Protein AF-A0A5K3EY19-F1 (afdb_monomer_lite)

Foldseek 3Di:
DDDDDDDDDDDDDDDDDDDDDDDDDDDDDDDDDDDDDDDDDDDDDDDDDDDDDDDDDDDDDDDDDDPPPPPLAAFEKAKEKEKEKAWEAEAAFDDDPPPPDAIDIWIKIWMKMKGFPVSLVVLVVQQVVVVVVCVVDVPDPPHSFAAKWKKKKKQQQFWAPKDFPDPPKDKDWDFDQDPVGTIIMIIIIHGRVNVSVQQVVQCVVCVVPVPDRIRMDTTIMTTGHCVVPGPQKDKHKDWDFDQFKIKIKIKIKGWDDDQPPPDDPPPCWQKDKFWKKKKDAKDQAFPDKDKPPDWDADNVRSMIIDTHHPVPQPDPPDPDDPDRGDMGIDMMIMMTGHPGDRIAFFKMDIKMKMKDDADPSNIDMDTDFDPVPPTHSHDHPYYIYMYIHDNHIYGYHPPRPDPPDDPPDPPDDDDPDDDDDDDDD

pLDDT: mean 73.08, std 24.58, range [21.41, 98.0]

Sequence (425 aa):
MFIVLVCQAPIAVLDDDDDAPSEVSPAPISPSMASTTSPVAQDTPRTLPQPPHHFLPPPPPPPPPPPSQPITWSLPIAIALTETWRAQFPNGGGSSFSTMERPEQSLFGQVTLAVAREDLRQLTEFRLAVANAAATSATTTTTAALNPLILVFSRASRMKNMQATFAGVTVKCEKVEGETAAEDEYRVTIPGDLLYHYLVATHSAVAQTDTEAYTRLSLLDYTVELAGLRPPVTMCTYWRCEKATTDFRLDYFIQWPKLSSVNGDAVATETSCQDLRVNLMVDGGVVRMQSHPLGTWNADLARASWSIPIASMSTPGHQRLHQPGVDLSGNIRAKFFLAEGPGTPQPVALQFCRDGGPLPSGATFALGVDSDAGGGGYRLTMCKYRLLGDRYFCDPPVGCSAVALGQAETLSPLRPKALPPSPSN

Organism: Mesocestoides corti (NCBI:txid53468)

Radius of gyration: 36.01 Å; chains: 1; bounding box: 70×147×105 Å

InterPro domains:
  IPR018808 Muniscin, C-terminal [PF10291] (184-394)

Structure (mmCIF, N/CA/C/O backbone):
data_AF-A0A5K3EY19-F1
#
_entry.id   AF-A0A5K3EY19-F1
#
loop_
_atom_site.group_PDB
_atom_site.id
_atom_site.type_symbol
_atom_site.label_atom_id
_atom_site.label_alt_id
_atom_site.label_comp_id
_atom_site.label_asym_id
_atom_site.label_entity_id
_atom_site.label_seq_id
_atom_site.pdbx_PDB_ins_code
_atom_site.Cartn_x
_atom_site.Cartn_y
_atom_site.Cartn_z
_atom_site.occupancy
_atom_site.B_iso_or_equiv
_atom_site.auth_seq_id
_atom_site.auth_comp_id
_atom_site.auth_asym_id
_atom_site.auth_atom_id
_atom_site.pdbx_PDB_model_num
ATOM 1 N N . MET A 1 1 ? -9.715 3.070 -14.039 1.00 30.92 1 MET A N 1
ATOM 2 C CA . MET A 1 1 ? -10.582 1.900 -13.766 1.00 30.92 1 MET A CA 1
ATOM 3 C C . MET A 1 1 ? -9.824 0.659 -14.227 1.00 30.92 1 MET A C 1
ATOM 5 O O . MET A 1 1 ? -9.062 0.812 -15.168 1.00 30.92 1 MET A O 1
ATOM 9 N N . PHE A 1 2 ? -9.995 -0.487 -13.558 1.00 21.41 2 PHE A N 1
ATOM 10 C CA . PHE A 1 2 ? -9.171 -1.719 -13.577 1.00 21.41 2 PHE A CA 1
ATOM 11 C C . PHE A 1 2 ? -8.072 -1.779 -12.500 1.00 21.41 2 PHE A C 1
ATOM 13 O O . PHE A 1 2 ? -6.911 -1.451 -12.720 1.00 21.41 2 PHE A O 1
ATOM 20 N N . ILE A 1 3 ? -8.488 -2.224 -11.310 1.00 26.17 3 ILE A N 1
ATOM 21 C CA . ILE A 1 3 ? -7.636 -2.821 -10.276 1.00 26.17 3 ILE A CA 1
ATOM 22 C C . ILE A 1 3 ? -7.704 -4.330 -10.525 1.00 26.17 3 ILE A C 1
ATOM 24 O O . ILE A 1 3 ? -8.783 -4.913 -10.444 1.00 26.17 3 ILE A O 1
ATOM 28 N N . VAL A 1 4 ? -6.581 -4.954 -10.876 1.00 26.55 4 VAL A N 1
ATOM 29 C CA . VAL A 1 4 ? -6.493 -6.413 -11.011 1.00 26.55 4 VAL A CA 1
ATOM 30 C C . VAL A 1 4 ? -6.310 -7.001 -9.614 1.00 26.55 4 VAL A C 1
ATOM 32 O O . VAL A 1 4 ? -5.235 -6.904 -9.024 1.00 26.55 4 VAL A O 1
ATOM 35 N N . LEU A 1 5 ? -7.387 -7.582 -9.083 1.00 28.16 5 LEU A N 1
ATOM 36 C CA . LEU A 1 5 ? -7.356 -8.509 -7.956 1.00 28.16 5 LEU A CA 1
ATOM 37 C C . LEU A 1 5 ? -6.629 -9.781 -8.422 1.00 28.16 5 LEU A C 1
ATOM 39 O O . LEU A 1 5 ? -7.087 -10.439 -9.354 1.00 28.16 5 LEU A O 1
ATOM 43 N N . VAL A 1 6 ? -5.508 -10.136 -7.796 1.00 29.25 6 VAL A N 1
ATOM 44 C CA . VAL A 1 6 ? -4.902 -11.464 -7.969 1.00 29.25 6 VAL A CA 1
ATOM 45 C C . VAL A 1 6 ? -5.300 -12.307 -6.765 1.00 29.25 6 VAL A C 1
ATOM 4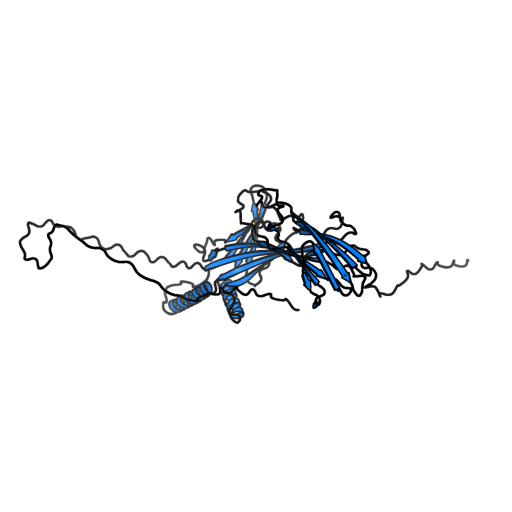7 O O . VAL A 1 6 ? -4.802 -12.101 -5.660 1.00 29.25 6 VAL A O 1
ATOM 50 N N . CYS A 1 7 ? -6.239 -13.222 -7.000 1.00 27.89 7 CYS A N 1
ATOM 51 C CA . CYS A 1 7 ? -6.679 -14.249 -6.064 1.00 27.89 7 CYS A CA 1
ATOM 52 C C . CYS A 1 7 ? -5.554 -15.261 -5.795 1.00 27.89 7 CYS A C 1
ATOM 54 O O . CYS A 1 7 ? -4.874 -15.704 -6.720 1.00 27.89 7 CYS A O 1
ATOM 56 N N . GLN A 1 8 ? -5.392 -15.660 -4.533 1.00 28.75 8 GLN A N 1
ATOM 57 C CA . GLN A 1 8 ? -4.628 -16.844 -4.142 1.00 28.75 8 GLN A CA 1
ATOM 58 C C . GLN A 1 8 ? -5.574 -18.051 -4.115 1.00 28.75 8 GLN A C 1
ATOM 60 O O . GLN A 1 8 ? -6.598 -18.009 -3.439 1.00 28.75 8 GLN A O 1
ATOM 65 N N . ALA A 1 9 ? -5.222 -19.114 -4.837 1.00 26.05 9 ALA A N 1
ATOM 66 C CA . ALA A 1 9 ? -5.811 -20.441 -4.679 1.00 26.05 9 ALA A CA 1
ATOM 67 C C . ALA A 1 9 ? -4.897 -21.298 -3.777 1.00 26.05 9 ALA A C 1
ATOM 69 O O . ALA A 1 9 ? -3.672 -21.170 -3.884 1.00 26.05 9 ALA A O 1
ATOM 70 N N . PRO A 1 10 ? -5.441 -22.159 -2.899 1.00 29.69 10 PRO A N 1
ATOM 71 C CA . PRO A 1 10 ? -4.647 -23.118 -2.142 1.00 29.69 10 PRO A CA 1
ATOM 72 C C . PRO A 1 10 ? -4.296 -24.344 -2.998 1.00 29.69 10 PRO A C 1
ATOM 74 O O . PRO A 1 10 ? -5.091 -24.808 -3.814 1.00 29.69 10 PRO A O 1
ATOM 77 N N . ILE A 1 11 ? -3.085 -24.863 -2.796 1.00 29.16 11 ILE A N 1
ATOM 78 C CA . ILE A 1 11 ? -2.590 -26.102 -3.401 1.00 29.16 11 ILE A CA 1
ATOM 79 C C . ILE A 1 11 ? -3.283 -27.286 -2.718 1.00 29.16 11 ILE A C 1
ATOM 81 O O . ILE A 1 11 ? -3.213 -27.427 -1.497 1.00 29.16 11 ILE A O 1
ATOM 85 N N . ALA A 1 12 ? -3.948 -28.117 -3.520 1.00 26.73 12 ALA A N 1
ATOM 86 C CA . ALA A 1 12 ? -4.466 -29.418 -3.125 1.00 26.73 12 ALA A CA 1
ATOM 87 C C . ALA A 1 12 ? -3.300 -30.386 -2.874 1.00 26.73 12 ALA A C 1
ATOM 89 O O . ALA A 1 12 ? -2.401 -30.510 -3.707 1.00 26.73 12 ALA A O 1
ATOM 90 N N . VAL A 1 13 ? -3.320 -31.058 -1.724 1.00 28.47 13 VAL A N 1
ATOM 91 C CA . VAL A 1 13 ? -2.498 -32.243 -1.469 1.00 28.47 13 VAL A CA 1
ATOM 92 C C . VAL A 1 13 ? -3.179 -33.395 -2.201 1.00 28.47 13 VAL A C 1
ATOM 94 O O . VAL A 1 13 ? -4.349 -33.671 -1.952 1.00 28.47 13 VAL A O 1
ATOM 97 N N . LEU A 1 14 ? -2.475 -33.984 -3.163 1.00 29.73 14 LEU A N 1
ATOM 98 C CA . LEU A 1 14 ? -2.881 -35.212 -3.835 1.00 29.73 14 LEU A CA 1
ATOM 99 C C . LEU A 1 14 ? -2.499 -36.384 -2.925 1.00 29.73 14 LEU A C 1
ATOM 101 O O . LEU A 1 14 ? -1.320 -36.555 -2.616 1.00 29.73 14 LEU A O 1
ATOM 105 N N . ASP A 1 15 ? -3.507 -37.131 -2.478 1.00 27.88 15 ASP A N 1
ATOM 106 C CA . ASP A 1 15 ? -3.365 -38.492 -1.965 1.00 27.88 15 ASP A CA 1
ATOM 107 C C . ASP A 1 15 ? -2.979 -39.415 -3.131 1.00 27.88 15 ASP A C 1
ATOM 109 O O . ASP A 1 15 ? -3.652 -39.427 -4.164 1.00 27.88 15 ASP A O 1
ATOM 113 N N . ASP A 1 16 ? -1.893 -40.166 -2.959 1.00 30.73 16 ASP A N 1
ATOM 114 C CA . ASP A 1 16 ? -1.488 -41.266 -3.836 1.00 30.73 16 ASP A CA 1
ATOM 115 C C . ASP A 1 16 ? -1.682 -42.566 -3.034 1.00 30.73 16 ASP A C 1
ATOM 117 O O . ASP A 1 16 ? -0.906 -42.886 -2.130 1.00 30.73 16 ASP A O 1
ATOM 121 N N . ASP A 1 17 ? -2.783 -43.255 -3.332 1.00 32.00 17 ASP A N 1
ATOM 122 C CA . ASP A 1 17 ? -3.073 -44.647 -2.988 1.00 32.00 17 ASP A CA 1
ATOM 123 C C . ASP A 1 17 ? -2.779 -45.476 -4.250 1.00 32.00 17 ASP A C 1
ATOM 125 O O . ASP A 1 17 ? -3.445 -45.255 -5.261 1.00 32.00 17 ASP A O 1
ATOM 129 N N . ASP A 1 18 ? -1.835 -46.426 -4.201 1.00 30.89 18 ASP A N 1
ATOM 130 C CA . ASP A 1 18 ? -1.883 -47.627 -5.053 1.00 30.89 18 ASP A CA 1
ATOM 131 C C . ASP A 1 18 ? -1.036 -48.795 -4.486 1.00 30.89 18 ASP A C 1
ATOM 133 O O . ASP A 1 18 ? 0.194 -48.774 -4.450 1.00 30.89 18 ASP A O 1
ATOM 137 N N . ASP A 1 19 ? -1.792 -49.792 -4.020 1.00 28.50 19 ASP A N 1
ATOM 138 C CA . ASP A 1 19 ? -1.710 -51.242 -4.263 1.00 28.50 19 ASP A CA 1
ATOM 139 C C . ASP A 1 19 ? -0.657 -52.179 -3.606 1.00 28.50 19 ASP A C 1
ATOM 141 O O . ASP A 1 19 ? 0.536 -51.919 -3.456 1.00 28.50 19 ASP A O 1
ATOM 145 N N . ALA A 1 20 ? -1.192 -53.337 -3.199 1.00 31.72 20 ALA A N 1
ATOM 146 C CA . ALA A 1 20 ? -0.625 -54.469 -2.449 1.00 31.72 20 ALA A CA 1
ATOM 147 C C . ALA A 1 20 ? -0.068 -55.563 -3.427 1.00 31.72 20 ALA A C 1
ATOM 149 O O . ALA A 1 20 ? 0.105 -55.233 -4.599 1.00 31.72 20 ALA A O 1
ATOM 150 N N . PRO A 1 21 ? 0.183 -56.869 -3.094 1.00 41.41 21 PRO A N 1
ATOM 151 C CA . PRO A 1 21 ? 0.093 -57.607 -1.817 1.00 41.41 21 PRO A CA 1
ATOM 152 C C . PRO A 1 21 ? 1.180 -58.707 -1.532 1.00 41.41 21 PRO A C 1
ATOM 154 O O . PRO A 1 21 ? 1.995 -59.060 -2.376 1.00 41.41 21 PRO A O 1
ATOM 157 N N . SER A 1 22 ? 1.057 -59.325 -0.338 1.00 27.45 22 SER A N 1
ATOM 158 C CA . SER A 1 22 ? 1.384 -60.729 0.051 1.00 27.45 22 SER A CA 1
ATOM 159 C C . SER A 1 22 ? 2.840 -61.208 0.257 1.00 27.45 22 SER A C 1
ATOM 161 O O . SER A 1 22 ? 3.575 -61.384 -0.702 1.00 27.45 22 SER A O 1
ATOM 163 N N . GLU A 1 23 ? 3.192 -61.620 1.493 1.00 27.33 23 GLU A N 1
ATOM 164 C CA . GLU A 1 23 ? 3.327 -63.051 1.887 1.00 27.33 23 GLU A CA 1
ATOM 165 C C . GLU A 1 23 ? 3.695 -63.279 3.389 1.00 27.33 23 GLU A C 1
ATOM 167 O O . GLU A 1 23 ? 4.689 -62.777 3.900 1.00 27.33 23 GLU A O 1
ATOM 172 N N . VAL A 1 24 ? 2.858 -64.102 4.049 1.00 29.55 24 VAL A N 1
ATOM 173 C CA . VAL A 1 24 ? 3.130 -65.233 4.983 1.00 29.55 24 VAL A CA 1
ATOM 174 C C . VAL A 1 24 ? 3.786 -65.031 6.381 1.00 29.55 24 VAL A C 1
ATOM 176 O O . VAL A 1 24 ? 4.997 -64.976 6.543 1.00 29.55 24 VAL A O 1
ATOM 179 N N . SER A 1 25 ? 2.901 -65.089 7.397 1.00 31.23 25 SER A N 1
ATOM 180 C CA . SER A 1 25 ? 2.894 -65.799 8.712 1.00 31.23 25 SER A CA 1
ATOM 181 C C . SER A 1 25 ? 4.127 -65.944 9.635 1.00 31.23 25 SER A C 1
ATOM 183 O O . SER A 1 25 ? 5.187 -66.400 9.220 1.00 31.23 25 SER A O 1
ATOM 185 N N . PRO A 1 26 ? 3.878 -65.869 10.968 1.00 33.25 26 PRO A N 1
ATOM 186 C CA . PRO A 1 26 ? 4.501 -66.788 11.933 1.00 33.25 26 PRO A CA 1
ATOM 187 C C . PRO A 1 26 ? 3.522 -67.409 12.962 1.00 33.25 26 PRO A C 1
ATOM 189 O O . PRO A 1 26 ? 2.535 -66.799 13.365 1.00 33.25 26 PRO A O 1
ATOM 192 N N . ALA A 1 27 ? 3.854 -68.617 13.431 1.00 32.06 27 ALA A N 1
ATOM 193 C CA . ALA A 1 27 ? 3.445 -69.268 14.693 1.00 32.06 27 ALA A CA 1
ATOM 194 C C . ALA A 1 27 ? 4.391 -70.485 14.922 1.00 32.06 27 ALA A C 1
ATOM 196 O O . ALA A 1 27 ? 5.021 -70.887 13.941 1.00 32.06 27 ALA A O 1
ATOM 197 N N . PRO A 1 28 ? 4.500 -71.138 16.108 1.00 39.19 28 PRO A N 1
ATOM 198 C CA . PRO A 1 28 ? 3.664 -71.022 17.310 1.00 39.19 28 PRO A CA 1
ATOM 199 C C . PRO A 1 28 ? 4.429 -70.979 18.664 1.00 39.19 28 PRO A C 1
ATOM 201 O O . PRO A 1 28 ? 5.641 -71.153 18.748 1.00 39.19 28 PRO A O 1
ATOM 204 N N . ILE A 1 29 ? 3.673 -70.792 19.751 1.00 34.62 29 ILE A N 1
ATOM 205 C CA . ILE A 1 29 ? 4.084 -70.889 21.165 1.00 34.62 29 ILE A CA 1
ATOM 206 C C . ILE A 1 29 ? 3.305 -72.039 21.822 1.00 34.62 29 ILE A C 1
ATOM 208 O O . ILE A 1 29 ? 2.113 -72.156 21.534 1.00 34.62 29 ILE A O 1
ATOM 212 N N . SER A 1 30 ? 3.943 -72.820 22.721 1.00 30.17 30 SER A N 1
ATOM 213 C CA . SER A 1 30 ? 3.390 -73.525 23.923 1.00 30.17 30 SER A CA 1
ATOM 214 C C . SER A 1 30 ? 4.384 -74.592 24.475 1.00 30.17 30 SER A C 1
ATOM 216 O O . SER A 1 30 ? 5.217 -75.035 23.686 1.00 30.17 30 SER A O 1
ATOM 218 N N . PRO A 1 31 ? 4.236 -75.191 25.695 1.00 45.56 31 PRO A N 1
ATOM 219 C CA . PRO A 1 31 ? 3.776 -74.673 27.013 1.00 45.56 31 PRO A CA 1
ATOM 220 C C . PRO A 1 31 ? 4.487 -75.274 28.292 1.00 45.56 31 PRO A C 1
ATOM 222 O O . PRO A 1 31 ? 5.267 -76.215 28.194 1.00 45.56 31 PRO A O 1
ATOM 225 N N . SER A 1 32 ? 4.044 -74.823 29.496 1.00 32.38 32 SER A N 1
ATOM 226 C CA . SER A 1 32 ? 3.985 -75.514 30.834 1.00 32.38 32 SER A CA 1
ATOM 227 C C . SER A 1 32 ? 5.220 -75.453 31.781 1.00 32.38 32 SER A C 1
ATOM 229 O O . SER A 1 32 ? 6.338 -75.602 31.312 1.00 32.38 32 SER A O 1
ATOM 231 N N . MET A 1 33 ? 5.149 -75.210 33.111 1.00 33.16 33 MET A N 1
ATOM 232 C CA . MET A 1 33 ? 4.299 -75.779 34.188 1.00 33.16 33 MET A CA 1
ATOM 233 C C . MET A 1 33 ? 4.165 -74.864 35.443 1.00 33.16 33 MET A C 1
ATOM 235 O O . MET A 1 33 ? 5.158 -74.295 35.886 1.00 33.16 33 MET A O 1
ATOM 239 N N . ALA A 1 34 ? 2.947 -74.893 36.025 1.00 31.92 34 ALA A N 1
ATOM 240 C CA . ALA A 1 34 ? 2.496 -74.908 37.445 1.00 31.92 34 ALA A CA 1
ATOM 241 C C . ALA A 1 34 ? 2.877 -73.768 38.433 1.00 31.92 34 ALA A C 1
ATOM 243 O O . ALA A 1 34 ? 4.007 -73.308 38.456 1.00 31.92 34 ALA A O 1
ATOM 244 N N . SER A 1 35 ? 2.009 -73.280 39.337 1.00 29.20 35 SER A N 1
ATOM 245 C CA . SER A 1 35 ? 0.766 -73.813 39.948 1.00 29.20 35 SER A CA 1
ATOM 246 C C . SER A 1 35 ? -0.165 -72.666 40.413 1.00 29.20 35 SER A C 1
ATOM 248 O O . SER A 1 35 ? 0.333 -71.700 40.985 1.00 29.20 35 SER A O 1
ATOM 250 N N . THR A 1 36 ? -1.459 -72.619 40.044 1.00 28.41 36 THR A N 1
ATOM 251 C CA . THR A 1 36 ? -2.664 -73.156 40.755 1.00 28.41 36 THR A CA 1
ATOM 252 C C . THR A 1 36 ? -2.806 -72.604 42.189 1.00 28.41 36 THR A C 1
ATOM 254 O O . THR A 1 36 ? -1.870 -72.713 42.963 1.00 28.41 36 THR A O 1
ATOM 257 N N . THR A 1 37 ? -3.900 -71.975 42.633 1.00 28.97 37 THR A N 1
ATOM 258 C CA . THR A 1 37 ? -5.331 -72.326 42.508 1.00 28.97 37 THR A CA 1
ATOM 259 C C . THR A 1 37 ? -6.248 -71.111 42.745 1.00 28.97 37 THR A C 1
ATOM 261 O O . THR A 1 37 ? -5.970 -70.261 43.584 1.00 28.97 37 THR A O 1
ATOM 264 N N . SER A 1 38 ? -7.356 -71.092 42.001 1.00 29.77 38 SER A N 1
ATOM 265 C CA . SER A 1 38 ? -8.502 -70.159 41.972 1.00 29.77 38 SER A CA 1
ATOM 266 C C . SER A 1 38 ? -9.548 -70.482 43.088 1.00 29.77 38 SER A C 1
ATOM 268 O O . SER A 1 38 ? -9.164 -71.184 44.022 1.00 29.77 38 SER A O 1
ATOM 270 N N . PRO A 1 39 ? -10.879 -70.197 42.992 1.00 47.16 39 PRO A N 1
ATOM 271 C CA . PRO A 1 39 ? -11.661 -69.170 42.258 1.00 47.16 39 PRO A CA 1
ATOM 272 C C . PRO A 1 39 ? -12.894 -68.556 43.021 1.00 47.16 39 PRO A C 1
ATOM 274 O O . PRO A 1 39 ? -13.400 -69.123 43.976 1.00 47.16 39 PRO A O 1
ATOM 277 N N . VAL A 1 40 ? -13.423 -67.451 42.458 1.00 31.30 40 VAL A N 1
ATOM 278 C CA . VAL A 1 40 ? -14.847 -67.094 42.153 1.00 31.30 40 VAL A CA 1
ATOM 279 C C . VAL A 1 40 ? -15.924 -66.889 43.255 1.00 31.30 40 VAL A C 1
ATOM 281 O O . VAL A 1 40 ? -15.990 -67.542 44.285 1.00 31.30 40 VAL A O 1
ATOM 284 N N . ALA A 1 41 ? -16.784 -65.911 42.936 1.00 34.25 41 ALA A N 1
ATOM 285 C CA . ALA A 1 41 ? -17.882 -65.256 43.647 1.00 34.25 41 ALA A CA 1
ATOM 286 C C . ALA A 1 41 ? -19.167 -66.076 43.892 1.00 34.25 41 ALA A C 1
ATOM 288 O O . ALA A 1 41 ? -19.519 -66.906 43.064 1.00 34.25 41 ALA A O 1
ATOM 289 N N . GLN A 1 42 ? -19.933 -65.722 44.938 1.00 30.09 42 GLN A N 1
ATOM 290 C CA . GLN A 1 42 ? -21.272 -65.085 44.885 1.00 30.09 42 GLN A CA 1
ATOM 291 C C . GLN A 1 42 ? -21.972 -65.104 46.265 1.00 30.09 42 GLN A C 1
ATOM 293 O O . GLN A 1 42 ? -21.703 -65.957 47.102 1.00 30.09 42 GLN A O 1
ATOM 298 N N . ASP A 1 43 ? -22.908 -64.162 46.418 1.00 27.34 43 ASP A N 1
ATOM 299 C CA . ASP A 1 43 ? -24.124 -64.193 47.248 1.00 27.34 43 ASP A CA 1
ATOM 300 C C . ASP A 1 43 ? -24.179 -63.660 48.701 1.00 27.34 43 ASP A C 1
ATOM 302 O O . ASP A 1 43 ? -23.692 -64.241 49.664 1.00 27.34 43 ASP A O 1
ATOM 306 N N . THR A 1 44 ? -24.957 -62.566 48.805 1.00 28.58 44 THR A N 1
ATOM 307 C CA . THR A 1 44 ? -25.892 -62.108 49.862 1.00 28.58 44 THR A CA 1
ATOM 308 C C . THR A 1 44 ? -25.467 -62.073 51.342 1.00 28.58 44 THR A C 1
ATOM 310 O O . THR A 1 44 ? -25.266 -63.118 51.957 1.00 28.58 44 THR A O 1
ATOM 313 N N . PRO A 1 45 ? -25.505 -60.894 52.006 1.00 34.59 45 PRO A N 1
ATOM 314 C CA . PRO A 1 45 ? -25.254 -60.800 53.440 1.00 34.59 45 PRO A CA 1
ATOM 315 C C . PRO A 1 45 ? -26.538 -60.972 54.270 1.00 34.59 45 PRO A C 1
ATOM 317 O O . PRO A 1 45 ? -27.518 -60.242 54.101 1.00 34.59 45 PRO A O 1
ATOM 320 N N . ARG A 1 46 ? -26.501 -61.909 55.227 1.00 34.09 46 ARG A N 1
ATOM 321 C CA . ARG A 1 46 ? -27.431 -61.994 56.364 1.00 34.09 46 ARG A CA 1
ATOM 322 C C . ARG A 1 46 ? -26.789 -61.383 57.616 1.00 34.09 46 ARG A C 1
ATOM 324 O O . ARG A 1 46 ? -25.622 -61.597 57.916 1.00 34.09 46 ARG A O 1
ATOM 331 N N . THR A 1 47 ? -27.627 -60.628 58.307 1.00 44.50 47 THR A N 1
ATOM 332 C CA . THR A 1 47 ? -27.491 -59.773 59.492 1.00 44.50 47 THR A CA 1
ATOM 333 C C . THR A 1 47 ? -26.866 -60.417 60.738 1.00 44.50 47 THR A C 1
ATOM 335 O O . THR A 1 47 ? -27.195 -61.559 61.044 1.00 44.50 47 THR A O 1
ATOM 338 N N . LEU A 1 48 ? -26.090 -59.639 61.516 1.00 34.03 48 LEU A N 1
ATOM 339 C CA . LEU A 1 48 ? -25.878 -59.732 62.984 1.00 34.03 48 LEU A CA 1
ATOM 340 C C . LEU A 1 48 ? -25.144 -58.445 63.486 1.00 34.03 48 LEU A C 1
ATOM 342 O O . LEU A 1 48 ? -24.667 -57.683 62.649 1.00 34.03 48 LEU A O 1
ATOM 346 N N . PRO A 1 49 ? -25.159 -58.091 64.790 1.00 42.97 49 PRO A N 1
ATOM 347 C CA . PRO A 1 49 ? -25.806 -56.879 65.302 1.00 42.97 49 PRO A CA 1
ATOM 348 C C . PRO A 1 49 ? -24.850 -55.770 65.798 1.00 42.97 49 PRO A C 1
ATOM 350 O O . PRO A 1 49 ? -23.677 -55.999 66.082 1.00 42.97 49 PRO A O 1
ATOM 353 N N . GLN A 1 50 ? -25.402 -54.557 65.925 1.00 44.09 50 GLN A N 1
ATOM 354 C CA . GLN A 1 50 ? -24.755 -53.317 66.388 1.00 44.09 50 GLN A CA 1
ATOM 355 C C . GLN A 1 50 ? -24.347 -53.309 67.878 1.00 44.09 50 GLN A C 1
ATOM 357 O O . GLN A 1 50 ? -25.075 -53.852 68.712 1.00 44.09 50 GLN A O 1
ATOM 362 N N . PRO A 1 51 ? -23.304 -52.530 68.234 1.00 39.50 51 PRO A N 1
ATOM 363 C CA . PRO A 1 51 ? -23.169 -51.831 69.513 1.00 39.50 51 PRO A CA 1
ATOM 364 C C . PRO A 1 51 ? -23.356 -50.292 69.343 1.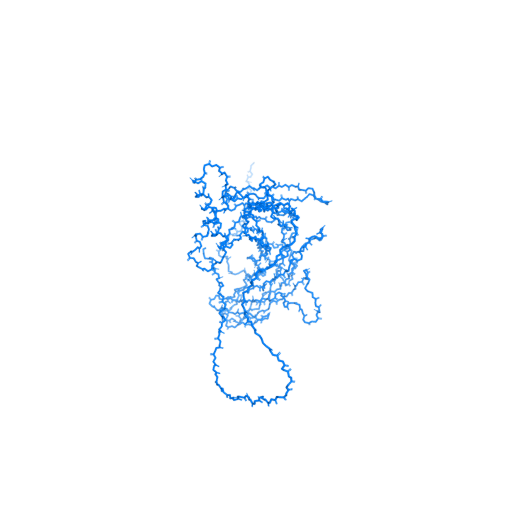00 39.50 51 PRO A C 1
ATOM 366 O O . PRO A 1 51 ? -23.521 -49.814 68.219 1.00 39.50 51 PRO A O 1
ATOM 369 N N . PRO A 1 52 ? -23.435 -49.502 70.435 1.00 48.56 52 PRO A N 1
ATOM 370 C CA . PRO A 1 52 ? -24.459 -48.469 70.591 1.00 48.56 52 PRO A CA 1
ATOM 371 C C . PRO A 1 52 ? -24.119 -47.079 70.033 1.00 48.56 52 PRO A C 1
ATOM 373 O O . PRO A 1 52 ? -22.971 -46.689 69.843 1.00 48.56 52 PRO A O 1
ATOM 376 N N . HIS A 1 53 ? -25.204 -46.333 69.825 1.00 52.34 53 HIS A N 1
ATOM 377 C CA . HIS A 1 53 ? -25.329 -44.983 69.288 1.00 52.34 53 HIS A CA 1
ATOM 378 C C . HIS A 1 53 ? -24.342 -43.948 69.858 1.00 52.34 53 HIS A C 1
ATOM 380 O O . HIS A 1 53 ? -24.497 -43.483 70.987 1.00 52.34 53 HIS A O 1
ATOM 386 N N . HIS A 1 54 ? -23.432 -43.467 69.009 1.00 52.75 54 HIS A N 1
ATOM 387 C CA . HIS A 1 54 ? -22.928 -42.099 69.102 1.00 52.75 54 HIS A CA 1
ATOM 388 C C . HIS A 1 54 ? -23.710 -41.226 68.117 1.00 52.75 54 HIS A C 1
ATOM 390 O O . HIS A 1 54 ? -23.691 -41.455 66.909 1.00 52.75 54 HIS A O 1
ATOM 396 N N . PHE A 1 55 ? -24.436 -40.246 68.657 1.00 56.12 55 PHE A N 1
ATOM 397 C CA . PHE A 1 55 ? -25.117 -39.204 67.895 1.00 56.12 55 PHE A CA 1
ATOM 398 C C . PHE A 1 55 ? -24.090 -38.412 67.071 1.00 56.12 55 PHE A C 1
ATOM 400 O O . PHE A 1 55 ? -23.358 -37.586 67.614 1.00 56.12 55 PHE A O 1
ATOM 407 N N . LEU A 1 56 ? -24.038 -38.668 65.764 1.00 55.91 56 LEU A N 1
ATOM 408 C CA . LEU A 1 56 ? -23.352 -37.807 64.803 1.00 55.91 56 LEU A CA 1
ATOM 409 C C . LEU A 1 56 ? -24.292 -36.648 64.420 1.00 55.91 56 LEU A C 1
ATOM 411 O O . LEU A 1 56 ? -25.461 -36.904 64.117 1.00 55.91 56 LEU A O 1
ATOM 415 N N . PRO A 1 57 ? -23.825 -35.386 64.441 1.00 68.12 57 PRO A N 1
ATOM 416 C CA . PRO A 1 57 ? -24.620 -34.251 63.986 1.00 68.12 57 PRO A CA 1
ATOM 417 C C . PRO A 1 57 ? -24.898 -34.354 62.474 1.00 68.12 57 PRO A C 1
ATOM 419 O O . PRO A 1 57 ? -24.112 -34.973 61.749 1.00 68.12 57 PRO A O 1
ATOM 422 N N . PRO A 1 58 ? -26.009 -33.772 61.984 1.00 71.00 58 PRO A N 1
ATOM 423 C CA . PRO A 1 58 ? -26.383 -33.862 60.578 1.00 71.00 58 PRO A CA 1
ATOM 424 C C . PRO A 1 58 ? -25.295 -33.261 59.674 1.00 71.00 58 PRO A C 1
ATOM 426 O O . PRO A 1 58 ? -24.658 -32.274 60.058 1.00 71.00 58 PRO A O 1
ATOM 429 N N . PRO A 1 59 ? -25.075 -33.837 58.477 1.00 71.50 59 PRO A N 1
ATOM 430 C CA . PRO A 1 59 ? -24.105 -33.310 57.531 1.00 71.50 59 PRO A CA 1
ATOM 431 C C . PRO A 1 59 ? -24.477 -31.872 57.136 1.00 71.50 59 PRO A C 1
ATOM 433 O O . PRO A 1 59 ? -25.667 -31.564 56.998 1.00 71.50 59 PRO A O 1
ATOM 436 N N . PRO A 1 60 ? -23.483 -30.984 56.956 1.00 73.88 60 PRO A N 1
ATOM 437 C CA . PRO A 1 60 ? -23.739 -29.622 56.517 1.00 73.88 60 PRO A CA 1
ATOM 438 C C . PRO A 1 60 ? -24.425 -29.626 55.141 1.00 73.88 60 PRO A C 1
ATOM 440 O O . PRO A 1 60 ? -24.166 -30.521 54.328 1.00 73.88 60 PRO A O 1
ATOM 443 N N . PRO A 1 61 ? -25.302 -28.643 54.868 1.00 75.19 61 PRO A N 1
ATOM 444 C CA . PRO A 1 61 ? -25.957 -28.525 53.574 1.00 75.19 61 PRO A CA 1
ATOM 445 C C . PRO A 1 61 ? -24.915 -28.412 52.449 1.00 75.19 61 PRO A C 1
ATOM 447 O O . PRO A 1 61 ? -23.826 -27.873 52.676 1.00 75.19 61 PRO A O 1
ATOM 450 N N . PRO A 1 62 ? -25.231 -28.911 51.239 1.00 75.06 62 PRO A N 1
ATOM 451 C CA . PRO A 1 62 ? -24.341 -28.779 50.096 1.00 75.06 62 PRO A CA 1
ATOM 452 C C . PRO A 1 62 ? -24.009 -27.298 49.861 1.00 75.06 62 PRO A C 1
ATOM 454 O O . PRO A 1 62 ? -24.880 -26.441 50.054 1.00 75.06 62 PRO A O 1
ATOM 457 N N . PRO A 1 63 ? -22.764 -26.980 49.464 1.00 72.06 63 PRO A N 1
ATOM 458 C CA . PRO A 1 63 ? -22.387 -25.610 49.161 1.00 72.06 63 PRO A CA 1
ATOM 459 C C . PRO A 1 63 ? -23.320 -25.048 48.078 1.00 72.06 63 PRO A C 1
ATOM 461 O O . PRO A 1 63 ? -23.726 -25.794 47.179 1.00 72.06 63 PRO A O 1
ATOM 464 N N . PRO A 1 64 ? -23.680 -23.753 48.152 1.00 67.31 64 PRO A N 1
ATOM 465 C CA . PRO A 1 64 ? -24.460 -23.122 47.100 1.00 67.31 64 PRO A CA 1
ATOM 466 C C . PRO A 1 64 ? -23.745 -23.318 45.755 1.00 67.31 64 PRO A C 1
ATOM 468 O O . PRO A 1 64 ? -22.507 -23.314 45.722 1.00 67.31 64 PRO A O 1
ATOM 471 N N . PRO A 1 65 ? -24.491 -23.507 44.650 1.00 61.69 65 PRO A N 1
ATOM 472 C CA . PRO A 1 65 ? -23.885 -23.554 43.328 1.00 61.69 65 PRO A CA 1
ATOM 473 C C . PRO A 1 65 ? -23.012 -22.305 43.141 1.00 61.69 65 PRO A C 1
ATOM 475 O O . PRO A 1 65 ? -23.381 -21.234 43.640 1.00 61.69 65 PRO A O 1
ATOM 478 N N . PRO A 1 66 ? -21.852 -22.423 42.466 1.00 57.78 66 PRO A N 1
ATOM 479 C CA . PRO A 1 66 ? -21.029 -21.259 42.180 1.00 57.78 66 PRO A CA 1
ATOM 480 C C . PRO A 1 66 ? -21.921 -20.195 41.529 1.00 57.78 66 PRO A C 1
ATOM 482 O O . PRO A 1 66 ? -22.760 -20.561 40.697 1.00 57.78 66 PRO A O 1
ATOM 485 N N . PRO A 1 67 ? -21.794 -18.906 41.906 1.00 44.50 67 PRO A N 1
ATOM 486 C CA . PRO A 1 67 ? -22.529 -17.856 41.223 1.00 44.50 67 PRO A CA 1
ATOM 487 C C . PRO A 1 67 ? -22.244 -18.027 39.737 1.00 44.50 67 PRO A C 1
ATOM 489 O O . PRO A 1 67 ? -21.079 -18.078 39.339 1.00 44.50 67 PRO A O 1
ATOM 492 N N . SER A 1 68 ? -23.298 -18.212 38.942 1.00 45.12 68 SER A N 1
ATOM 493 C CA . SER A 1 68 ? -23.211 -18.257 37.489 1.00 45.12 68 SER A CA 1
ATOM 494 C C . SER A 1 68 ? -22.450 -17.012 37.064 1.00 45.12 68 SER A C 1
ATOM 496 O O . SER A 1 68 ? -22.973 -15.901 37.170 1.00 45.12 68 SER A O 1
ATOM 498 N N . GLN A 1 69 ? -21.177 -17.193 36.705 1.00 41.50 69 GLN A N 1
ATOM 499 C CA . GLN A 1 69 ? -20.342 -16.093 36.262 1.00 41.50 69 GLN A CA 1
ATOM 500 C C . GLN A 1 69 ? -21.066 -15.459 35.073 1.00 41.50 69 GLN A C 1
ATOM 502 O O . GLN A 1 69 ? -21.524 -16.200 34.195 1.00 41.50 69 GLN A O 1
ATOM 507 N N . PRO A 1 70 ? -21.242 -14.126 35.045 1.00 46.59 70 PRO A N 1
ATOM 508 C CA . PRO A 1 70 ? -21.769 -13.485 33.856 1.00 46.59 70 PRO A CA 1
ATOM 509 C C . PRO A 1 70 ? -20.857 -13.894 32.701 1.00 46.59 70 PRO A C 1
ATOM 511 O O . PRO A 1 70 ? -19.637 -13.786 32.803 1.00 46.59 70 PRO A O 1
ATOM 514 N N . ILE A 1 71 ? -21.441 -14.447 31.642 1.00 47.38 71 ILE A N 1
ATOM 515 C CA . ILE A 1 71 ? -20.703 -14.808 30.436 1.00 47.38 71 ILE A CA 1
ATOM 516 C C . ILE A 1 71 ? -20.201 -13.490 29.846 1.00 47.38 71 ILE A C 1
ATOM 518 O O . ILE A 1 71 ? -20.934 -12.802 29.136 1.00 47.38 71 ILE A O 1
ATOM 522 N N . THR A 1 72 ? -18.976 -13.089 30.177 1.00 57.66 72 THR A N 1
ATOM 523 C CA . THR A 1 72 ? -18.340 -11.926 29.562 1.00 57.66 72 THR A CA 1
ATOM 524 C C . THR A 1 72 ? -17.890 -12.355 28.171 1.00 57.66 72 THR A C 1
ATOM 526 O O . THR A 1 72 ? -16.793 -12.881 27.981 1.00 57.66 72 THR A O 1
ATOM 529 N N . TRP A 1 73 ? -18.784 -12.225 27.191 1.00 66.75 73 TRP A N 1
ATOM 530 C CA . TRP A 1 73 ? -18.457 -12.497 25.795 1.00 66.75 73 TRP A CA 1
ATOM 531 C C . TRP A 1 73 ? -17.373 -11.516 25.334 1.00 66.75 73 TRP A C 1
ATOM 533 O O . TRP A 1 73 ? -17.564 -10.302 25.410 1.00 66.75 73 TRP A O 1
ATOM 543 N N . SER A 1 74 ? -16.236 -12.035 24.860 1.00 82.06 74 SER A N 1
ATOM 544 C CA . SER A 1 74 ? -15.169 -11.223 24.267 1.00 82.06 74 SER A CA 1
ATOM 545 C C . SER A 1 74 ? -15.013 -11.591 22.798 1.00 82.06 74 SER A C 1
ATOM 547 O O . SER A 1 74 ? -14.767 -12.750 22.468 1.00 82.06 74 SER A O 1
ATOM 549 N N . LEU A 1 75 ? -15.178 -10.613 21.909 1.00 89.75 75 LEU A N 1
ATOM 550 C CA . LEU A 1 75 ? -15.052 -10.826 20.473 1.00 89.75 75 LEU A CA 1
ATOM 551 C C . LEU A 1 75 ? -13.562 -10.931 20.100 1.00 89.75 75 LEU A C 1
ATOM 553 O O . LEU A 1 75 ? -12.823 -9.962 20.318 1.00 89.75 75 LEU A O 1
ATOM 557 N N . PRO A 1 76 ? -13.093 -12.060 19.540 1.00 93.00 76 PRO A N 1
ATOM 558 C CA . PRO A 1 76 ? -11.732 -12.173 19.039 1.00 93.00 76 PRO A CA 1
ATOM 559 C C . PRO A 1 76 ? -11.547 -11.268 17.818 1.00 93.00 76 PRO A C 1
ATOM 561 O O . PRO A 1 76 ? -12.303 -11.342 16.851 1.00 93.00 76 PRO A O 1
ATOM 564 N N . ILE A 1 77 ? -10.534 -10.406 17.860 1.00 95.12 77 ILE A N 1
ATOM 565 C CA . ILE A 1 77 ? -10.244 -9.462 16.782 1.00 95.12 77 ILE A CA 1
ATOM 566 C C . ILE A 1 77 ? -8.768 -9.478 16.410 1.00 95.12 77 ILE A C 1
ATOM 568 O O . ILE A 1 77 ? -7.898 -9.565 17.274 1.00 95.12 77 ILE A O 1
ATOM 572 N N . ALA A 1 78 ? -8.481 -9.320 15.124 1.00 95.88 78 ALA A N 1
ATOM 573 C CA . ALA A 1 78 ? -7.143 -9.046 14.627 1.00 95.88 78 ALA A CA 1
ATOM 574 C C . ALA A 1 78 ? -7.079 -7.629 14.050 1.00 95.88 78 ALA A C 1
ATOM 576 O O . ALA A 1 78 ? -8.014 -7.172 13.396 1.00 95.88 78 ALA A O 1
ATOM 577 N N . ILE A 1 79 ? -5.966 -6.937 14.277 1.00 96.25 79 ILE A N 1
ATOM 578 C CA . ILE A 1 79 ? -5.716 -5.590 13.759 1.00 96.25 79 ILE A CA 1
ATOM 579 C C . ILE A 1 79 ? -4.494 -5.631 12.843 1.00 96.25 79 ILE A C 1
ATOM 581 O O . ILE A 1 79 ? -3.494 -6.281 13.146 1.00 96.25 79 ILE A O 1
ATOM 585 N N . ALA A 1 80 ? -4.557 -4.925 11.719 1.00 96.00 80 ALA A N 1
ATOM 586 C CA . ALA A 1 80 ? -3.422 -4.706 10.835 1.00 96.00 80 ALA A CA 1
ATOM 587 C C . ALA A 1 80 ? -3.191 -3.206 10.630 1.00 96.00 80 ALA A C 1
ATOM 589 O O . ALA A 1 80 ? -4.092 -2.501 10.175 1.00 96.00 80 ALA A O 1
ATOM 590 N N . LEU A 1 81 ? -1.979 -2.738 10.927 1.00 96.88 81 LEU A N 1
ATOM 591 C CA . LEU A 1 81 ? -1.498 -1.401 10.594 1.00 96.88 81 LEU A CA 1
ATOM 592 C C . LEU A 1 81 ? -0.633 -1.525 9.345 1.00 96.88 81 LEU A C 1
ATOM 594 O O . LEU A 1 81 ? 0.438 -2.136 9.381 1.00 96.88 81 LEU A O 1
ATOM 598 N N . THR A 1 82 ? -1.112 -0.974 8.236 1.00 97.12 82 THR A N 1
ATOM 599 C CA . THR A 1 82 ? -0.428 -1.044 6.946 1.00 97.12 82 THR A CA 1
ATOM 600 C C . THR A 1 82 ? -0.023 0.348 6.502 1.00 97.12 82 THR A C 1
ATOM 602 O O . THR A 1 82 ? -0.883 1.168 6.204 1.00 97.12 82 THR A O 1
ATOM 605 N N . GLU A 1 83 ? 1.277 0.602 6.404 1.00 96.94 83 GLU A N 1
ATOM 606 C CA . GLU A 1 83 ? 1.812 1.818 5.796 1.00 96.94 83 GLU A CA 1
ATOM 607 C C . GLU A 1 83 ? 2.271 1.537 4.370 1.00 96.94 83 GLU A C 1
ATOM 609 O O . GLU A 1 83 ? 3.008 0.590 4.113 1.00 96.94 83 GLU A O 1
ATOM 614 N N . THR A 1 84 ? 1.815 2.354 3.429 1.00 97.25 84 THR A N 1
ATOM 615 C CA . THR A 1 84 ? 2.129 2.255 2.007 1.00 97.25 84 THR A CA 1
ATOM 616 C C . THR A 1 84 ? 2.969 3.446 1.593 1.00 97.25 84 THR A C 1
ATOM 618 O O . THR A 1 84 ? 2.488 4.581 1.537 1.00 97.25 84 THR A O 1
ATOM 621 N N . TRP A 1 85 ? 4.228 3.169 1.287 1.00 95.62 85 TRP A N 1
ATOM 622 C CA . TRP A 1 85 ? 5.185 4.133 0.788 1.00 95.62 85 TRP A CA 1
ATOM 623 C C . TRP A 1 85 ? 5.123 4.181 -0.731 1.00 95.62 85 TRP A C 1
ATOM 625 O O . TRP A 1 85 ? 5.169 3.142 -1.391 1.00 95.62 85 TRP A O 1
ATOM 635 N N . ARG A 1 86 ? 5.063 5.394 -1.275 1.00 95.81 86 ARG A N 1
ATOM 636 C CA . ARG A 1 86 ? 5.225 5.676 -2.702 1.00 95.81 86 ARG A CA 1
ATOM 637 C C . ARG A 1 86 ? 6.416 6.588 -2.895 1.00 95.81 86 ARG A C 1
ATOM 639 O O . ARG A 1 86 ? 6.580 7.540 -2.129 1.00 95.81 86 ARG A O 1
ATOM 646 N N . ALA A 1 87 ? 7.237 6.295 -3.891 1.00 93.81 87 ALA A N 1
ATOM 647 C CA . ALA A 1 87 ? 8.417 7.089 -4.181 1.00 93.81 87 ALA A CA 1
ATOM 648 C C . ALA A 1 87 ? 8.707 7.106 -5.681 1.00 93.81 87 ALA A C 1
ATOM 650 O O . ALA A 1 87 ? 8.632 6.071 -6.341 1.00 93.81 87 ALA A O 1
ATOM 651 N N . GLN A 1 88 ? 9.089 8.269 -6.192 1.00 92.62 88 GLN A N 1
ATOM 652 C CA . GLN A 1 88 ? 9.602 8.446 -7.540 1.00 92.62 88 GLN A CA 1
ATOM 653 C C . GLN A 1 88 ? 11.022 8.999 -7.451 1.00 92.62 88 GLN A C 1
ATOM 655 O O . GLN A 1 88 ? 11.264 10.052 -6.860 1.00 92.62 88 GLN A O 1
ATOM 660 N N . PHE A 1 89 ? 11.973 8.240 -7.986 1.00 90.00 89 PHE A N 1
ATOM 661 C CA . PHE A 1 89 ? 13.389 8.577 -7.979 1.00 90.00 89 PHE A CA 1
ATOM 662 C C . PHE A 1 89 ? 13.754 9.221 -9.316 1.00 90.00 89 PHE A C 1
ATOM 664 O O . PHE A 1 89 ? 13.800 8.500 -10.322 1.00 90.00 89 PHE A O 1
ATOM 671 N N . PRO A 1 90 ? 14.048 10.533 -9.340 1.00 85.31 90 PRO A N 1
ATOM 672 C CA . PRO A 1 90 ? 14.595 11.161 -10.526 1.00 85.31 90 PRO A CA 1
ATOM 673 C C . PRO A 1 90 ? 15.994 10.600 -10.755 1.00 85.31 90 PRO A C 1
ATOM 675 O O . PRO A 1 90 ? 16.831 10.553 -9.850 1.00 85.31 90 PRO A O 1
ATOM 678 N N . ASN A 1 91 ? 16.265 10.151 -11.972 1.00 74.00 91 ASN A N 1
ATOM 679 C CA . ASN A 1 91 ? 17.588 9.666 -12.305 1.00 74.00 91 ASN A CA 1
ATOM 680 C C . ASN A 1 91 ? 18.421 10.808 -12.883 1.00 74.00 91 ASN A C 1
ATOM 682 O O . ASN A 1 91 ? 18.371 11.123 -14.074 1.00 74.00 91 ASN A O 1
ATOM 686 N N . GLY A 1 92 ? 19.167 11.461 -11.994 1.00 54.84 92 GLY A N 1
ATOM 687 C CA . GLY A 1 92 ? 20.088 12.550 -12.302 1.00 54.84 92 GLY A CA 1
ATOM 688 C C . GLY A 1 92 ? 21.315 12.079 -13.085 1.00 54.84 92 GLY A C 1
ATOM 689 O O . GLY A 1 92 ? 22.426 12.081 -12.565 1.00 54.84 92 GLY A O 1
ATOM 690 N N . GLY A 1 93 ? 21.106 11.683 -14.341 1.00 49.19 93 GLY A N 1
ATOM 691 C CA . GLY A 1 93 ? 22.115 11.671 -15.403 1.00 49.19 93 GLY A CA 1
ATOM 692 C C . GLY A 1 93 ? 23.348 10.772 -15.223 1.00 49.19 93 GLY A C 1
ATOM 693 O O . GLY A 1 93 ? 24.297 10.934 -15.987 1.00 49.19 93 GLY A O 1
ATOM 694 N N . GLY A 1 94 ? 23.385 9.834 -14.268 1.00 52.25 94 GLY A N 1
ATOM 695 C CA . GLY A 1 94 ? 24.573 9.004 -14.031 1.00 52.25 94 GLY A CA 1
ATOM 696 C C . GLY A 1 94 ? 24.336 7.765 -13.164 1.00 52.25 94 GLY A C 1
ATOM 697 O O . GLY A 1 94 ? 23.322 7.643 -12.493 1.00 52.25 94 GLY A O 1
ATOM 698 N N . SER A 1 95 ? 25.303 6.841 -13.165 1.00 55.47 95 SER A N 1
ATOM 699 C CA . SER A 1 95 ? 25.247 5.523 -12.502 1.00 55.47 95 SER A CA 1
ATOM 700 C C . SER A 1 95 ? 25.472 5.546 -10.979 1.00 55.47 95 SER A C 1
ATOM 702 O O . SER A 1 95 ? 25.967 4.567 -10.419 1.00 55.47 95 SER A O 1
ATOM 704 N N . SER A 1 96 ? 25.218 6.674 -10.318 1.00 58.91 96 SER A N 1
ATOM 705 C CA . SER A 1 96 ? 25.558 6.886 -8.909 1.00 58.91 96 SER A CA 1
ATOM 706 C C . SER A 1 96 ? 24.323 7.335 -8.137 1.00 58.91 96 SER A C 1
ATOM 708 O O . SER A 1 96 ? 23.621 8.241 -8.574 1.00 58.91 96 SER A O 1
ATOM 710 N N . PHE A 1 97 ? 24.123 6.799 -6.927 1.00 60.53 97 PHE A N 1
ATOM 711 C CA . PHE A 1 97 ? 23.118 7.266 -5.950 1.00 60.53 97 PHE A CA 1
ATOM 712 C C . PHE A 1 97 ? 23.342 8.721 -5.465 1.00 60.53 97 PHE A C 1
ATOM 714 O O . PHE A 1 97 ? 22.773 9.143 -4.463 1.00 60.53 97 PHE A O 1
ATOM 721 N N . SER A 1 98 ? 24.208 9.488 -6.131 1.00 52.88 98 SER A N 1
ATOM 722 C CA . SER A 1 98 ? 24.633 10.844 -5.778 1.00 52.88 98 SER A CA 1
ATOM 723 C C . SER A 1 98 ? 23.771 11.930 -6.426 1.00 52.88 98 SER A C 1
ATOM 725 O O . SER A 1 98 ? 24.235 13.059 -6.593 1.00 52.88 98 SER A O 1
ATOM 727 N N . THR A 1 99 ? 22.551 11.606 -6.853 1.00 54.78 99 THR A N 1
ATOM 728 C CA . THR A 1 99 ? 21.633 12.592 -7.425 1.00 54.78 99 THR A CA 1
ATOM 729 C C . THR A 1 99 ? 21.297 13.636 -6.357 1.00 54.78 99 THR A C 1
ATOM 731 O O . THR A 1 99 ? 20.847 13.300 -5.264 1.00 54.78 99 THR A O 1
ATOM 734 N N . MET A 1 100 ? 21.545 14.915 -6.658 1.00 56.00 100 MET A N 1
ATOM 735 C CA . MET A 1 100 ? 21.250 16.037 -5.749 1.00 56.00 100 MET A CA 1
ATOM 736 C C . MET A 1 100 ? 19.742 16.222 -5.515 1.00 56.00 100 MET A C 1
ATOM 738 O O . MET A 1 100 ? 19.330 16.841 -4.533 1.00 56.00 100 MET A O 1
ATOM 742 N N . GLU A 1 101 ? 18.923 15.699 -6.426 1.00 70.19 101 GLU A N 1
ATOM 743 C CA . GLU A 1 101 ? 17.472 15.791 -6.378 1.00 70.19 101 GLU A CA 1
ATOM 744 C C . GLU A 1 101 ? 16.898 14.719 -5.447 1.00 70.19 101 GLU A C 1
ATOM 746 O O . GLU A 1 101 ? 17.224 13.532 -5.546 1.00 70.19 101 GLU A O 1
ATOM 751 N N . ARG A 1 102 ? 16.068 15.151 -4.493 1.00 76.00 102 ARG A N 1
ATOM 752 C CA . ARG A 1 102 ? 15.412 14.232 -3.563 1.00 76.00 102 ARG A CA 1
ATOM 753 C C . ARG A 1 102 ? 14.273 13.506 -4.277 1.00 76.00 102 ARG A C 1
ATOM 755 O O . ARG A 1 102 ? 13.570 14.140 -5.055 1.00 76.00 102 ARG A O 1
ATOM 762 N N . PRO A 1 103 ? 14.042 12.222 -3.961 1.00 84.62 103 PRO A N 1
ATOM 763 C CA . PRO A 1 103 ? 12.890 11.513 -4.490 1.00 84.62 103 PRO A CA 1
ATOM 764 C C . PRO A 1 103 ? 11.599 12.196 -4.042 1.00 84.62 103 PRO A C 1
ATOM 766 O O . PRO A 1 103 ? 11.460 12.568 -2.870 1.00 84.62 103 PRO A O 1
ATOM 769 N N . GLU A 1 104 ? 10.647 12.315 -4.960 1.00 90.38 104 GLU A N 1
ATOM 770 C CA . GLU A 1 104 ? 9.277 12.651 -4.598 1.00 90.38 104 GLU A CA 1
ATOM 771 C C . GLU A 1 104 ? 8.684 11.462 -3.852 1.00 90.38 104 GLU A C 1
ATOM 773 O O . GLU A 1 104 ? 8.815 10.316 -4.281 1.00 90.38 104 GLU A O 1
ATOM 778 N N . GLN A 1 105 ? 8.068 11.704 -2.700 1.00 93.50 105 GLN A N 1
ATOM 779 C CA . GLN A 1 105 ? 7.591 10.624 -1.849 1.00 93.50 105 GLN A CA 1
ATOM 780 C C . GLN A 1 105 ? 6.319 10.997 -1.108 1.00 93.50 105 GLN A C 1
ATOM 782 O O . GLN A 1 105 ? 6.072 12.155 -0.779 1.00 93.50 105 GLN A O 1
ATOM 787 N N . SER A 1 106 ? 5.519 9.974 -0.832 1.00 95.44 106 SER A N 1
ATOM 788 C CA . SER A 1 106 ? 4.323 10.060 -0.003 1.00 95.44 106 SER A CA 1
ATOM 789 C C . SER A 1 106 ? 4.149 8.769 0.785 1.00 95.44 106 SER A C 1
ATOM 791 O O . SER A 1 106 ? 4.517 7.687 0.323 1.00 95.44 106 SER A O 1
ATOM 793 N N . LEU A 1 107 ? 3.606 8.887 1.992 1.00 95.94 107 LEU A N 1
ATOM 794 C CA . LEU A 1 107 ? 3.392 7.760 2.885 1.00 95.94 107 LEU A CA 1
ATOM 795 C C . LEU A 1 107 ? 2.011 7.873 3.522 1.00 95.94 107 LEU A C 1
ATOM 797 O O . LEU A 1 107 ? 1.660 8.894 4.118 1.00 95.94 107 LEU A O 1
ATOM 801 N N . PHE A 1 108 ? 1.240 6.805 3.371 1.00 97.00 108 PHE A N 1
ATOM 802 C CA . PHE A 1 108 ? -0.132 6.697 3.852 1.00 97.00 108 PHE A CA 1
ATOM 803 C C . PHE A 1 108 ? -0.245 5.471 4.734 1.00 97.00 108 PHE A C 1
ATOM 805 O O . PHE A 1 108 ? 0.390 4.459 4.449 1.00 97.00 108 PHE A O 1
ATOM 812 N N . GLY A 1 109 ? -1.058 5.544 5.772 1.00 97.31 109 GLY A N 1
ATOM 813 C CA . GLY A 1 109 ? -1.332 4.425 6.648 1.00 97.31 109 GLY A CA 1
ATOM 814 C C . GLY A 1 109 ? -2.810 4.088 6.687 1.00 97.31 109 GLY A C 1
ATOM 815 O O . GLY A 1 109 ? -3.659 4.959 6.515 1.00 97.31 109 GLY A O 1
ATOM 816 N N . GLN A 1 110 ? -3.098 2.814 6.912 1.00 97.69 110 GLN A N 1
ATOM 817 C CA . GLN A 1 110 ? -4.444 2.292 7.069 1.00 97.69 110 GLN A CA 1
ATOM 818 C C . GLN A 1 110 ? -4.489 1.308 8.235 1.00 97.69 110 GLN A C 1
ATOM 820 O O . GLN A 1 110 ? -3.595 0.470 8.395 1.00 97.69 110 GLN A O 1
ATOM 825 N N . VAL A 1 111 ? -5.556 1.383 9.026 1.00 98.00 111 VAL A N 1
ATOM 826 C CA . VAL A 1 111 ? -5.839 0.456 10.124 1.00 98.00 111 VAL A CA 1
ATOM 827 C C . VAL A 1 111 ? -7.026 -0.406 9.734 1.00 98.00 111 VAL A C 1
ATOM 829 O O . VAL A 1 111 ? -8.120 0.102 9.507 1.00 98.00 111 VAL A O 1
ATOM 832 N N . THR A 1 112 ? -6.817 -1.717 9.659 1.00 97.38 112 THR A N 1
ATOM 833 C CA . THR A 1 112 ? -7.853 -2.689 9.289 1.00 97.38 112 THR A CA 1
ATOM 834 C C . THR A 1 112 ? -8.139 -3.631 10.449 1.00 97.38 112 THR A C 1
ATOM 836 O O . THR A 1 112 ? -7.219 -4.211 11.023 1.00 97.38 112 THR A O 1
ATOM 839 N N . LEU A 1 113 ? -9.418 -3.810 10.759 1.00 97.12 113 LEU A N 1
ATOM 840 C CA . LEU A 1 113 ? -9.934 -4.843 11.647 1.00 97.12 113 LEU A CA 1
ATOM 841 C C . LEU A 1 113 ? -10.249 -6.104 10.847 1.00 97.12 113 LEU A C 1
ATOM 843 O O . LEU A 1 113 ? -10.812 -6.020 9.758 1.00 97.12 113 LEU A O 1
ATOM 847 N N . ALA A 1 114 ? -9.960 -7.268 11.411 1.00 96.00 114 ALA A N 1
ATOM 848 C CA . ALA A 1 114 ? -10.436 -8.549 10.918 1.00 96.00 114 ALA A CA 1
ATOM 849 C C . ALA A 1 114 ? -11.106 -9.338 12.047 1.00 96.00 114 ALA A C 1
ATOM 851 O O . ALA A 1 114 ? -10.582 -9.418 13.159 1.00 96.00 114 ALA A O 1
ATOM 852 N N . VAL A 1 115 ? -12.253 -9.936 11.737 1.00 95.12 115 VAL A N 1
ATOM 853 C CA . VAL A 1 115 ? -13.022 -10.805 12.638 1.00 95.12 115 VAL A CA 1
ATOM 854 C C . VAL A 1 115 ? -13.320 -12.099 11.894 1.00 95.12 115 VAL A C 1
ATOM 856 O O . VAL A 1 115 ? -13.678 -12.053 10.713 1.00 95.12 115 VAL A O 1
ATOM 859 N N . ALA A 1 116 ? -13.143 -13.255 12.538 1.00 93.44 116 ALA A N 1
ATOM 860 C CA . ALA A 1 116 ? -13.506 -14.519 11.906 1.00 93.44 116 ALA A CA 1
ATOM 861 C C . ALA A 1 116 ? -15.019 -14.544 11.654 1.00 93.44 116 ALA A C 1
ATOM 863 O O . ALA A 1 116 ? -15.809 -14.083 12.482 1.00 93.44 116 ALA A O 1
ATOM 864 N N . ARG A 1 117 ? -15.441 -15.077 10.504 1.00 90.19 117 ARG A N 1
ATOM 865 C CA . ARG A 1 117 ? -16.871 -15.127 10.155 1.00 90.19 117 ARG A CA 1
ATOM 866 C C . ARG A 1 117 ? -17.689 -15.893 11.191 1.00 90.19 117 ARG A C 1
ATOM 868 O O . ARG A 1 117 ? -18.802 -15.487 11.507 1.00 90.19 117 ARG A O 1
ATOM 875 N N . GLU A 1 118 ? -17.112 -16.959 11.732 1.00 90.50 118 GLU A N 1
ATOM 876 C CA . GLU A 1 118 ? -17.748 -17.780 12.757 1.00 90.50 118 GLU A CA 1
ATOM 877 C C . GLU A 1 118 ? -17.942 -17.013 14.075 1.00 90.50 118 GLU A C 1
ATOM 879 O O . GLU A 1 118 ? -19.036 -17.030 14.633 1.00 90.50 118 GLU A O 1
ATOM 884 N N . ASP A 1 119 ? -16.946 -16.235 14.510 1.00 91.81 119 ASP A N 1
ATOM 885 C CA . ASP A 1 119 ? -17.068 -15.379 15.699 1.00 91.81 119 ASP A CA 1
ATOM 886 C C . ASP A 1 119 ? -18.150 -14.299 15.511 1.00 91.81 119 ASP A C 1
ATOM 888 O O . ASP A 1 119 ? -18.922 -14.002 16.427 1.00 91.81 119 ASP A O 1
ATOM 892 N N . LEU A 1 120 ? -18.250 -13.725 14.305 1.00 90.62 120 LEU A N 1
ATOM 893 C CA . LEU A 1 120 ? -19.286 -12.743 13.967 1.00 90.62 120 LEU A CA 1
ATOM 894 C C . LEU A 1 120 ? -20.691 -13.373 13.926 1.00 90.62 120 LEU A C 1
ATOM 896 O O . LEU A 1 120 ? -21.663 -12.739 14.353 1.00 90.62 120 LEU A O 1
ATOM 900 N N . ARG A 1 121 ? -20.810 -14.619 13.449 1.00 90.19 121 ARG A N 1
ATOM 901 C CA . ARG A 1 121 ? -22.062 -15.391 13.465 1.00 90.19 121 ARG A CA 1
ATOM 902 C C . ARG A 1 121 ? -22.515 -15.655 14.901 1.00 90.19 121 ARG A C 1
ATOM 904 O O . ARG A 1 121 ? -23.648 -15.325 15.242 1.00 90.19 121 ARG A O 1
ATOM 911 N N . GLN A 1 122 ? -21.618 -16.153 15.751 1.00 89.25 122 GLN A N 1
ATOM 912 C CA . GLN A 1 122 ? -21.902 -16.412 17.167 1.00 89.25 122 GLN A CA 1
ATOM 913 C C . GLN A 1 122 ? -22.300 -15.134 17.911 1.00 89.25 122 GLN A C 1
ATOM 915 O O . GLN A 1 122 ? -23.261 -15.138 18.679 1.00 89.25 122 GLN A O 1
ATOM 920 N N . LEU A 1 123 ? -21.628 -14.012 17.630 1.00 88.12 123 LEU A N 1
ATOM 921 C CA . LEU A 1 123 ? -22.017 -12.714 18.173 1.00 88.12 123 LEU A CA 1
ATOM 922 C C . LEU A 1 123 ? -23.442 -12.326 17.747 1.00 88.12 123 LEU A C 1
ATOM 924 O O . LEU A 1 123 ? -24.228 -11.875 18.576 1.00 88.12 123 LEU A O 1
ATOM 928 N N . THR A 1 124 ? -23.782 -12.502 16.470 1.00 89.00 124 THR A N 1
ATOM 929 C CA . THR A 1 124 ? -25.116 -12.183 15.937 1.00 89.00 124 THR A CA 1
ATOM 930 C C . THR A 1 124 ? -26.204 -13.011 16.626 1.00 89.00 124 THR A C 1
ATOM 932 O O . THR A 1 124 ? -27.226 -12.467 17.049 1.00 89.00 124 THR A O 1
ATOM 935 N N . GLU A 1 125 ? -25.965 -14.311 16.806 1.00 88.94 125 GLU A N 1
ATOM 936 C CA . GLU A 1 125 ? -26.879 -15.226 17.499 1.00 88.94 125 GLU A CA 1
ATOM 937 C C . GLU A 1 125 ? -27.034 -14.880 18.976 1.00 88.94 125 GLU A C 1
ATOM 939 O O . GLU A 1 125 ? -28.155 -14.827 19.483 1.00 88.94 125 GLU A O 1
ATOM 944 N N . PHE A 1 126 ? -25.928 -14.571 19.654 1.00 84.75 126 PHE A N 1
ATOM 945 C CA . PHE A 1 126 ? -25.949 -14.127 21.041 1.00 84.75 126 PHE A CA 1
ATOM 946 C C . PHE A 1 126 ? -26.778 -12.847 21.204 1.00 84.75 126 PHE A C 1
ATOM 948 O O . PHE A 1 126 ? -27.646 -12.782 22.076 1.00 84.75 126 PHE A O 1
ATOM 955 N N . ARG A 1 127 ? -26.585 -11.845 20.333 1.00 83.88 127 ARG A N 1
ATOM 956 C CA . ARG A 1 127 ? -27.372 -10.601 20.380 1.00 83.88 127 ARG A CA 1
ATOM 957 C C . ARG A 1 127 ? -28.862 -10.857 20.159 1.00 83.88 127 ARG A C 1
ATOM 959 O O . ARG A 1 127 ? -29.682 -10.269 20.863 1.00 83.88 127 ARG A O 1
ATOM 966 N N . LEU A 1 128 ? -29.213 -11.742 19.225 1.00 85.62 128 LEU A N 1
ATOM 967 C CA . LEU A 1 128 ? -30.603 -12.122 18.967 1.00 85.62 128 LEU A CA 1
ATOM 968 C C . LEU A 1 128 ? -31.227 -12.843 20.173 1.00 85.62 128 LEU A C 1
ATOM 970 O O . LEU A 1 128 ? -32.350 -12.530 20.565 1.00 85.62 128 LEU A O 1
ATOM 974 N N . ALA A 1 129 ? -30.492 -13.767 20.795 1.00 84.31 129 ALA A N 1
ATOM 975 C CA . ALA A 1 129 ? -30.944 -14.485 21.983 1.00 84.31 129 ALA A CA 1
ATOM 976 C C . ALA A 1 129 ? -31.198 -13.536 23.165 1.00 84.31 129 ALA A C 1
ATOM 978 O O . ALA A 1 129 ? -32.245 -13.625 23.807 1.00 84.31 129 ALA A O 1
ATOM 979 N N . VAL A 1 130 ? -30.288 -12.585 23.414 1.00 80.56 130 VAL A N 1
ATOM 980 C CA . VAL A 1 130 ? -30.454 -11.570 24.468 1.00 80.56 130 VAL A CA 1
ATOM 981 C C . VAL A 1 130 ? -31.642 -10.652 24.173 1.00 80.56 130 VAL A C 1
ATOM 983 O O . VAL A 1 130 ? -32.424 -10.368 25.078 1.00 80.56 130 VAL A O 1
ATOM 986 N N . ALA A 1 131 ? -31.832 -10.228 22.920 1.00 81.19 131 ALA A N 1
ATOM 987 C CA . ALA A 1 131 ? -32.982 -9.409 22.531 1.00 81.19 131 ALA A CA 1
ATOM 988 C C . ALA A 1 131 ? -34.321 -10.137 22.760 1.00 81.19 131 ALA A C 1
ATOM 990 O O . ALA A 1 131 ? -35.258 -9.554 23.308 1.00 81.19 131 ALA A O 1
ATOM 991 N N . ASN A 1 132 ? -34.396 -11.425 22.412 1.00 82.50 132 ASN A N 1
ATOM 992 C CA . ASN A 1 132 ? -35.584 -12.253 22.640 1.00 82.50 132 ASN A CA 1
ATOM 993 C C . ASN A 1 132 ? -35.853 -12.484 24.137 1.00 82.50 132 ASN A C 1
ATOM 995 O O . ASN A 1 132 ? -37.005 -12.447 24.577 1.00 82.50 132 ASN A O 1
ATOM 999 N N . ALA A 1 133 ? -34.800 -12.688 24.935 1.00 79.88 133 ALA A N 1
ATOM 1000 C CA . ALA A 1 133 ? -34.917 -12.810 26.385 1.00 79.88 133 ALA A CA 1
ATOM 1001 C C . ALA A 1 133 ? -35.433 -11.504 27.013 1.00 79.88 133 ALA A C 1
ATOM 1003 O O . ALA A 1 133 ? -36.405 -11.530 27.764 1.00 79.88 133 ALA A O 1
ATOM 1004 N N . ALA A 1 134 ? -34.869 -10.355 26.628 1.00 74.38 134 ALA A N 1
ATOM 1005 C CA . ALA A 1 134 ? -35.303 -9.040 27.102 1.00 74.38 134 ALA A CA 1
ATOM 1006 C C . ALA A 1 134 ? -36.771 -8.732 26.754 1.00 74.38 134 ALA A C 1
ATOM 1008 O O . ALA A 1 134 ? -37.482 -8.139 27.560 1.00 74.38 134 ALA A O 1
ATOM 1009 N N . ALA A 1 135 ? -37.256 -9.184 25.593 1.00 74.44 135 ALA A N 1
ATOM 1010 C CA . ALA A 1 135 ? -38.666 -9.057 25.219 1.00 74.44 135 ALA A CA 1
ATOM 1011 C C . ALA A 1 135 ? -39.613 -9.895 26.105 1.00 74.44 135 ALA A C 1
ATOM 1013 O O . ALA A 1 135 ? -40.802 -9.591 26.192 1.00 74.44 135 ALA A O 1
ATOM 1014 N N . THR A 1 136 ? -39.098 -10.936 26.767 1.00 73.44 136 THR A N 1
ATOM 1015 C CA . THR A 1 136 ? -39.888 -11.890 27.563 1.00 73.44 136 THR A CA 1
ATOM 1016 C C . THR A 1 136 ? -39.815 -11.609 29.073 1.00 73.44 136 THR A C 1
ATOM 1018 O O . THR A 1 136 ? -40.738 -11.958 29.807 1.00 73.44 136 THR A O 1
ATOM 1021 N N . SER A 1 137 ? -38.756 -10.949 29.561 1.00 62.34 137 SER A N 1
ATOM 1022 C CA . SER A 1 137 ? -38.543 -10.643 30.986 1.00 62.34 137 SER A CA 1
ATOM 1023 C C . SER A 1 137 ? -38.445 -9.136 31.265 1.00 62.34 137 SER A C 1
ATOM 1025 O O . SER A 1 137 ? -37.460 -8.492 30.920 1.00 62.34 137 SER A O 1
ATOM 1027 N N . ALA A 1 138 ? -39.439 -8.585 31.972 1.00 56.56 138 ALA A N 1
ATOM 1028 C CA . ALA A 1 138 ? -39.603 -7.149 32.248 1.00 56.56 138 ALA A CA 1
ATOM 1029 C C . ALA A 1 138 ? -38.619 -6.528 33.274 1.00 56.56 138 ALA A C 1
ATOM 1031 O O . ALA A 1 138 ? -38.818 -5.389 33.691 1.00 56.56 138 ALA A O 1
ATOM 1032 N N . THR A 1 139 ? -37.587 -7.248 33.729 1.00 52.38 139 THR A N 1
ATOM 1033 C CA . THR A 1 139 ? -36.794 -6.853 34.916 1.00 52.38 139 THR A CA 1
ATOM 1034 C C . THR A 1 139 ? -35.271 -6.982 34.791 1.00 52.38 139 THR A C 1
ATOM 1036 O O . THR A 1 139 ? -34.578 -6.745 35.777 1.00 52.38 139 THR A O 1
ATOM 1039 N N . THR A 1 140 ? -34.701 -7.287 33.618 1.00 47.69 140 THR A N 1
ATOM 1040 C CA . THR A 1 140 ? -33.231 -7.314 33.437 1.00 47.69 140 THR A CA 1
ATOM 1041 C C . THR A 1 140 ? -32.771 -6.531 32.207 1.00 47.69 140 THR A C 1
ATOM 1043 O O . THR A 1 140 ? -32.981 -6.927 31.066 1.00 47.69 140 THR A O 1
ATOM 1046 N N . THR A 1 141 ? -32.092 -5.410 32.454 1.00 48.44 141 THR A N 1
ATOM 1047 C CA . THR A 1 141 ? -31.458 -4.542 31.451 1.00 48.44 141 THR A CA 1
ATOM 1048 C C . THR A 1 141 ? -30.082 -5.093 31.055 1.00 48.44 141 THR A C 1
ATOM 1050 O O . THR A 1 141 ? -29.065 -4.434 31.241 1.00 48.44 141 THR A O 1
ATOM 1053 N N . THR A 1 142 ? -30.000 -6.331 30.565 1.00 52.97 142 THR A N 1
ATOM 1054 C CA . THR A 1 142 ? -28.747 -6.825 29.968 1.00 52.97 142 THR A CA 1
ATOM 1055 C C . THR A 1 142 ? -28.708 -6.356 28.521 1.00 52.97 142 THR A C 1
ATOM 1057 O O . THR A 1 142 ? -29.298 -6.964 27.631 1.00 52.97 142 THR A O 1
ATOM 1060 N N . THR A 1 143 ? -28.066 -5.216 28.279 1.00 54.69 143 THR A N 1
ATOM 1061 C CA . THR A 1 143 ? -27.891 -4.669 26.935 1.00 54.69 143 THR A CA 1
ATOM 1062 C C . THR A 1 143 ? -26.970 -5.582 26.135 1.00 54.69 143 THR A C 1
ATOM 1064 O O . THR A 1 143 ? -25.798 -5.738 26.459 1.00 54.69 143 THR A O 1
ATOM 1067 N N . ALA A 1 144 ? -27.476 -6.137 25.034 1.00 61.75 144 ALA A N 1
ATOM 1068 C CA . ALA A 1 144 ? -26.700 -6.899 24.053 1.00 61.75 144 ALA A CA 1
ATOM 1069 C C . ALA A 1 144 ? -25.659 -6.043 23.297 1.00 61.75 144 ALA A C 1
ATOM 1071 O O . ALA A 1 144 ? -25.241 -6.422 22.208 1.00 61.75 144 ALA A O 1
ATOM 1072 N N . ALA A 1 145 ? -25.336 -4.840 23.772 1.00 70.12 145 ALA A N 1
ATOM 1073 C CA . ALA A 1 145 ? -24.485 -3.885 23.081 1.00 70.12 145 ALA A CA 1
ATOM 1074 C C . ALA A 1 145 ? -23.024 -4.318 23.167 1.00 70.12 145 ALA A C 1
ATOM 1076 O O . ALA A 1 145 ? -22.537 -4.684 24.233 1.00 70.12 145 ALA A O 1
ATOM 1077 N N . LEU A 1 146 ? -22.322 -4.269 22.034 1.00 82.25 146 LEU A N 1
ATOM 1078 C CA . LEU A 1 146 ? -20.871 -4.360 22.071 1.00 82.25 146 LEU A CA 1
ATOM 1079 C C . LEU A 1 146 ? -20.327 -3.147 22.831 1.00 82.25 146 LEU A C 1
ATOM 1081 O O . LEU A 1 146 ? -20.773 -2.018 22.609 1.00 82.25 146 LEU A O 1
ATOM 1085 N N . ASN A 1 147 ? -19.316 -3.371 23.667 1.00 87.56 147 ASN A N 1
ATOM 1086 C CA . ASN A 1 147 ? -18.574 -2.269 24.271 1.00 87.56 147 ASN A CA 1
ATOM 1087 C C . ASN A 1 147 ? -17.913 -1.415 23.169 1.00 87.56 147 ASN A C 1
ATOM 1089 O O . ASN A 1 147 ? -17.635 -1.925 22.076 1.00 87.56 147 ASN A O 1
ATOM 1093 N N . PRO A 1 148 ? -17.649 -0.121 23.407 1.00 91.06 148 PRO A N 1
ATOM 1094 C CA . PRO A 1 148 ? -16.880 0.690 22.472 1.00 91.06 148 PRO A CA 1
ATOM 1095 C C . PRO A 1 148 ? -15.498 0.076 22.211 1.00 91.06 148 PRO A C 1
ATOM 1097 O O . PRO A 1 148 ? -14.810 -0.354 23.136 1.00 91.06 148 PRO A O 1
ATOM 1100 N N . LEU A 1 149 ? -15.085 0.028 20.946 1.00 92.94 149 LEU A N 1
ATOM 1101 C CA . LEU A 1 149 ? -13.735 -0.374 20.565 1.00 92.94 149 LEU A CA 1
ATOM 1102 C C . LEU A 1 149 ? -12.814 0.842 20.682 1.00 92.94 149 LEU A C 1
ATOM 1104 O O . LEU A 1 149 ? -13.030 1.852 20.010 1.00 92.94 149 LEU A O 1
ATOM 1108 N N . ILE A 1 150 ? -11.790 0.739 21.528 1.00 94.12 150 ILE A N 1
ATOM 1109 C CA . ILE A 1 150 ? -10.827 1.814 21.769 1.00 94.12 150 ILE A CA 1
ATOM 1110 C C . ILE A 1 150 ? -9.466 1.407 21.211 1.00 94.12 150 ILE A C 1
ATOM 1112 O O . ILE A 1 150 ? -8.889 0.403 21.623 1.00 94.12 150 ILE A O 1
ATOM 1116 N N . LEU A 1 151 ? -8.937 2.203 20.289 1.00 95.38 151 LEU A N 1
ATOM 1117 C CA . LEU A 1 151 ? -7.621 2.020 19.683 1.00 95.38 151 LEU A CA 1
ATOM 1118 C C . LEU A 1 151 ? -6.693 3.114 20.206 1.00 95.38 151 LEU A C 1
ATOM 1120 O O . LEU A 1 151 ? -7.039 4.294 20.127 1.00 95.38 151 LEU A O 1
ATOM 1124 N N . VAL A 1 152 ? -5.535 2.725 20.733 1.00 94.69 152 VAL A N 1
ATOM 1125 C CA . VAL A 1 152 ? -4.527 3.657 21.246 1.00 94.69 152 VAL A CA 1
ATOM 1126 C C . VAL A 1 152 ? -3.266 3.532 20.399 1.00 94.69 152 VAL A C 1
ATOM 1128 O O . VAL A 1 152 ? -2.720 2.438 20.249 1.00 94.69 152 VAL A O 1
ATOM 1131 N N . PHE A 1 153 ? -2.825 4.649 19.826 1.00 94.94 153 PHE A N 1
ATOM 1132 C CA . PHE A 1 153 ? -1.590 4.753 19.053 1.00 94.94 153 PHE A CA 1
ATOM 1133 C C . PHE A 1 153 ? -0.626 5.678 19.788 1.00 94.94 153 PHE A C 1
ATOM 1135 O O . PHE A 1 153 ? -0.810 6.894 19.771 1.00 94.94 153 PHE A O 1
ATOM 1142 N N . SER A 1 154 ? 0.399 5.110 20.412 1.00 91.62 154 SER A N 1
ATOM 1143 C CA . SER A 1 154 ? 1.482 5.864 21.057 1.00 91.62 154 SER A CA 1
ATOM 1144 C C . SER A 1 154 ? 2.642 6.057 20.070 1.00 91.62 154 SER A C 1
ATOM 1146 O O . SER A 1 154 ? 2.697 5.375 19.042 1.00 91.62 154 SER A O 1
ATOM 1148 N N . ARG A 1 155 ? 3.577 6.977 20.348 1.00 89.19 155 ARG A N 1
ATOM 1149 C CA . ARG A 1 155 ? 4.687 7.336 19.430 1.00 89.19 155 ARG A CA 1
ATOM 1150 C C . ARG A 1 155 ? 4.220 7.791 18.046 1.00 89.19 155 ARG A C 1
ATOM 1152 O O . ARG A 1 155 ? 4.907 7.608 17.044 1.00 89.19 155 ARG A O 1
ATOM 1159 N N . ALA A 1 156 ? 3.049 8.412 17.983 1.00 91.19 156 ALA A N 1
ATOM 1160 C CA . ALA A 1 156 ? 2.360 8.720 16.740 1.00 91.19 156 ALA A CA 1
ATOM 1161 C C . ALA A 1 156 ? 2.638 10.146 16.232 1.00 91.19 156 ALA A C 1
ATOM 1163 O O . ALA A 1 156 ? 1.848 10.699 15.470 1.00 91.19 156 ALA A O 1
ATOM 1164 N N . SER A 1 157 ? 3.778 10.744 16.598 1.00 90.62 157 SER A N 1
ATOM 1165 C CA . SER A 1 157 ? 4.111 12.141 16.261 1.00 90.62 157 SER A CA 1
ATOM 1166 C C . SER A 1 157 ? 4.133 12.423 14.760 1.00 90.62 157 SER A C 1
ATOM 1168 O O . SER A 1 157 ? 3.824 13.532 14.319 1.00 90.62 157 SER A O 1
ATOM 1170 N N . ARG A 1 158 ? 4.437 11.401 13.953 1.00 92.50 158 ARG A N 1
ATOM 1171 C CA . ARG A 1 158 ? 4.437 11.482 12.489 1.00 92.50 158 ARG A CA 1
ATOM 1172 C C . ARG A 1 158 ? 3.077 11.187 11.864 1.00 92.50 158 ARG A C 1
ATOM 1174 O O . ARG A 1 158 ? 2.913 11.464 10.683 1.00 92.50 158 ARG A O 1
ATOM 1181 N N . MET A 1 159 ? 2.111 10.633 12.595 1.00 94.62 159 MET A N 1
ATOM 1182 C CA . MET A 1 159 ? 0.767 10.384 12.066 1.00 94.62 159 MET A CA 1
ATOM 1183 C C . MET A 1 159 ? -0.005 11.702 12.000 1.00 94.62 159 MET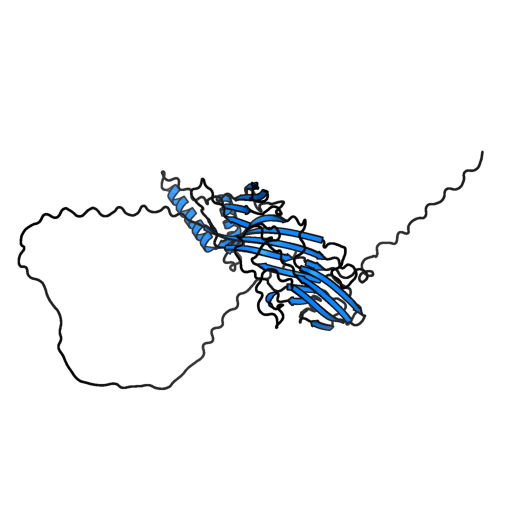 A C 1
ATOM 1185 O O . MET A 1 159 ? -0.146 12.402 13.002 1.00 94.62 159 MET A O 1
ATOM 1189 N N . LYS A 1 160 ? -0.507 12.046 10.814 1.00 94.88 160 LYS A N 1
ATOM 1190 C CA . LYS A 1 160 ? -1.254 13.276 10.523 1.00 94.88 160 LYS A CA 1
ATOM 1191 C C . LYS A 1 160 ? -2.528 12.948 9.749 1.00 94.88 160 LYS A C 1
ATOM 1193 O O . LYS A 1 160 ? -2.598 11.923 9.070 1.00 94.88 160 LYS A O 1
ATOM 1198 N N . ASN A 1 161 ? -3.502 13.858 9.784 1.00 94.44 161 ASN A N 1
ATOM 1199 C CA . ASN A 1 161 ? -4.768 13.744 9.046 1.00 94.44 161 ASN A CA 1
ATOM 1200 C C . ASN A 1 161 ? -5.489 12.409 9.293 1.00 94.44 161 ASN A C 1
ATOM 1202 O O . ASN A 1 161 ? -5.953 11.773 8.351 1.00 94.44 161 ASN A O 1
ATOM 1206 N N . MET A 1 162 ? -5.529 11.952 10.548 1.00 94.44 162 MET A N 1
ATOM 1207 C CA . MET A 1 162 ? -6.187 10.691 10.864 1.00 94.44 162 MET A CA 1
ATOM 1208 C C . MET A 1 162 ? -7.703 10.826 10.713 1.00 94.44 162 MET A C 1
ATOM 1210 O O . MET A 1 162 ? -8.333 11.644 11.385 1.00 94.44 162 MET A O 1
ATOM 1214 N N . GLN A 1 163 ? -8.274 10.009 9.837 1.00 94.69 163 GLN A N 1
ATOM 1215 C CA . GLN A 1 163 ? -9.680 10.037 9.471 1.00 94.69 163 GLN A CA 1
ATOM 1216 C C . GLN A 1 163 ? -10.279 8.638 9.592 1.00 94.69 163 GLN A C 1
ATOM 1218 O O . GLN A 1 163 ? -9.678 7.653 9.170 1.00 94.69 163 GLN A O 1
ATOM 1223 N N . ALA A 1 164 ? -11.482 8.549 10.156 1.00 95.06 164 ALA A N 1
ATOM 1224 C CA . ALA A 1 164 ? -12.246 7.312 10.143 1.00 95.06 164 ALA A CA 1
ATOM 1225 C C . ALA A 1 164 ? -12.931 7.096 8.795 1.00 95.06 164 ALA A C 1
ATOM 1227 O O . ALA A 1 164 ? -13.442 8.034 8.183 1.00 95.06 164 ALA A O 1
ATOM 1228 N N . THR A 1 165 ? -12.982 5.841 8.362 1.00 93.62 165 THR A N 1
ATOM 1229 C CA . THR A 1 165 ? -13.621 5.427 7.101 1.00 93.62 165 THR A CA 1
ATOM 1230 C C . THR A 1 165 ? -15.146 5.500 7.155 1.00 93.62 165 THR A C 1
ATOM 1232 O O . THR A 1 165 ? -15.812 5.471 6.121 1.00 93.62 165 THR A O 1
ATOM 1235 N N . PHE A 1 166 ? -15.709 5.621 8.357 1.00 91.44 166 PHE A N 1
ATOM 1236 C CA . PHE A 1 166 ? -17.131 5.795 8.598 1.00 91.44 166 PHE A CA 1
ATOM 1237 C C . PHE A 1 166 ? -17.399 6.846 9.680 1.00 91.44 166 PHE A C 1
ATOM 1239 O O . PHE A 1 166 ? -16.598 7.077 10.587 1.00 91.44 166 PHE A O 1
ATOM 1246 N N . ALA A 1 167 ? -18.555 7.504 9.574 1.00 90.88 167 ALA A N 1
ATOM 1247 C CA . ALA A 1 167 ? -18.978 8.544 10.507 1.00 90.88 167 ALA A CA 1
ATOM 1248 C C . ALA A 1 167 ? -19.322 7.971 11.892 1.00 90.88 167 ALA A C 1
ATOM 1250 O O . ALA A 1 167 ? -19.749 6.825 11.998 1.00 90.88 167 ALA A O 1
ATOM 1251 N N . GLY A 1 168 ? -19.192 8.789 12.942 1.00 90.12 168 GLY A N 1
ATOM 1252 C CA . GLY A 1 168 ? -19.521 8.410 14.326 1.00 90.12 168 GLY A CA 1
ATOM 1253 C C . GLY A 1 168 ? -18.340 7.890 15.154 1.00 90.12 168 GLY A C 1
ATOM 1254 O O . GLY A 1 168 ? -18.515 7.552 16.322 1.00 90.12 168 GLY A O 1
ATOM 1255 N N . VAL A 1 169 ? -17.137 7.855 14.578 1.00 94.81 169 VAL A N 1
ATOM 1256 C CA . VAL A 1 169 ? -15.888 7.548 15.288 1.00 94.81 169 VAL A CA 1
ATOM 1257 C C . VAL A 1 169 ? -15.309 8.821 15.900 1.00 94.81 169 VAL A C 1
ATOM 1259 O O . VAL A 1 169 ? -15.212 9.851 15.235 1.00 94.81 169 VAL A O 1
ATOM 1262 N N . THR A 1 170 ? -14.896 8.748 17.164 1.00 95.31 170 THR A N 1
ATOM 1263 C CA . THR A 1 170 ? -14.235 9.862 17.855 1.00 95.31 170 THR A CA 1
ATOM 1264 C C . THR A 1 170 ? -12.726 9.670 17.811 1.00 95.31 170 THR A C 1
ATOM 1266 O O . THR A 1 170 ? -12.231 8.664 18.308 1.00 95.31 170 THR A O 1
ATOM 1269 N N . VAL A 1 171 ? -11.992 10.635 17.256 1.00 94.88 171 VAL A N 1
ATOM 1270 C CA . VAL A 1 171 ? -10.522 10.648 17.234 1.00 94.88 171 VAL A CA 1
ATOM 1271 C C . VAL A 1 171 ? -10.034 11.787 18.125 1.00 94.88 171 VAL A C 1
ATOM 1273 O O . VAL A 1 171 ? -10.344 12.948 17.864 1.00 94.88 171 VAL A O 1
ATOM 1276 N N . LYS A 1 172 ? -9.279 11.463 19.175 1.00 94.19 172 LYS A N 1
ATOM 1277 C CA . LYS A 1 172 ? -8.615 12.433 20.054 1.00 94.19 172 LYS A CA 1
ATOM 1278 C C . LYS A 1 172 ? -7.105 12.294 19.910 1.00 94.19 172 LYS A C 1
ATOM 1280 O O . LYS A 1 172 ? -6.605 11.177 19.825 1.00 94.19 172 LYS A O 1
ATOM 1285 N N . CYS A 1 173 ? -6.404 13.422 19.883 1.00 92.00 173 CYS A N 1
ATOM 1286 C CA . CYS A 1 173 ? -4.948 13.486 19.916 1.00 92.00 173 CYS A CA 1
ATOM 1287 C C . CYS A 1 173 ? -4.545 14.234 21.181 1.00 92.00 173 CYS A C 1
ATOM 1289 O O . CYS A 1 173 ? -4.967 15.375 21.377 1.00 92.00 173 CYS A O 1
ATOM 1291 N N . GLU A 1 174 ? -3.739 13.602 22.019 1.00 89.94 174 GLU A N 1
ATOM 1292 C CA . GLU A 1 174 ? -3.234 14.174 23.260 1.00 89.94 174 GLU A CA 1
ATOM 1293 C C . GLU A 1 174 ? -1.709 14.096 23.259 1.00 89.94 174 GLU A C 1
ATOM 1295 O O . GLU A 1 174 ? -1.115 13.205 22.653 1.00 89.94 174 GLU A O 1
ATOM 1300 N N . LYS A 1 175 ? -1.065 15.066 23.906 1.00 86.81 175 LYS A N 1
ATOM 1301 C CA . LYS A 1 175 ? 0.375 15.017 24.152 1.00 86.81 175 LYS A CA 1
ATOM 1302 C C . LYS A 1 175 ? 0.588 14.415 25.522 1.00 86.81 175 LYS A C 1
ATOM 1304 O O . LYS A 1 175 ? 0.182 15.014 26.514 1.00 86.81 175 LYS A O 1
ATOM 1309 N N . VAL A 1 176 ? 1.220 13.253 25.564 1.00 83.62 176 VAL A N 1
ATOM 1310 C CA . VAL A 1 176 ? 1.567 12.586 26.815 1.00 83.62 176 VAL A CA 1
ATOM 1311 C C . VAL A 1 176 ? 3.005 12.962 27.152 1.00 83.62 176 VAL A C 1
ATOM 1313 O O . VAL A 1 176 ? 3.902 12.817 26.319 1.00 83.62 176 VAL A O 1
ATOM 1316 N N . GLU A 1 177 ? 3.231 13.500 28.352 1.00 77.38 177 GLU A N 1
ATOM 1317 C CA . GLU A 1 177 ? 4.581 13.785 28.844 1.00 77.38 177 GLU A CA 1
ATOM 1318 C C . GLU A 1 177 ? 5.335 12.461 29.031 1.00 77.38 177 GLU A C 1
ATOM 1320 O O . GLU A 1 177 ? 5.058 11.695 29.952 1.00 77.38 177 GLU A O 1
ATOM 1325 N N . GLY A 1 178 ? 6.261 12.165 28.116 1.00 64.88 178 GLY A N 1
ATOM 1326 C CA . GLY A 1 178 ? 7.199 11.054 28.245 1.00 64.88 178 GLY A CA 1
ATOM 1327 C C . GLY A 1 178 ? 8.455 11.458 29.020 1.00 64.88 178 GLY A C 1
ATOM 1328 O O . GLY A 1 178 ? 8.731 12.640 29.214 1.00 64.88 178 GLY A O 1
ATOM 1329 N N . GLU A 1 179 ? 9.265 10.472 29.414 1.00 59.56 179 GLU A N 1
ATOM 1330 C CA . GLU A 1 179 ? 10.489 10.683 30.211 1.00 59.56 179 GLU A CA 1
ATOM 1331 C C . GLU A 1 179 ? 11.528 11.603 29.544 1.00 59.56 179 GLU A C 1
ATOM 1333 O O . GLU A 1 179 ? 12.333 12.229 30.229 1.00 59.56 179 GLU A O 1
ATOM 1338 N N . THR A 1 180 ? 11.535 11.686 28.210 1.00 62.31 180 THR A N 1
ATOM 1339 C CA . THR A 1 180 ? 12.519 12.466 27.436 1.00 62.31 180 THR A CA 1
ATOM 1340 C C . THR A 1 180 ? 11.900 13.545 26.550 1.00 62.31 180 THR A C 1
ATOM 1342 O O . THR A 1 180 ? 12.554 14.554 26.283 1.00 62.31 180 THR A O 1
ATOM 1345 N N . ALA A 1 181 ? 10.657 13.369 26.097 1.00 67.81 181 ALA A N 1
ATOM 1346 C CA . ALA A 1 181 ? 9.908 14.354 25.322 1.00 67.81 181 ALA A CA 1
ATOM 1347 C C . ALA A 1 181 ? 8.403 14.054 25.378 1.00 67.81 181 ALA A C 1
ATOM 1349 O O . ALA A 1 181 ? 7.999 12.915 25.612 1.00 67.81 181 ALA A O 1
ATOM 1350 N N . ALA A 1 182 ? 7.578 15.068 25.111 1.00 73.88 182 ALA A N 1
ATOM 1351 C CA . ALA A 1 182 ? 6.153 14.862 24.883 1.00 73.88 182 ALA A CA 1
ATOM 1352 C C . ALA A 1 182 ? 5.943 14.046 23.595 1.00 73.88 182 ALA A C 1
ATOM 1354 O O . ALA A 1 182 ? 6.397 14.455 22.522 1.00 73.88 182 ALA A O 1
ATOM 1355 N N . GLU A 1 183 ? 5.261 12.908 23.704 1.00 82.94 183 GLU A N 1
ATOM 1356 C CA . GLU A 1 183 ? 4.880 12.071 22.567 1.00 82.94 183 GLU A CA 1
ATOM 1357 C C . GLU A 1 183 ? 3.407 12.320 22.216 1.00 82.94 183 GLU A C 1
ATOM 1359 O O . GLU A 1 183 ? 2.558 12.451 23.100 1.00 82.94 183 GLU A O 1
ATOM 1364 N N . ASP A 1 184 ? 3.097 12.401 20.919 1.00 88.94 184 ASP A N 1
ATOM 1365 C CA . ASP A 1 184 ? 1.705 12.449 20.469 1.00 88.94 184 ASP A CA 1
ATOM 1366 C C . ASP A 1 184 ? 1.098 11.041 20.602 1.00 88.94 184 ASP A C 1
ATOM 1368 O O . ASP A 1 184 ? 1.627 10.063 20.053 1.00 88.94 184 ASP A O 1
ATOM 1372 N N . GLU A 1 185 ? -0.021 10.956 21.314 1.00 93.31 185 GLU A N 1
ATOM 1373 C CA . GLU A 1 185 ? -0.850 9.765 21.448 1.00 93.31 185 GLU A CA 1
ATOM 1374 C C . GLU A 1 185 ? -2.221 10.019 20.824 1.00 93.31 185 GLU A C 1
ATOM 1376 O O . GLU A 1 185 ? -2.883 11.023 21.101 1.00 93.31 185 GLU A O 1
ATOM 1381 N N . TYR A 1 186 ? -2.677 9.083 19.994 1.00 94.94 186 TYR A N 1
ATOM 1382 C CA . TYR A 1 186 ? -4.044 9.100 19.499 1.00 94.94 186 TYR A CA 1
ATOM 1383 C C . TYR A 1 186 ? -4.901 8.059 20.202 1.00 94.94 186 TYR A C 1
ATOM 1385 O O . TYR A 1 186 ? -4.570 6.874 20.220 1.00 94.94 186 TYR A O 1
ATOM 1393 N N . ARG A 1 187 ? -6.069 8.494 20.672 1.00 95.06 187 ARG A N 1
ATOM 1394 C CA . ARG A 1 187 ? -7.137 7.633 21.175 1.00 95.06 187 ARG A CA 1
ATOM 1395 C C . ARG A 1 187 ? -8.330 7.707 20.232 1.00 95.06 187 ARG A C 1
ATOM 1397 O O . ARG A 1 187 ? -8.947 8.759 20.067 1.00 95.06 187 ARG A O 1
ATOM 1404 N N . VAL A 1 188 ? -8.665 6.574 19.628 1.00 95.56 188 VAL A N 1
ATOM 1405 C CA . VAL A 1 188 ? -9.812 6.432 18.731 1.00 95.56 188 VAL A CA 1
ATOM 1406 C C . VAL A 1 188 ? -10.871 5.581 19.405 1.00 95.56 188 VAL A C 1
ATOM 1408 O O . VAL A 1 188 ? -10.601 4.440 19.767 1.00 95.56 188 VAL A O 1
ATOM 1411 N N . THR A 1 189 ? -12.081 6.114 19.532 1.00 95.19 189 THR A N 1
ATOM 1412 C CA . THR A 1 189 ? -13.227 5.412 20.110 1.00 95.19 189 THR A CA 1
ATOM 1413 C C . THR A 1 189 ? -14.277 5.169 19.037 1.00 95.19 189 THR A C 1
ATOM 1415 O O . THR A 1 189 ? -14.818 6.110 18.450 1.00 95.19 189 THR A O 1
ATOM 1418 N N . ILE A 1 190 ? -14.585 3.897 18.808 1.00 95.12 190 ILE A N 1
ATOM 1419 C CA . ILE A 1 190 ? -15.621 3.439 17.889 1.00 95.12 190 ILE A CA 1
ATOM 1420 C C . ILE A 1 190 ? -16.775 2.872 18.727 1.00 95.12 190 ILE A C 1
ATOM 1422 O O . ILE A 1 190 ? -16.569 1.889 19.440 1.00 95.12 190 ILE A O 1
ATOM 1426 N N . PRO A 1 191 ? -17.989 3.445 18.660 1.00 92.62 191 PRO A N 1
ATOM 1427 C CA . PRO A 1 191 ? -19.154 2.878 19.336 1.00 92.62 191 PRO A CA 1
ATOM 1428 C C . PRO A 1 191 ? -19.406 1.423 18.911 1.00 92.62 191 PRO A C 1
ATOM 1430 O O . PRO A 1 191 ? -19.348 1.103 17.723 1.00 92.62 191 PRO A O 1
ATOM 1433 N N . GLY A 1 192 ? -19.708 0.535 19.860 1.00 90.38 192 GLY A N 1
ATOM 1434 C CA . GLY A 1 192 ? -19.828 -0.897 19.564 1.00 90.38 192 GLY A CA 1
ATOM 1435 C C . GLY A 1 192 ? -20.998 -1.247 18.638 1.00 90.38 192 GLY A C 1
ATOM 1436 O O . GLY A 1 192 ? -20.849 -2.088 17.754 1.00 90.38 192 GLY A O 1
ATOM 1437 N N . ASP A 1 193 ? -22.139 -0.562 18.759 1.00 88.88 193 ASP A N 1
ATOM 1438 C CA . ASP A 1 193 ? -23.275 -0.760 17.843 1.00 88.88 193 ASP A CA 1
ATOM 1439 C C . ASP A 1 193 ? -22.948 -0.348 16.408 1.00 88.88 193 ASP A C 1
ATOM 1441 O O . ASP A 1 193 ? -23.318 -1.037 15.455 1.00 88.88 193 ASP A O 1
ATOM 1445 N N . LEU A 1 194 ? -22.196 0.742 16.264 1.00 93.00 194 LEU A N 1
ATOM 1446 C CA . LEU A 1 194 ? -21.705 1.212 14.977 1.00 93.00 194 LEU A CA 1
ATOM 1447 C C . LEU A 1 194 ? -20.742 0.191 14.364 1.00 93.00 194 LEU A C 1
ATOM 1449 O O . LEU A 1 194 ? -20.881 -0.166 13.195 1.00 93.00 194 LEU A O 1
ATOM 1453 N N . LEU A 1 195 ? -19.799 -0.317 15.164 1.00 93.00 195 LEU A N 1
ATOM 1454 C CA . LEU A 1 195 ? -18.853 -1.337 14.726 1.00 93.00 195 LEU A CA 1
ATOM 1455 C C . LEU A 1 195 ? -19.573 -2.601 14.247 1.00 93.00 195 LEU A C 1
ATOM 1457 O O . LEU A 1 195 ? -19.291 -3.101 13.158 1.00 93.00 195 LEU A O 1
ATOM 1461 N N . TYR A 1 196 ? -20.523 -3.095 15.041 1.00 92.00 196 TYR A N 1
ATOM 1462 C CA . TYR A 1 196 ? -21.320 -4.267 14.698 1.00 92.00 196 TYR A CA 1
ATOM 1463 C C . TYR A 1 196 ? -22.078 -4.074 13.381 1.00 92.00 196 TYR A C 1
ATOM 1465 O O . TYR A 1 196 ? -22.023 -4.944 12.513 1.00 92.00 196 TYR A O 1
ATOM 1473 N N . HIS A 1 197 ? -22.734 -2.922 13.205 1.00 92.88 197 HIS A N 1
ATOM 1474 C CA . HIS A 1 197 ? -23.460 -2.599 11.979 1.00 92.88 197 HIS A CA 1
ATOM 1475 C C . HIS A 1 197 ? -22.558 -2.704 10.740 1.00 92.88 197 HIS A C 1
ATOM 1477 O O . HIS A 1 197 ? -22.913 -3.385 9.777 1.00 92.88 197 HIS A O 1
ATOM 1483 N N . TYR A 1 198 ? -21.367 -2.096 10.769 1.00 94.38 198 TYR A N 1
ATOM 1484 C CA . TYR A 1 198 ? -20.439 -2.162 9.636 1.00 94.38 198 TYR A CA 1
ATOM 1485 C C . TYR A 1 198 ? -19.839 -3.553 9.423 1.00 94.38 198 TYR A C 1
ATOM 1487 O O . TYR A 1 198 ? -19.664 -3.955 8.273 1.00 94.38 198 TYR A O 1
ATOM 1495 N N . LEU A 1 199 ? -19.561 -4.313 10.486 1.00 92.56 199 LEU A N 1
ATOM 1496 C CA . LEU A 1 199 ? -19.094 -5.697 10.363 1.00 92.56 199 LEU A CA 1
ATOM 1497 C C . LEU A 1 199 ? -20.137 -6.582 9.672 1.00 92.56 199 LEU A C 1
ATOM 1499 O O . LEU A 1 199 ? -19.797 -7.294 8.730 1.00 92.56 199 LEU A O 1
ATOM 1503 N N . VAL A 1 200 ? -21.404 -6.505 10.084 1.00 91.38 200 VAL A N 1
ATOM 1504 C CA . VAL A 1 200 ? -22.495 -7.289 9.482 1.00 91.38 200 VAL A CA 1
ATOM 1505 C C . VAL A 1 200 ? -22.777 -6.842 8.048 1.00 91.38 200 VAL A C 1
ATOM 1507 O O . VAL A 1 200 ? -22.927 -7.689 7.165 1.00 91.38 200 VAL A O 1
ATOM 1510 N N . ALA A 1 201 ? -22.804 -5.532 7.786 1.00 91.12 201 ALA A N 1
ATOM 1511 C CA . ALA A 1 201 ? -23.007 -5.000 6.440 1.00 91.12 201 ALA A CA 1
ATOM 1512 C C . ALA A 1 201 ? -21.890 -5.445 5.481 1.00 91.12 201 ALA A C 1
ATOM 1514 O O . ALA A 1 201 ? -22.167 -5.929 4.383 1.00 91.12 201 ALA A O 1
ATOM 1515 N N . THR A 1 202 ? -20.633 -5.356 5.924 1.00 89.00 202 THR A N 1
ATOM 1516 C CA . THR A 1 202 ? -19.471 -5.797 5.138 1.00 89.00 202 THR A CA 1
ATOM 1517 C C . THR A 1 202 ? -19.502 -7.304 4.920 1.00 89.00 202 THR A C 1
ATOM 1519 O O . THR A 1 202 ? -19.304 -7.771 3.802 1.00 89.00 202 THR A O 1
ATOM 1522 N N . HIS A 1 203 ? -19.816 -8.075 5.964 1.00 85.75 203 HIS A N 1
ATOM 1523 C CA . HIS A 1 203 ? -19.943 -9.521 5.854 1.00 85.75 203 HIS A CA 1
ATOM 1524 C C . HIS A 1 203 ? -21.012 -9.925 4.825 1.00 85.75 203 HIS A C 1
ATOM 1526 O O . HIS A 1 203 ? -20.756 -10.776 3.975 1.00 85.75 203 HIS A O 1
ATOM 1532 N N . SER A 1 204 ? -22.174 -9.268 4.858 1.00 84.38 204 SER A N 1
ATOM 1533 C CA . SER A 1 204 ? -23.297 -9.549 3.955 1.00 84.38 204 SER A CA 1
ATOM 1534 C C . SER A 1 204 ? -22.977 -9.215 2.495 1.00 84.38 204 SER A C 1
ATOM 1536 O O . SER A 1 204 ? -23.400 -9.936 1.597 1.00 84.38 204 SER A O 1
ATOM 1538 N N . ALA A 1 205 ? -22.202 -8.155 2.247 1.00 81.19 205 ALA A N 1
ATOM 1539 C CA . ALA A 1 205 ? -21.758 -7.795 0.900 1.00 81.19 205 ALA A CA 1
ATOM 1540 C C . ALA A 1 205 ? -20.742 -8.799 0.323 1.00 81.19 205 ALA A C 1
ATOM 1542 O O . ALA A 1 205 ? -20.764 -9.081 -0.873 1.00 81.19 205 ALA A O 1
ATOM 1543 N N . VAL A 1 206 ? -19.867 -9.355 1.169 1.00 69.38 206 VAL A N 1
ATOM 1544 C CA . VAL A 1 206 ? -18.782 -10.270 0.760 1.00 69.38 206 VAL A CA 1
ATOM 1545 C C . VAL A 1 206 ? -19.226 -11.738 0.722 1.00 69.38 206 VAL A C 1
ATOM 1547 O O . VAL A 1 206 ? -18.615 -12.545 0.029 1.00 69.38 206 VAL A O 1
ATOM 1550 N N . ALA A 1 207 ? -20.325 -12.108 1.385 1.00 59.41 207 ALA A N 1
ATOM 1551 C CA . ALA A 1 207 ? -20.855 -13.477 1.387 1.00 59.41 207 ALA A CA 1
ATOM 1552 C C . ALA A 1 207 ? -21.251 -14.015 -0.009 1.00 59.41 207 ALA A C 1
ATOM 1554 O O . ALA A 1 207 ? -21.494 -15.209 -0.149 1.00 59.41 207 ALA A O 1
ATOM 1555 N N . GLN A 1 208 ? -21.280 -13.169 -1.046 1.00 53.00 208 GLN A N 1
ATOM 1556 C CA . GLN A 1 208 ? -21.445 -13.597 -2.441 1.00 53.00 208 GLN A CA 1
ATOM 1557 C C . GLN A 1 208 ? -20.189 -14.286 -3.015 1.00 53.00 208 GLN A C 1
ATOM 1559 O O . GLN A 1 208 ? -20.271 -14.940 -4.052 1.00 53.00 208 GLN A O 1
ATOM 1564 N N . THR A 1 209 ? -19.039 -14.181 -2.339 1.00 56.31 209 THR A N 1
ATOM 1565 C CA . THR A 1 209 ? -17.781 -14.858 -2.683 1.00 56.31 209 THR A CA 1
ATOM 1566 C C . THR A 1 209 ? -17.369 -15.783 -1.532 1.00 56.31 209 THR A C 1
ATOM 1568 O O . THR A 1 209 ? -16.864 -15.322 -0.510 1.00 56.31 209 THR A O 1
ATOM 1571 N N . ASP A 1 210 ? -17.599 -17.090 -1.674 1.00 54.97 210 ASP A N 1
ATOM 1572 C CA . ASP A 1 210 ? -17.481 -18.114 -0.611 1.00 54.97 210 ASP A CA 1
ATOM 1573 C C . ASP A 1 210 ? -16.037 -18.436 -0.151 1.00 54.97 210 ASP A C 1
ATOM 1575 O O . ASP A 1 210 ? -15.757 -19.472 0.439 1.00 54.97 210 ASP A O 1
ATOM 1579 N N . THR A 1 211 ? -15.069 -17.565 -0.431 1.00 61.88 211 THR A N 1
ATOM 1580 C CA . THR A 1 211 ? -13.641 -17.897 -0.309 1.00 61.88 211 THR A CA 1
ATOM 1581 C C . THR A 1 211 ? -12.936 -17.273 0.896 1.00 61.88 211 THR A C 1
ATOM 1583 O O . THR A 1 211 ? -11.836 -17.703 1.235 1.00 61.88 211 THR A O 1
ATOM 1586 N N . GLU A 1 212 ? -13.512 -16.265 1.564 1.00 71.12 212 GLU A N 1
ATOM 1587 C CA . GLU A 1 212 ? -12.847 -15.589 2.691 1.00 71.12 212 GLU A CA 1
ATOM 1588 C C . GLU A 1 212 ? -13.377 -16.039 4.062 1.00 71.12 212 GLU A C 1
ATOM 1590 O O . GLU A 1 212 ? -14.567 -15.924 4.356 1.00 71.12 212 GLU A O 1
ATOM 1595 N N . ALA A 1 213 ? -12.473 -16.503 4.936 1.00 87.19 213 ALA A N 1
ATOM 1596 C CA . ALA A 1 213 ? -12.782 -16.934 6.308 1.00 87.19 213 ALA A CA 1
ATOM 1597 C C . ALA A 1 213 ? -12.938 -15.774 7.318 1.00 87.19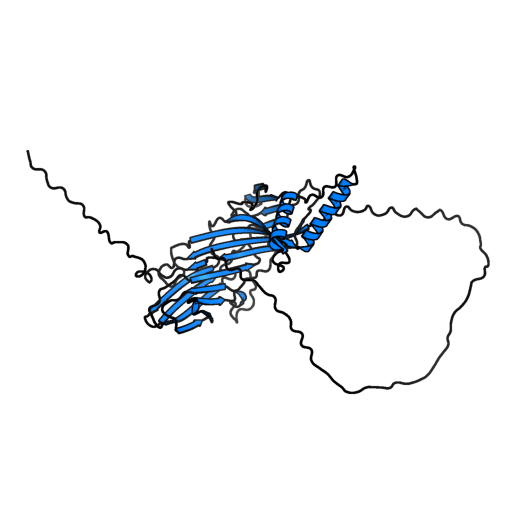 213 ALA A C 1
ATOM 1599 O O . ALA A 1 213 ? -13.445 -15.968 8.425 1.00 87.19 213 ALA A O 1
ATOM 1600 N N . TYR A 1 214 ? -12.515 -14.563 6.946 1.00 90.06 214 TYR A N 1
ATOM 1601 C CA . TYR A 1 214 ? -12.500 -13.382 7.811 1.00 90.06 214 TYR A CA 1
ATOM 1602 C C . TYR A 1 214 ? -13.244 -12.220 7.161 1.00 90.06 214 TYR A C 1
ATOM 1604 O O . TYR A 1 214 ? -13.019 -11.916 5.993 1.00 90.06 214 TYR A O 1
ATOM 1612 N N . THR A 1 215 ? -14.052 -11.513 7.945 1.00 92.69 215 THR A N 1
ATOM 1613 C CA . THR A 1 215 ? -14.616 -10.217 7.560 1.00 92.69 215 THR A CA 1
ATOM 1614 C C . THR A 1 215 ? -13.601 -9.131 7.892 1.00 92.69 215 THR A C 1
ATOM 1616 O O . THR A 1 215 ? -13.192 -9.005 9.049 1.00 92.69 215 THR A O 1
ATOM 1619 N N . ARG A 1 216 ? -13.190 -8.343 6.892 1.00 94.00 216 ARG A N 1
ATOM 1620 C CA . ARG A 1 216 ? -12.244 -7.231 7.065 1.00 94.00 216 ARG A CA 1
ATOM 1621 C C . ARG A 1 216 ? -12.950 -5.892 6.954 1.00 94.00 216 ARG A C 1
ATOM 1623 O O . ARG A 1 216 ? -13.686 -5.667 6.002 1.00 94.00 216 ARG A O 1
ATOM 1630 N N . LEU A 1 217 ? -12.678 -4.999 7.895 1.00 95.62 217 LEU A N 1
ATOM 1631 C CA . LEU A 1 217 ? -13.236 -3.654 7.942 1.00 95.62 217 LEU A CA 1
ATOM 1632 C C . LEU A 1 217 ? -12.095 -2.644 8.064 1.00 95.62 217 LEU A C 1
ATOM 1634 O O . LEU A 1 217 ? -11.342 -2.673 9.037 1.00 95.62 217 LEU A O 1
ATOM 1638 N N . SER A 1 218 ? -11.961 -1.748 7.086 1.00 96.00 218 SER A N 1
ATOM 1639 C CA . SER A 1 218 ? -11.047 -0.610 7.220 1.00 96.00 218 SER A CA 1
ATOM 1640 C C . SER A 1 218 ? -11.627 0.368 8.238 1.00 96.00 218 SER A C 1
ATOM 1642 O O . SER A 1 218 ? -12.799 0.723 8.130 1.00 96.00 218 SER A O 1
ATOM 1644 N N . LEU A 1 219 ? -10.844 0.757 9.243 1.00 97.00 219 LEU A N 1
ATOM 1645 C CA . LEU A 1 219 ? -11.282 1.609 10.353 1.00 97.00 219 LEU A CA 1
ATOM 1646 C C . LEU A 1 219 ? -10.811 3.051 10.184 1.00 97.00 219 LEU A C 1
ATOM 1648 O O . LEU A 1 219 ? -11.568 3.987 10.437 1.00 97.00 219 LEU A O 1
ATOM 1652 N N . LEU A 1 220 ? -9.540 3.220 9.817 1.00 97.75 220 LEU A N 1
ATOM 1653 C CA . LEU A 1 220 ? -8.852 4.506 9.807 1.00 97.75 220 LEU A CA 1
ATOM 1654 C C . LEU A 1 220 ? -7.910 4.587 8.616 1.00 97.75 220 LEU A C 1
ATOM 1656 O O . LEU A 1 220 ? -7.199 3.621 8.338 1.00 97.75 220 LEU A O 1
ATOM 1660 N N . ASP A 1 221 ? -7.829 5.772 8.027 1.00 97.75 221 ASP A N 1
ATOM 1661 C CA . ASP A 1 221 ? -6.784 6.169 7.095 1.00 97.75 221 ASP A CA 1
ATOM 1662 C C . ASP A 1 221 ? -6.028 7.376 7.675 1.00 97.75 221 ASP A C 1
ATOM 1664 O O . ASP A 1 221 ? -6.600 8.232 8.355 1.00 97.75 221 ASP A O 1
ATOM 1668 N N . TYR A 1 222 ? -4.721 7.442 7.441 1.00 97.56 222 TYR A N 1
ATOM 1669 C CA . TYR A 1 222 ? -3.876 8.545 7.889 1.00 97.56 222 TYR A CA 1
ATOM 1670 C C . TYR A 1 222 ? -2.732 8.813 6.911 1.00 97.56 222 TYR A C 1
ATOM 1672 O O . TYR A 1 222 ? -2.393 8.006 6.046 1.00 97.56 222 TYR A O 1
ATOM 1680 N N . THR A 1 223 ? -2.109 9.975 7.059 1.00 97.38 223 THR A N 1
ATOM 1681 C CA . THR A 1 223 ? -0.884 10.359 6.345 1.00 97.38 223 THR A CA 1
ATOM 1682 C C . THR A 1 223 ? 0.291 10.351 7.311 1.00 97.38 223 THR A C 1
ATOM 1684 O O . THR A 1 223 ? 0.102 10.555 8.511 1.00 97.38 223 THR A O 1
ATOM 1687 N N . VAL A 1 224 ? 1.503 10.120 6.812 1.00 96.06 224 VAL A N 1
ATOM 1688 C CA . VAL A 1 224 ? 2.711 10.139 7.645 1.00 96.06 224 VAL A CA 1
ATOM 1689 C C . VAL A 1 224 ? 3.620 11.288 7.231 1.00 96.06 224 VAL A C 1
ATOM 1691 O O . VAL A 1 224 ? 3.940 11.462 6.056 1.00 96.06 224 VAL A O 1
ATOM 1694 N N . GLU A 1 225 ? 4.056 12.071 8.212 1.00 94.62 225 GLU A N 1
ATOM 1695 C CA . GLU A 1 225 ? 5.000 13.162 8.029 1.00 94.62 225 GLU A CA 1
ATOM 1696 C C . GLU A 1 225 ? 6.392 12.633 7.657 1.00 94.62 225 GLU A C 1
ATOM 1698 O O . GLU A 1 225 ? 7.058 11.925 8.420 1.00 94.62 225 GLU A O 1
ATOM 1703 N N . LEU A 1 226 ? 6.852 13.031 6.471 1.00 91.44 226 LEU A N 1
ATOM 1704 C CA . LEU A 1 226 ? 8.087 12.542 5.854 1.00 91.44 226 LEU A CA 1
ATOM 1705 C C . LEU A 1 226 ? 9.347 13.285 6.309 1.00 91.44 226 LEU A C 1
ATOM 1707 O O . LEU A 1 226 ? 10.446 12.942 5.875 1.00 91.44 226 LEU A O 1
ATOM 1711 N N . ALA A 1 227 ? 9.226 14.315 7.152 1.00 87.62 227 ALA A N 1
ATOM 1712 C CA . ALA A 1 227 ? 10.360 15.127 7.580 1.00 87.62 227 ALA A CA 1
ATOM 1713 C C . ALA A 1 227 ? 11.444 14.257 8.249 1.00 87.62 227 ALA A C 1
ATOM 1715 O O . ALA A 1 227 ? 11.231 13.668 9.310 1.00 87.62 227 ALA A O 1
ATOM 1716 N N . GLY A 1 228 ? 12.613 14.155 7.611 1.00 84.38 228 GLY A N 1
ATOM 1717 C CA . GLY A 1 228 ? 13.732 13.328 8.079 1.00 84.38 228 GLY A CA 1
ATOM 1718 C C . GLY A 1 228 ? 13.636 11.833 7.741 1.00 84.38 228 GLY A C 1
ATOM 1719 O O . GLY A 1 228 ? 14.557 11.090 8.074 1.00 84.38 228 GLY A O 1
ATOM 1720 N N . LEU A 1 229 ? 12.577 11.386 7.060 1.00 88.31 229 LEU A N 1
ATOM 1721 C CA . LEU A 1 229 ? 12.438 10.012 6.582 1.00 88.31 229 LEU A CA 1
ATOM 1722 C C . LEU A 1 229 ? 13.032 9.853 5.173 1.00 88.31 229 LEU A C 1
ATOM 1724 O O . LEU A 1 229 ? 12.836 10.693 4.290 1.00 88.31 229 LEU A O 1
ATOM 1728 N N . ARG A 1 230 ? 13.756 8.749 4.962 1.00 87.88 230 ARG A N 1
ATOM 1729 C CA . ARG A 1 230 ? 14.278 8.340 3.651 1.00 87.88 230 ARG A CA 1
ATOM 1730 C C . ARG A 1 230 ? 13.521 7.111 3.144 1.00 87.88 230 ARG A C 1
ATOM 1732 O O . ARG A 1 230 ? 13.189 6.257 3.967 1.00 87.88 230 ARG A O 1
ATOM 1739 N N . PRO A 1 231 ? 13.288 6.994 1.824 1.00 90.44 231 PRO A N 1
ATOM 1740 C CA . PRO A 1 231 ? 12.715 5.793 1.236 1.00 90.44 231 PRO A CA 1
ATOM 1741 C C . PRO A 1 231 ? 13.471 4.528 1.667 1.00 90.44 231 PRO A C 1
ATOM 1743 O O . PRO A 1 231 ? 14.699 4.512 1.566 1.00 90.44 231 PRO A O 1
ATOM 1746 N N . PRO A 1 232 ? 12.775 3.460 2.093 1.00 89.38 232 PRO A N 1
ATOM 1747 C CA . PRO A 1 232 ? 13.413 2.216 2.517 1.00 89.38 232 PRO A CA 1
ATOM 1748 C C . PRO A 1 232 ? 14.169 1.477 1.412 1.00 89.38 232 PRO A C 1
ATOM 1750 O O . PRO A 1 232 ? 15.057 0.692 1.714 1.00 89.38 232 PRO A O 1
ATOM 1753 N N . VAL A 1 233 ? 13.822 1.698 0.145 1.00 90.12 233 VAL A N 1
ATOM 1754 C CA . VAL A 1 233 ? 14.544 1.144 -1.005 1.00 90.12 233 VAL A CA 1
ATOM 1755 C C . VAL A 1 233 ? 14.916 2.301 -1.916 1.00 90.12 233 VAL A C 1
ATOM 1757 O O . VAL A 1 233 ? 14.035 2.925 -2.494 1.00 90.12 233 VAL A O 1
ATOM 1760 N N . THR A 1 234 ? 16.195 2.623 -2.039 1.00 89.94 234 THR A N 1
ATOM 1761 C CA . THR A 1 234 ? 16.675 3.604 -3.014 1.00 89.94 234 THR A CA 1
ATOM 1762 C C . THR A 1 234 ? 17.053 2.900 -4.310 1.00 89.94 234 THR A C 1
ATOM 1764 O O . THR A 1 234 ? 17.492 1.749 -4.300 1.00 89.94 234 THR A O 1
ATOM 1767 N N . MET A 1 235 ? 16.853 3.580 -5.438 1.00 89.56 235 MET A N 1
ATOM 1768 C CA . MET A 1 235 ? 17.058 3.024 -6.775 1.00 89.56 235 MET A CA 1
ATOM 1769 C C . MET A 1 235 ? 17.801 4.012 -7.670 1.00 89.56 235 MET A C 1
ATOM 1771 O O . MET A 1 235 ? 17.631 5.222 -7.534 1.00 89.56 235 MET A O 1
ATOM 1775 N N . CYS A 1 236 ? 18.588 3.486 -8.601 1.00 88.94 236 CYS A N 1
ATOM 1776 C CA . CYS A 1 236 ? 19.208 4.231 -9.691 1.00 88.94 236 CYS A CA 1
ATOM 1777 C C . CYS A 1 236 ? 19.241 3.342 -10.937 1.00 88.94 236 CYS A C 1
ATOM 1779 O O . CYS A 1 236 ? 19.488 2.139 -10.832 1.00 88.94 236 CYS A O 1
ATOM 1781 N N . THR A 1 237 ? 18.985 3.912 -12.116 1.00 91.19 237 THR A N 1
ATOM 1782 C CA . THR A 1 237 ? 19.026 3.159 -13.374 1.00 91.19 237 THR A CA 1
ATOM 1783 C C . THR A 1 237 ? 20.147 3.621 -14.296 1.00 91.19 237 THR A C 1
ATOM 1785 O O . THR A 1 237 ? 20.640 4.743 -14.231 1.00 91.19 237 THR A O 1
ATOM 1788 N N . TYR A 1 238 ? 20.556 2.747 -15.200 1.00 90.88 238 TYR A N 1
ATOM 1789 C CA . TYR A 1 238 ? 21.447 3.056 -16.304 1.00 90.88 238 TYR A CA 1
ATOM 1790 C C . TYR A 1 238 ? 20.892 2.419 -17.570 1.00 90.88 238 TYR A C 1
ATOM 1792 O O . TYR A 1 238 ? 20.431 1.276 -17.554 1.00 90.88 238 TYR A O 1
ATOM 1800 N N . TRP A 1 239 ? 20.966 3.175 -18.660 1.00 91.12 239 TRP A N 1
ATOM 1801 C CA . TRP A 1 239 ? 20.456 2.783 -19.962 1.00 91.12 239 TRP A CA 1
ATOM 1802 C C . TRP A 1 239 ? 21.504 3.039 -21.034 1.00 91.12 239 TRP A C 1
ATOM 1804 O O . TRP A 1 239 ? 22.143 4.092 -21.058 1.00 91.12 239 TRP A O 1
ATOM 1814 N N . ARG A 1 240 ? 21.633 2.086 -21.953 1.00 92.31 240 ARG A N 1
ATOM 1815 C CA . ARG A 1 240 ? 22.369 2.239 -23.204 1.00 92.31 240 ARG A CA 1
ATOM 1816 C C . ARG A 1 240 ? 21.523 1.663 -24.329 1.00 92.31 240 ARG A C 1
ATOM 1818 O O . ARG A 1 240 ? 21.337 0.451 -24.406 1.00 92.31 240 ARG A O 1
ATOM 1825 N N . CYS A 1 241 ? 21.022 2.539 -25.192 1.00 92.62 241 CYS A N 1
ATOM 1826 C CA . CYS A 1 241 ? 20.149 2.163 -26.297 1.00 92.62 241 CYS A CA 1
ATOM 1827 C C . CYS A 1 241 ? 20.919 2.190 -27.612 1.00 92.62 241 CYS A C 1
ATOM 1829 O O . CYS A 1 241 ? 21.341 3.245 -28.082 1.00 92.62 241 CYS A O 1
ATOM 1831 N N . GLU A 1 242 ? 21.089 1.021 -28.214 1.00 93.88 242 GLU A N 1
ATOM 1832 C CA . GLU A 1 242 ? 21.648 0.845 -29.548 1.00 93.88 242 GLU A CA 1
ATOM 1833 C C . GLU A 1 242 ? 20.564 0.340 -30.502 1.00 93.88 242 GLU A C 1
ATOM 1835 O O . GLU A 1 242 ? 19.531 -0.185 -30.091 1.00 93.88 242 GLU A O 1
ATOM 1840 N N . LYS A 1 243 ? 20.811 0.453 -31.811 1.00 93.44 243 LYS A N 1
ATOM 1841 C CA . LYS A 1 243 ? 19.841 0.039 -32.836 1.00 93.44 243 LYS A CA 1
ATOM 1842 C C . LYS A 1 243 ? 19.431 -1.436 -32.722 1.00 93.44 243 LYS A C 1
ATOM 1844 O O . LYS A 1 243 ? 18.289 -1.768 -33.000 1.00 93.44 243 LYS A O 1
ATOM 1849 N N . ALA A 1 244 ? 20.360 -2.314 -32.347 1.00 95.69 244 ALA A N 1
ATOM 1850 C CA . ALA A 1 244 ? 20.110 -3.754 -32.251 1.00 95.69 244 ALA A CA 1
ATOM 1851 C C . ALA A 1 244 ? 19.932 -4.248 -30.808 1.00 95.69 244 ALA A C 1
ATOM 1853 O O . ALA A 1 244 ? 19.447 -5.362 -30.603 1.00 95.69 244 ALA A O 1
ATOM 1854 N N . THR A 1 245 ? 20.352 -3.466 -29.807 1.00 96.44 245 THR A N 1
ATOM 1855 C CA . THR A 1 245 ? 20.315 -3.896 -28.407 1.00 96.44 245 THR A CA 1
ATOM 1856 C C . THR A 1 245 ? 20.072 -2.751 -27.438 1.00 96.44 245 THR A C 1
ATOM 1858 O O . THR A 1 245 ? 20.634 -1.676 -27.612 1.00 96.44 245 THR A O 1
ATOM 1861 N N . THR A 1 246 ? 19.346 -3.024 -26.359 1.00 96.06 246 THR A N 1
ATOM 1862 C CA . THR A 1 246 ? 19.225 -2.122 -25.208 1.00 96.06 246 THR A CA 1
ATOM 1863 C C . THR A 1 246 ? 19.823 -2.792 -23.977 1.00 96.06 246 THR A C 1
ATOM 1865 O O . THR A 1 246 ? 19.359 -3.859 -23.571 1.00 96.06 246 THR A O 1
ATOM 1868 N N . ASP A 1 247 ? 20.848 -2.179 -23.386 1.00 95.44 247 ASP A N 1
ATOM 1869 C CA . ASP A 1 247 ? 21.420 -2.607 -22.109 1.00 95.44 247 ASP A CA 1
ATOM 1870 C C . ASP A 1 247 ? 20.802 -1.774 -20.970 1.00 95.44 247 ASP A C 1
ATOM 1872 O O . ASP A 1 247 ? 20.822 -0.540 -20.993 1.00 95.44 247 ASP A O 1
ATOM 1876 N N . PHE A 1 248 ? 20.267 -2.458 -19.962 1.00 94.94 248 PHE A N 1
ATOM 1877 C CA . PHE A 1 248 ? 19.636 -1.892 -18.774 1.00 94.94 248 PHE A CA 1
ATOM 1878 C C . PHE A 1 248 ? 20.371 -2.345 -17.513 1.00 94.94 248 PHE A C 1
ATOM 1880 O O . PHE A 1 248 ? 20.741 -3.515 -17.372 1.00 94.94 248 PHE A O 1
ATOM 1887 N N . ARG A 1 249 ? 20.531 -1.431 -16.558 1.00 94.25 249 ARG A N 1
ATOM 1888 C CA . ARG A 1 249 ? 20.987 -1.741 -15.203 1.00 94.25 249 ARG A CA 1
ATOM 1889 C C . ARG A 1 249 ? 20.132 -0.998 -14.182 1.00 94.25 249 ARG A C 1
ATOM 1891 O O . ARG A 1 249 ? 19.906 0.195 -14.329 1.00 94.25 249 ARG A O 1
ATOM 1898 N N . LEU A 1 250 ? 19.710 -1.700 -13.138 1.00 93.62 250 LEU A N 1
ATOM 1899 C CA . LEU A 1 250 ? 19.109 -1.139 -11.930 1.00 93.62 250 LEU A CA 1
ATOM 1900 C C . LEU A 1 250 ? 20.032 -1.450 -10.760 1.00 93.62 250 LEU A C 1
ATOM 1902 O O . LEU A 1 250 ? 20.290 -2.620 -10.491 1.00 93.62 250 LEU A O 1
ATOM 1906 N N . ASP A 1 251 ? 20.485 -0.424 -10.055 1.00 91.25 251 ASP A N 1
ATOM 1907 C CA . ASP A 1 251 ? 21.114 -0.559 -8.748 1.00 91.25 251 ASP A CA 1
ATOM 1908 C C . ASP A 1 251 ? 20.085 -0.207 -7.677 1.00 91.25 251 ASP A C 1
ATOM 1910 O O . ASP A 1 251 ? 19.393 0.809 -7.779 1.00 91.25 251 ASP A O 1
ATOM 1914 N N . TYR A 1 252 ? 19.978 -1.041 -6.646 1.00 90.56 252 TYR A N 1
ATOM 1915 C CA . TYR A 1 252 ? 19.084 -0.793 -5.523 1.00 90.56 252 TYR A CA 1
ATOM 1916 C C . TYR A 1 252 ? 19.803 -0.979 -4.192 1.00 90.56 252 TYR A C 1
ATOM 1918 O O . TYR A 1 252 ? 20.731 -1.782 -4.055 1.00 90.56 252 TYR A O 1
ATOM 1926 N N . PHE A 1 253 ? 19.346 -0.229 -3.197 1.00 88.06 253 PHE A N 1
ATOM 1927 C CA . PHE A 1 253 ? 19.862 -0.280 -1.842 1.00 88.06 253 PHE A CA 1
ATOM 1928 C C . PHE A 1 253 ? 18.716 -0.193 -0.840 1.00 88.06 253 PHE A C 1
ATOM 1930 O O . PHE A 1 253 ? 17.859 0.680 -0.927 1.00 88.06 253 PHE A O 1
ATOM 1937 N N . ILE A 1 254 ? 18.675 -1.138 0.089 1.00 87.38 254 ILE A N 1
ATOM 1938 C CA . ILE A 1 254 ? 17.592 -1.334 1.042 1.00 87.38 254 ILE A CA 1
ATOM 1939 C C . ILE A 1 254 ? 18.091 -0.925 2.423 1.00 87.38 254 ILE A C 1
ATOM 1941 O O . ILE A 1 254 ? 19.032 -1.516 2.953 1.00 87.38 254 ILE A O 1
ATOM 1945 N N . GLN A 1 255 ? 17.409 0.046 3.019 1.00 85.12 255 GLN A N 1
ATOM 1946 C CA . GLN A 1 255 ? 17.570 0.470 4.403 1.00 85.12 255 GLN A CA 1
ATOM 1947 C C . GLN A 1 255 ? 16.204 0.480 5.081 1.00 85.12 255 GLN A C 1
ATOM 1949 O O . GLN A 1 255 ? 15.427 1.425 4.956 1.00 85.12 255 GLN A O 1
ATOM 1954 N N . TRP A 1 256 ? 15.896 -0.577 5.827 1.00 83.94 256 TRP A N 1
ATOM 1955 C CA . TRP A 1 256 ? 14.643 -0.621 6.573 1.00 83.94 256 TRP A CA 1
ATOM 1956 C C . TRP A 1 256 ? 14.618 0.435 7.687 1.00 83.94 256 TRP A C 1
ATOM 1958 O O . TRP A 1 256 ? 15.657 0.686 8.307 1.00 83.94 256 TRP A O 1
ATOM 1968 N N . PRO A 1 257 ? 13.445 1.028 7.989 1.00 76.06 257 PRO A N 1
ATOM 1969 C CA . PRO A 1 257 ? 13.295 1.913 9.134 1.00 76.06 257 PRO A CA 1
ATOM 1970 C C . PRO A 1 257 ? 13.785 1.214 10.404 1.00 76.06 257 PRO A C 1
ATOM 1972 O O . PRO A 1 257 ? 13.350 0.105 10.718 1.00 76.06 257 PRO A O 1
ATOM 1975 N N . LYS A 1 258 ? 14.707 1.855 11.121 1.00 71.69 258 LYS A N 1
ATOM 1976 C CA . LYS A 1 258 ? 15.193 1.384 12.420 1.00 71.69 258 LYS A CA 1
ATOM 1977 C C . LYS A 1 258 ? 14.375 2.081 13.500 1.00 71.69 258 LYS A C 1
ATOM 1979 O O . LYS A 1 258 ? 14.177 3.292 13.424 1.00 71.69 258 LYS A O 1
ATOM 1984 N N . LEU A 1 259 ? 13.917 1.335 14.504 1.00 58.16 259 LEU A N 1
ATOM 1985 C CA . LEU A 1 259 ? 13.408 1.955 15.722 1.00 58.16 259 LEU A CA 1
ATOM 1986 C C . LEU A 1 259 ? 14.621 2.597 16.403 1.00 58.16 259 LEU A C 1
ATOM 1988 O O . LEU A 1 259 ? 15.571 1.892 16.744 1.00 58.16 259 LEU A O 1
ATOM 1992 N N . SER A 1 260 ? 14.642 3.922 16.545 1.00 46.22 260 SER A N 1
ATOM 1993 C CA . SER A 1 260 ? 15.634 4.565 17.406 1.00 46.22 260 SER A CA 1
ATOM 1994 C C . SER A 1 260 ? 15.477 3.958 18.798 1.00 46.22 260 SER A C 1
ATOM 1996 O O . SER A 1 260 ? 14.372 3.981 19.338 1.00 46.22 260 SER A O 1
ATOM 1998 N N . SER A 1 261 ? 16.547 3.368 19.336 1.00 42.84 261 SER A N 1
ATOM 1999 C CA . SER A 1 261 ? 16.582 2.671 20.626 1.00 42.84 261 SER A CA 1
ATOM 2000 C C . SER A 1 261 ? 16.395 3.649 21.789 1.00 42.84 261 SER A C 1
ATOM 2002 O O . SER A 1 261 ? 17.324 3.905 22.552 1.00 42.84 261 SER A O 1
ATOM 2004 N N . VAL A 1 262 ? 15.225 4.269 21.884 1.00 38.41 262 VAL A N 1
ATOM 2005 C CA . VAL A 1 262 ? 14.948 5.242 22.937 1.00 38.41 262 VAL A CA 1
ATOM 2006 C C . VAL A 1 262 ? 14.189 4.614 24.092 1.00 38.41 262 VAL A C 1
ATOM 2008 O O . VAL A 1 262 ? 14.306 5.163 25.165 1.00 38.41 262 VAL A O 1
ATOM 2011 N N . ASN A 1 263 ? 13.542 3.446 23.964 1.00 38.94 263 ASN A N 1
ATOM 2012 C CA . ASN A 1 263 ? 13.087 2.682 25.135 1.00 38.94 263 ASN A CA 1
ATOM 2013 C C . ASN A 1 263 ? 12.930 1.184 24.823 1.00 38.94 263 ASN A C 1
ATOM 2015 O O . ASN A 1 263 ? 12.422 0.805 23.769 1.00 38.94 263 ASN A O 1
ATOM 2019 N N . GLY A 1 264 ? 13.431 0.344 25.731 1.00 39.53 264 GLY A N 1
ATOM 2020 C CA . GLY A 1 264 ? 13.748 -1.081 25.556 1.00 39.53 264 GLY A CA 1
ATOM 2021 C C . GLY A 1 264 ? 12.586 -2.072 25.426 1.00 39.53 264 GLY A C 1
ATOM 2022 O O . GLY A 1 264 ? 12.817 -3.257 25.627 1.00 39.53 264 GLY A O 1
ATOM 2023 N N . ASP A 1 265 ? 11.386 -1.637 25.040 1.00 40.31 265 ASP A N 1
ATOM 2024 C CA . ASP A 1 265 ? 10.184 -2.490 24.976 1.00 40.31 265 ASP A CA 1
ATOM 2025 C C . ASP A 1 265 ? 9.767 -2.863 23.547 1.00 40.31 265 ASP A C 1
ATOM 2027 O O . ASP A 1 265 ? 8.600 -3.127 23.245 1.00 40.31 265 ASP A O 1
ATOM 2031 N N . ALA A 1 266 ? 10.725 -2.915 22.621 1.00 45.19 266 ALA A N 1
ATOM 2032 C CA . ALA A 1 266 ? 10.456 -3.472 21.306 1.00 45.19 266 ALA A CA 1
ATOM 2033 C C . ALA A 1 266 ? 10.277 -4.989 21.439 1.00 45.19 266 ALA A C 1
ATOM 2035 O O . ALA A 1 266 ? 11.250 -5.743 21.411 1.00 45.19 266 ALA A O 1
ATOM 2036 N N . VAL A 1 267 ? 9.021 -5.435 21.549 1.00 45.84 267 VAL A N 1
ATOM 2037 C CA . VAL A 1 267 ? 8.621 -6.805 21.214 1.00 45.84 267 VAL A CA 1
ATOM 2038 C C . VAL A 1 267 ? 9.295 -7.134 19.888 1.00 45.84 267 VAL A C 1
ATOM 2040 O O . VAL A 1 267 ? 8.958 -6.549 18.853 1.00 45.84 267 VAL A O 1
ATOM 2043 N N . ALA A 1 268 ? 10.294 -8.015 19.939 1.00 48.16 268 ALA A N 1
ATOM 2044 C CA . ALA A 1 268 ? 11.032 -8.495 18.785 1.00 48.16 268 ALA A CA 1
ATOM 2045 C C . ALA A 1 268 ? 10.068 -9.297 17.905 1.00 48.16 268 ALA A C 1
ATOM 2047 O O . ALA A 1 268 ? 9.995 -10.518 17.963 1.00 48.16 268 ALA A O 1
ATOM 2048 N N . THR A 1 269 ? 9.252 -8.582 17.136 1.00 55.03 269 THR A N 1
ATOM 2049 C CA . THR A 1 269 ? 8.342 -9.177 16.170 1.00 55.03 269 THR A CA 1
ATOM 2050 C C . THR A 1 269 ? 9.208 -9.655 15.023 1.00 55.03 269 THR A C 1
ATOM 2052 O O . THR A 1 269 ? 9.933 -8.848 14.430 1.00 55.03 269 THR A O 1
ATOM 2055 N N . GLU A 1 270 ? 9.157 -10.953 14.731 1.00 65.19 270 GLU A N 1
ATOM 2056 C CA . GLU A 1 270 ? 9.860 -11.532 13.592 1.00 65.19 270 GLU A CA 1
ATOM 2057 C C . GLU A 1 270 ? 9.552 -10.713 12.335 1.00 65.19 270 GLU A C 1
ATOM 2059 O O . GLU A 1 270 ? 8.395 -10.466 11.984 1.00 65.19 270 GLU A O 1
ATOM 2064 N N . THR A 1 271 ? 10.609 -10.220 11.695 1.00 74.19 271 THR A N 1
ATOM 2065 C CA . THR A 1 271 ? 10.487 -9.453 10.459 1.00 74.19 271 THR A CA 1
ATOM 2066 C C . THR A 1 271 ? 10.598 -10.417 9.296 1.00 74.19 271 THR A C 1
ATOM 2068 O O . THR A 1 271 ? 11.560 -11.175 9.191 1.00 74.19 271 THR A O 1
ATOM 2071 N N . SER A 1 272 ? 9.609 -10.390 8.411 1.00 83.50 272 SER A N 1
ATOM 2072 C CA . SER A 1 272 ? 9.647 -11.130 7.153 1.00 83.50 272 SER A CA 1
ATOM 2073 C C . SER A 1 272 ? 9.421 -10.164 6.005 1.00 83.50 272 SER A C 1
ATOM 2075 O O . SER A 1 272 ? 8.654 -9.207 6.110 1.00 83.50 272 SER A O 1
ATOM 2077 N N . CYS A 1 273 ? 10.121 -10.376 4.899 1.00 84.88 273 CYS A N 1
ATOM 2078 C CA . CYS A 1 273 ? 9.955 -9.555 3.714 1.00 84.88 273 CYS A CA 1
ATOM 2079 C C . CYS A 1 273 ? 9.752 -10.462 2.511 1.00 84.88 273 CYS A C 1
ATOM 2081 O O . CYS A 1 273 ? 10.512 -11.408 2.313 1.00 84.88 273 CYS A O 1
ATOM 2083 N N . GLN A 1 274 ? 8.707 -10.179 1.739 1.00 89.12 274 GLN A N 1
ATOM 2084 C CA . GLN A 1 274 ? 8.493 -10.812 0.446 1.00 89.12 274 GLN A CA 1
ATOM 2085 C C . GLN A 1 274 ? 9.580 -10.371 -0.534 1.00 89.12 274 GLN A C 1
ATOM 2087 O O . GLN A 1 274 ? 10.191 -9.319 -0.350 1.00 89.12 274 GLN A O 1
ATOM 2092 N N . ASP A 1 275 ? 9.784 -11.146 -1.593 1.00 90.44 275 ASP A N 1
ATOM 2093 C CA . ASP A 1 275 ? 10.697 -10.790 -2.675 1.00 90.44 275 ASP A CA 1
ATOM 2094 C C . ASP A 1 275 ? 10.428 -9.378 -3.220 1.00 90.44 275 ASP A C 1
ATOM 2096 O O . ASP A 1 275 ? 9.274 -8.959 -3.375 1.00 90.44 275 ASP A O 1
ATOM 2100 N N . LEU A 1 276 ? 11.495 -8.653 -3.576 1.00 92.75 276 LEU A N 1
ATOM 2101 C CA . LEU A 1 276 ? 11.337 -7.429 -4.358 1.00 92.75 276 LEU A CA 1
ATOM 2102 C C . LEU A 1 276 ? 10.857 -7.809 -5.752 1.00 92.75 276 LEU A C 1
ATOM 2104 O O . LEU A 1 276 ? 11.528 -8.557 -6.464 1.00 92.75 276 LEU A O 1
ATOM 2108 N N . ARG A 1 277 ? 9.725 -7.250 -6.167 1.00 95.38 277 ARG A N 1
ATOM 2109 C CA . ARG A 1 277 ? 9.202 -7.440 -7.520 1.00 95.38 277 ARG A CA 1
ATOM 2110 C C . ARG A 1 277 ? 9.555 -6.231 -8.360 1.00 95.38 277 ARG A C 1
ATOM 2112 O O . ARG A 1 277 ? 9.095 -5.129 -8.071 1.00 95.38 277 ARG A O 1
ATOM 2119 N N . VAL A 1 278 ? 10.352 -6.438 -9.398 1.00 96.81 278 VAL A N 1
ATOM 2120 C CA . VAL A 1 278 ? 10.791 -5.383 -10.314 1.00 96.81 278 VAL A CA 1
ATOM 2121 C C . VAL A 1 278 ? 10.181 -5.629 -11.682 1.00 96.81 278 VAL A C 1
ATOM 2123 O O . VAL A 1 278 ? 10.210 -6.752 -12.176 1.00 96.81 278 VAL A O 1
ATOM 2126 N N . ASN A 1 279 ? 9.632 -4.586 -12.297 1.00 97.19 279 ASN A N 1
ATOM 2127 C CA . ASN A 1 279 ? 9.038 -4.636 -13.625 1.00 97.19 279 ASN A CA 1
ATOM 2128 C C . ASN A 1 279 ? 9.570 -3.495 -14.486 1.00 97.19 279 ASN A C 1
ATOM 2130 O O . ASN A 1 279 ? 9.612 -2.348 -14.044 1.00 97.19 279 ASN A O 1
ATOM 2134 N N . LEU A 1 280 ? 9.923 -3.813 -15.727 1.00 96.88 280 LEU A N 1
ATOM 2135 C CA . LEU A 1 280 ? 10.391 -2.851 -16.712 1.00 96.88 280 LEU A CA 1
ATOM 2136 C C . LEU A 1 280 ? 9.686 -3.080 -18.047 1.00 96.88 280 LEU A C 1
ATOM 2138 O O . LEU A 1 280 ? 9.636 -4.207 -18.532 1.00 96.88 280 LEU A O 1
ATOM 2142 N N . MET A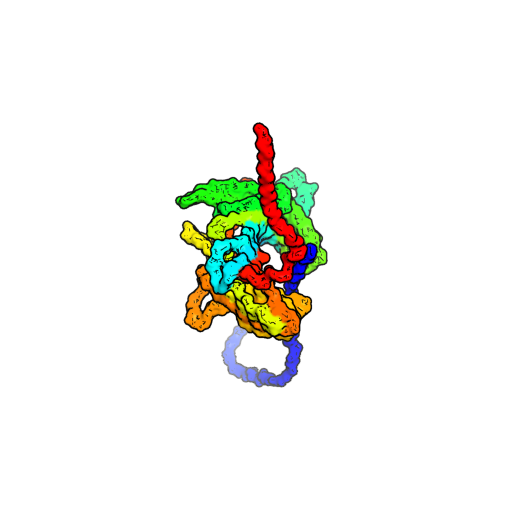 1 281 ? 9.186 -2.007 -18.647 1.00 95.50 281 MET A N 1
ATOM 2143 C CA . MET A 1 281 ? 8.660 -2.024 -20.011 1.00 95.50 281 MET A CA 1
ATOM 2144 C C . MET A 1 281 ? 9.800 -1.744 -20.993 1.00 95.50 281 MET A C 1
ATOM 2146 O O . MET A 1 281 ? 10.610 -0.851 -20.741 1.00 95.50 281 MET A O 1
ATOM 2150 N N . VAL A 1 282 ? 9.874 -2.497 -22.092 1.00 94.12 282 VAL A N 1
ATOM 2151 C CA . VAL A 1 282 ? 10.910 -2.326 -23.125 1.00 94.12 282 VAL A CA 1
ATOM 2152 C C . VAL A 1 282 ? 10.274 -2.424 -24.506 1.00 94.12 282 VAL A C 1
ATOM 2154 O O . VAL A 1 282 ? 9.624 -3.415 -24.825 1.00 94.12 282 VAL A O 1
ATOM 2157 N N . ASP A 1 283 ? 10.469 -1.402 -25.329 1.00 91.81 283 ASP A N 1
ATOM 2158 C CA . ASP A 1 283 ? 9.984 -1.320 -26.707 1.00 91.81 283 ASP A CA 1
ATOM 2159 C C . ASP A 1 283 ? 11.023 -1.844 -27.727 1.00 91.81 283 ASP A C 1
ATOM 2161 O O . ASP A 1 283 ? 12.007 -2.498 -27.375 1.00 91.81 283 ASP A O 1
ATOM 2165 N N . GLY A 1 284 ? 10.777 -1.612 -29.022 1.00 89.25 284 GLY A N 1
ATOM 2166 C CA . GLY A 1 284 ? 11.702 -1.973 -30.105 1.00 89.25 284 GLY A CA 1
ATOM 2167 C C . GLY A 1 284 ? 11.649 -3.439 -30.551 1.00 89.25 284 GLY A C 1
ATOM 2168 O O . GLY A 1 284 ? 12.603 -3.947 -31.144 1.00 89.25 284 GLY A O 1
ATOM 2169 N N . GLY A 1 285 ? 10.552 -4.145 -30.257 1.00 92.88 285 GLY A N 1
ATOM 2170 C CA . GLY A 1 285 ? 10.337 -5.523 -30.706 1.00 92.88 285 GLY A CA 1
ATOM 2171 C C . GLY A 1 285 ? 11.394 -6.482 -30.157 1.00 92.88 285 GLY A C 1
ATOM 2172 O O . GLY A 1 285 ? 12.200 -7.025 -30.913 1.00 92.88 285 GLY A O 1
ATOM 2173 N N . VAL A 1 286 ? 11.430 -6.658 -28.833 1.00 96.00 286 VAL A N 1
ATOM 2174 C CA . VAL A 1 286 ? 12.400 -7.534 -28.160 1.00 96.00 286 VAL A CA 1
ATOM 2175 C C . VAL A 1 286 ? 12.251 -8.975 -28.656 1.00 96.00 286 VAL A C 1
ATOM 2177 O O . VAL A 1 286 ? 11.260 -9.651 -28.390 1.00 96.00 286 VAL A O 1
ATOM 2180 N N . VAL A 1 287 ? 13.286 -9.468 -29.331 1.00 96.19 287 VAL A N 1
ATOM 2181 C CA . VAL A 1 287 ? 13.384 -10.847 -29.832 1.00 96.19 287 VAL A CA 1
ATOM 2182 C C . VAL A 1 287 ? 13.968 -11.772 -28.768 1.00 96.19 287 VAL A C 1
ATOM 2184 O O . VAL A 1 287 ? 13.682 -12.967 -28.732 1.00 96.19 287 VAL A O 1
ATOM 2187 N N . ARG A 1 288 ? 14.840 -11.238 -27.906 1.00 96.19 288 ARG A N 1
ATOM 2188 C CA . ARG A 1 288 ? 15.533 -12.014 -26.875 1.00 96.19 288 ARG A CA 1
ATOM 2189 C C . ARG A 1 288 ? 15.920 -11.130 -25.702 1.00 96.19 288 ARG A C 1
ATOM 2191 O O . ARG A 1 288 ? 16.385 -10.012 -25.900 1.00 96.19 288 ARG A O 1
ATOM 2198 N N . MET A 1 289 ? 15.826 -11.677 -24.498 1.00 97.38 289 MET A N 1
ATOM 2199 C CA . MET A 1 289 ? 16.299 -11.059 -23.264 1.00 97.38 289 MET A CA 1
ATOM 2200 C C . MET A 1 289 ? 17.380 -11.941 -22.632 1.00 97.38 289 MET A C 1
ATOM 2202 O O . MET A 1 289 ? 17.241 -13.160 -22.569 1.00 97.38 289 MET A O 1
ATOM 2206 N N . GLN A 1 290 ? 18.454 -11.320 -22.154 1.00 97.56 290 GLN A N 1
ATOM 2207 C CA . GLN A 1 290 ? 19.438 -11.929 -21.259 1.00 97.56 290 GLN A CA 1
ATOM 2208 C C . GLN A 1 290 ? 19.499 -11.084 -19.994 1.00 97.56 290 GLN A C 1
ATOM 2210 O O . GLN A 1 290 ? 19.657 -9.872 -20.095 1.00 97.56 290 GLN A O 1
ATOM 2215 N N . SER A 1 291 ? 19.382 -11.677 -18.808 1.00 97.62 291 SER A N 1
ATOM 2216 C CA . SER A 1 291 ? 19.470 -10.904 -17.569 1.00 97.62 291 SER A CA 1
ATOM 2217 C C . SER A 1 291 ? 20.152 -11.646 -16.437 1.00 97.62 291 SER A C 1
ATOM 2219 O O . SER A 1 291 ? 20.138 -12.873 -16.370 1.00 97.62 291 SER A O 1
ATOM 2221 N N . HIS A 1 292 ? 20.706 -10.863 -15.520 1.00 94.75 292 HIS A N 1
ATOM 2222 C CA . HIS A 1 292 ? 21.231 -11.315 -14.249 1.00 94.75 292 HIS A CA 1
ATOM 2223 C C . HIS A 1 292 ? 20.743 -10.375 -13.131 1.00 94.75 292 HIS A C 1
ATOM 2225 O O . HIS A 1 292 ? 21.068 -9.185 -13.177 1.00 94.75 292 HIS A O 1
ATOM 2231 N N . PRO A 1 293 ? 20.009 -10.866 -12.118 1.00 94.94 293 PRO A N 1
ATOM 2232 C CA . PRO A 1 293 ? 19.509 -12.236 -11.976 1.00 94.94 293 PRO A CA 1
ATOM 2233 C C . PRO A 1 293 ? 18.510 -12.618 -13.080 1.00 94.94 293 PRO A C 1
ATOM 2235 O O . PRO A 1 293 ? 18.116 -11.785 -13.907 1.00 94.94 293 PRO A O 1
ATOM 2238 N N . LEU A 1 294 ? 18.143 -13.900 -13.130 1.00 94.88 294 LEU A N 1
ATOM 2239 C CA . LEU A 1 294 ? 17.219 -14.407 -14.139 1.00 94.88 294 LEU A CA 1
ATOM 2240 C C . LEU A 1 294 ? 15.868 -13.691 -14.016 1.00 94.88 294 LEU A C 1
ATOM 2242 O O . LEU A 1 294 ? 15.261 -13.660 -12.948 1.00 94.88 294 LEU A O 1
ATOM 2246 N N . GLY A 1 295 ? 15.435 -13.089 -15.117 1.00 95.69 295 GLY A N 1
ATOM 2247 C CA . GLY A 1 295 ? 14.142 -12.438 -15.255 1.00 95.69 295 GLY A CA 1
ATOM 2248 C C . GLY A 1 295 ? 13.281 -13.163 -16.272 1.00 95.69 295 GLY A C 1
ATOM 2249 O O . GLY A 1 295 ? 13.759 -13.982 -17.057 1.00 95.69 295 GLY A O 1
ATOM 2250 N N . THR A 1 296 ? 12.001 -12.832 -16.261 1.00 97.31 296 THR A N 1
ATOM 2251 C CA . THR A 1 296 ? 11.018 -13.337 -17.217 1.00 97.31 296 THR A CA 1
ATOM 2252 C C . THR A 1 296 ? 10.660 -12.234 -18.201 1.00 97.31 296 THR A C 1
ATOM 2254 O O . THR A 1 296 ? 10.525 -11.074 -17.814 1.00 97.31 296 THR A O 1
ATOM 2257 N N . TRP A 1 297 ? 10.527 -12.592 -19.475 1.00 97.44 297 TRP A N 1
ATOM 2258 C CA . TRP A 1 297 ? 10.062 -11.694 -20.527 1.00 97.44 297 TRP A CA 1
ATOM 2259 C C . TRP A 1 297 ? 8.635 -12.069 -20.918 1.00 97.44 297 TRP A C 1
ATOM 2261 O O . TRP A 1 297 ? 8.374 -13.217 -21.276 1.00 97.44 297 TRP A O 1
ATOM 2271 N N . ASN A 1 298 ? 7.725 -11.103 -20.869 1.00 96.62 298 ASN A N 1
ATOM 2272 C CA . ASN A 1 298 ? 6.371 -11.220 -21.389 1.00 96.62 298 ASN A CA 1
ATOM 2273 C C . ASN A 1 298 ? 6.264 -10.370 -22.662 1.00 96.62 298 ASN A C 1
ATOM 2275 O O . ASN A 1 298 ? 6.291 -9.141 -22.588 1.00 96.62 298 ASN A O 1
ATOM 2279 N N . ALA A 1 299 ? 6.150 -11.035 -23.813 1.00 94.44 299 ALA A N 1
ATOM 2280 C CA . ALA A 1 299 ? 6.094 -10.376 -25.114 1.00 94.44 299 ALA A CA 1
ATOM 2281 C C . ALA A 1 299 ? 4.782 -9.605 -25.336 1.00 94.44 299 ALA A C 1
ATOM 2283 O O . ALA A 1 299 ? 4.831 -8.496 -25.860 1.00 94.44 299 ALA A O 1
ATOM 2284 N N . ASP A 1 300 ? 3.644 -10.138 -24.879 1.00 94.50 300 ASP A N 1
ATOM 2285 C CA . ASP A 1 300 ? 2.320 -9.520 -25.061 1.00 94.50 300 ASP A CA 1
ATOM 2286 C C . ASP A 1 300 ? 2.221 -8.161 -24.363 1.00 94.50 300 ASP A C 1
ATOM 2288 O O . ASP A 1 300 ? 1.580 -7.232 -24.849 1.00 94.50 300 ASP A O 1
ATOM 2292 N N . LEU A 1 301 ? 2.878 -8.046 -23.207 1.00 94.75 301 LEU A N 1
ATOM 2293 C CA . LEU A 1 301 ? 2.937 -6.818 -22.421 1.00 94.75 301 LEU A CA 1
ATOM 2294 C C . LEU A 1 301 ? 4.219 -6.019 -22.657 1.00 94.75 301 LEU A C 1
ATOM 2296 O O . LEU A 1 301 ? 4.388 -4.997 -22.005 1.00 94.75 301 LEU A O 1
ATOM 2300 N N . ALA A 1 302 ? 5.135 -6.484 -23.512 1.00 95.25 302 ALA A N 1
ATOM 2301 C CA . ALA A 1 302 ? 6.466 -5.901 -23.686 1.00 95.25 302 ALA A CA 1
ATOM 2302 C C . ALA A 1 302 ? 7.182 -5.625 -22.340 1.00 95.25 302 ALA A C 1
ATOM 2304 O O . ALA A 1 302 ? 7.763 -4.557 -22.119 1.00 95.25 302 ALA A O 1
ATOM 2305 N N . ARG A 1 303 ? 7.089 -6.584 -21.406 1.00 97.12 303 ARG A N 1
ATOM 2306 C CA . ARG A 1 303 ? 7.457 -6.403 -19.996 1.00 97.12 303 ARG A CA 1
ATOM 2307 C C . ARG A 1 303 ? 8.463 -7.441 -19.520 1.00 97.12 303 ARG A C 1
ATOM 2309 O O . ARG A 1 303 ? 8.197 -8.641 -19.556 1.00 97.12 303 ARG A O 1
ATOM 2316 N N . ALA A 1 304 ? 9.574 -6.964 -18.973 1.00 97.62 304 ALA A N 1
ATOM 2317 C CA . ALA A 1 304 ? 10.515 -7.754 -18.195 1.00 97.62 304 ALA A CA 1
ATOM 2318 C C . ALA A 1 304 ? 10.154 -7.713 -16.702 1.00 97.62 304 ALA A C 1
ATOM 2320 O O . ALA A 1 304 ? 9.827 -6.649 -16.170 1.00 97.62 304 ALA A O 1
ATOM 2321 N N . SER A 1 305 ? 10.241 -8.856 -16.021 1.00 97.88 305 SER A N 1
ATOM 2322 C CA . SER A 1 305 ? 9.901 -8.994 -14.602 1.00 97.88 305 SER A CA 1
ATOM 2323 C C . SER A 1 305 ? 10.953 -9.806 -13.841 1.00 97.88 305 SER A C 1
ATOM 2325 O O . SER A 1 305 ? 11.378 -10.868 -14.301 1.00 97.88 305 SER A O 1
ATOM 2327 N N . TRP A 1 306 ? 11.324 -9.344 -12.645 1.00 97.44 306 TRP A N 1
ATOM 2328 C CA . TRP A 1 306 ? 12.235 -10.029 -11.721 1.00 97.44 306 TRP A CA 1
ATOM 2329 C C . TRP A 1 306 ? 11.607 -10.157 -10.331 1.00 97.44 306 TRP A C 1
ATOM 2331 O O . TRP A 1 306 ? 10.950 -9.228 -9.861 1.00 97.44 306 TRP A O 1
ATOM 2341 N N . SER A 1 307 ? 11.851 -11.291 -9.670 1.00 95.12 307 SER A N 1
ATOM 2342 C CA . SER A 1 307 ? 11.550 -11.520 -8.250 1.00 95.12 307 SER A CA 1
ATOM 2343 C C . SER A 1 307 ? 12.873 -11.718 -7.524 1.00 95.12 307 SER A C 1
ATOM 2345 O O . SER A 1 307 ? 13.614 -12.643 -7.853 1.00 95.12 307 SER A O 1
ATOM 2347 N N . ILE A 1 308 ? 13.213 -10.815 -6.607 1.00 91.12 308 ILE A N 1
ATOM 2348 C CA . ILE A 1 308 ? 14.500 -10.808 -5.913 1.00 91.12 308 ILE A CA 1
ATOM 2349 C C . ILE A 1 308 ? 14.294 -11.213 -4.452 1.00 91.12 308 ILE A C 1
ATOM 2351 O O . ILE A 1 308 ? 13.765 -10.407 -3.679 1.00 91.12 308 ILE A O 1
ATOM 2355 N N . PRO A 1 309 ? 14.742 -12.409 -4.038 1.00 86.56 309 PRO A N 1
ATOM 2356 C CA . PRO A 1 309 ? 14.602 -12.840 -2.656 1.00 86.56 309 PRO A CA 1
ATOM 2357 C C . PRO A 1 309 ? 15.441 -11.980 -1.716 1.00 86.56 309 PRO A C 1
ATOM 2359 O O . PRO A 1 309 ? 16.668 -11.942 -1.809 1.00 86.56 309 PRO A O 1
ATOM 2362 N N . ILE A 1 310 ? 14.785 -11.312 -0.768 1.00 78.19 310 ILE A N 1
ATOM 2363 C CA . ILE A 1 310 ? 15.457 -10.432 0.201 1.00 78.19 310 ILE A CA 1
ATOM 2364 C C . ILE A 1 310 ? 16.198 -11.257 1.263 1.00 78.19 310 ILE A C 1
ATOM 2366 O O . ILE A 1 310 ? 17.260 -10.851 1.726 1.00 78.19 310 ILE A O 1
ATOM 2370 N N . ALA A 1 311 ? 15.699 -12.455 1.588 1.00 61.62 311 ALA A N 1
ATOM 2371 C CA . ALA A 1 311 ? 16.339 -13.374 2.533 1.00 61.62 311 ALA A CA 1
ATOM 2372 C C . ALA A 1 311 ? 17.635 -14.014 1.993 1.00 61.62 311 ALA A C 1
ATOM 2374 O O . ALA A 1 311 ? 18.518 -14.356 2.771 1.00 61.62 311 ALA A O 1
ATOM 2375 N N . SER A 1 312 ? 17.771 -14.164 0.668 1.00 46.56 312 SER A N 1
ATOM 2376 C CA . SER A 1 312 ? 18.901 -14.871 0.038 1.00 46.56 312 SER A CA 1
ATOM 2377 C C . SER A 1 312 ? 20.116 -13.981 -0.245 1.00 46.56 312 SER A C 1
ATOM 2379 O O . SER A 1 312 ? 21.144 -14.481 -0.699 1.00 46.56 312 SER A O 1
ATOM 2381 N N . MET A 1 313 ? 20.020 -12.671 -0.013 1.00 47.84 313 MET A N 1
ATOM 2382 C CA . MET A 1 313 ? 21.101 -11.722 -0.309 1.00 47.84 313 MET A CA 1
ATOM 2383 C C . MET A 1 313 ? 22.171 -11.653 0.795 1.00 47.84 313 MET A C 1
ATOM 2385 O O . MET A 1 313 ? 23.094 -10.845 0.713 1.00 47.84 313 MET A O 1
ATOM 2389 N N . SER A 1 314 ? 22.103 -12.533 1.802 1.00 40.97 314 SER A N 1
ATOM 2390 C CA . SER A 1 314 ? 23.253 -12.852 2.648 1.00 40.97 314 SER A CA 1
ATOM 2391 C C . SER A 1 314 ? 24.217 -13.749 1.865 1.00 40.97 314 SER A C 1
ATOM 2393 O O . SER A 1 314 ? 23.986 -14.946 1.706 1.00 40.97 314 SER A O 1
ATOM 2395 N N . THR A 1 315 ? 25.289 -13.157 1.351 1.00 37.34 315 THR A N 1
ATOM 2396 C CA . THR A 1 315 ? 26.412 -13.820 0.677 1.00 37.34 315 THR A CA 1
ATOM 2397 C C . THR A 1 315 ? 26.808 -15.147 1.354 1.00 37.34 315 THR A C 1
ATOM 2399 O O . THR A 1 315 ? 27.005 -15.157 2.576 1.00 37.34 315 THR A O 1
ATOM 2402 N N . PRO A 1 316 ? 27.007 -16.257 0.611 1.00 33.56 316 PRO A N 1
ATOM 2403 C CA . PRO A 1 316 ? 27.566 -17.480 1.179 1.00 33.56 316 PRO A CA 1
ATOM 2404 C C . PRO A 1 316 ? 29.019 -17.205 1.589 1.00 33.56 316 PRO A C 1
ATOM 2406 O O . PRO A 1 316 ? 29.902 -17.067 0.748 1.00 33.56 316 PRO A O 1
ATOM 2409 N N . GLY A 1 317 ? 29.249 -17.044 2.891 1.00 41.78 317 GLY A N 1
ATOM 2410 C CA . GLY A 1 317 ? 30.566 -16.744 3.461 1.00 41.78 317 GLY A CA 1
ATOM 2411 C C . GLY A 1 317 ? 30.527 -15.851 4.700 1.00 41.78 317 GLY A C 1
ATOM 2412 O O . GLY A 1 317 ? 31.417 -15.950 5.539 1.00 41.78 317 GLY A O 1
ATOM 2413 N N . HIS A 1 318 ? 29.471 -15.052 4.884 1.00 37.22 318 HIS A N 1
ATOM 2414 C CA . HIS A 1 318 ? 29.242 -14.342 6.143 1.00 37.22 318 HIS A CA 1
ATOM 2415 C C . HIS A 1 318 ? 28.199 -15.084 6.971 1.00 37.22 318 HIS A C 1
ATOM 2417 O O . HIS A 1 318 ? 26.994 -14.983 6.751 1.00 37.22 318 HIS A O 1
ATOM 2423 N N . GLN A 1 319 ? 28.698 -15.879 7.920 1.00 34.50 319 GLN A N 1
ATOM 2424 C CA . GLN A 1 319 ? 27.885 -16.507 8.950 1.00 34.50 319 GLN A CA 1
ATOM 2425 C C . GLN A 1 319 ? 26.949 -15.485 9.605 1.00 34.50 319 GLN A C 1
ATOM 2427 O O . GLN A 1 319 ? 27.395 -14.441 10.069 1.00 34.50 319 GLN A O 1
ATOM 2432 N N . ARG A 1 320 ? 25.673 -15.884 9.674 1.00 40.41 320 ARG A N 1
ATOM 2433 C CA . ARG A 1 320 ? 24.612 -15.422 10.577 1.00 40.41 320 ARG A CA 1
ATOM 2434 C C . ARG A 1 320 ? 24.476 -13.917 10.742 1.00 40.41 320 ARG A C 1
ATOM 2436 O O . ARG A 1 320 ? 25.161 -13.351 11.575 1.00 40.41 320 ARG A O 1
ATOM 2443 N N . LEU A 1 321 ? 23.440 -13.340 10.134 1.00 34.94 321 LEU A N 1
ATOM 2444 C CA . LEU A 1 321 ? 22.787 -12.136 10.648 1.00 34.94 321 LEU A CA 1
ATOM 2445 C C . LEU A 1 321 ? 21.301 -12.131 10.242 1.00 34.94 321 LEU A C 1
ATOM 2447 O O . LEU A 1 321 ? 20.870 -11.386 9.370 1.00 34.94 321 LEU A O 1
ATOM 2451 N N . HIS A 1 322 ? 20.493 -12.927 10.950 1.00 40.72 322 HIS A N 1
ATOM 2452 C CA . HIS A 1 322 ? 19.099 -12.560 11.232 1.00 40.72 322 HIS A CA 1
ATOM 2453 C C . HIS A 1 322 ? 19.099 -11.335 12.172 1.00 40.72 322 HIS A C 1
ATOM 2455 O O . HIS A 1 322 ? 18.660 -11.428 13.315 1.00 40.72 322 HIS A O 1
ATOM 2461 N N . GLN A 1 323 ? 19.678 -10.205 11.748 1.00 41.09 323 GLN A N 1
ATOM 2462 C CA . GLN A 1 323 ? 19.558 -8.944 12.479 1.00 41.09 323 GLN A CA 1
ATOM 2463 C C . GLN A 1 323 ? 18.711 -7.953 11.681 1.00 41.09 323 GLN A C 1
ATOM 2465 O O . GLN A 1 323 ? 18.981 -7.722 10.498 1.00 41.09 323 GLN A O 1
ATOM 2470 N N . PRO A 1 324 ? 17.727 -7.310 12.329 1.00 42.41 324 PRO A N 1
ATOM 2471 C CA . PRO A 1 324 ? 17.069 -6.146 11.771 1.00 42.41 324 PRO A CA 1
ATOM 2472 C C . PRO A 1 324 ? 18.105 -5.033 11.563 1.00 42.41 324 PRO A C 1
ATOM 2474 O O . PRO A 1 324 ? 18.734 -4.577 12.515 1.00 42.41 324 PRO A O 1
ATOM 2477 N N . GLY A 1 325 ? 18.274 -4.579 10.319 1.00 50.62 325 GLY A N 1
ATOM 2478 C CA . GLY A 1 325 ? 19.062 -3.381 10.015 1.00 50.62 325 GLY A CA 1
ATOM 2479 C C . GLY A 1 325 ? 20.398 -3.582 9.300 1.00 50.62 325 GLY A C 1
ATOM 2480 O O . GLY A 1 325 ? 21.180 -2.627 9.278 1.00 50.62 325 GLY A O 1
ATOM 2481 N N . VAL A 1 326 ? 20.655 -4.758 8.714 1.00 54.22 326 VAL A N 1
ATOM 2482 C CA . VAL A 1 326 ? 21.709 -4.906 7.697 1.00 54.22 326 VAL A CA 1
ATOM 2483 C C . VAL A 1 326 ? 21.252 -4.177 6.436 1.00 54.22 326 VAL A C 1
ATOM 2485 O O . VAL A 1 326 ? 20.150 -4.409 5.942 1.00 54.22 326 VAL A O 1
ATOM 2488 N N . ASP A 1 327 ? 22.089 -3.270 5.950 1.00 65.75 327 ASP A N 1
ATOM 2489 C CA . ASP A 1 327 ? 21.866 -2.576 4.692 1.00 65.75 327 ASP A CA 1
ATOM 2490 C C . ASP A 1 327 ? 22.139 -3.558 3.539 1.00 65.75 327 ASP A C 1
ATOM 2492 O O . ASP A 1 327 ? 23.237 -4.111 3.436 1.00 65.75 327 ASP A O 1
ATOM 2496 N N . LEU A 1 328 ? 21.142 -3.814 2.688 1.00 79.62 328 LEU A N 1
ATOM 2497 C CA . LEU A 1 328 ? 21.282 -4.723 1.544 1.00 79.62 328 LEU A CA 1
ATOM 2498 C C . LEU A 1 328 ? 21.453 -3.913 0.263 1.00 79.62 328 LEU A C 1
ATOM 2500 O O . LEU A 1 328 ? 20.659 -3.024 -0.019 1.00 79.62 328 LEU A O 1
ATOM 2504 N N . SER A 1 329 ? 22.443 -4.252 -0.557 1.00 84.19 329 SER A N 1
ATOM 2505 C CA . SER A 1 329 ? 22.591 -3.691 -1.904 1.00 84.19 329 SER A CA 1
ATOM 2506 C C . SER A 1 329 ? 22.543 -4.798 -2.947 1.00 84.19 329 SER A C 1
ATOM 2508 O O . SER A 1 329 ? 22.913 -5.938 -2.671 1.00 84.19 329 SER A O 1
ATOM 2510 N N . GLY A 1 330 ? 22.096 -4.467 -4.151 1.00 89.12 330 GLY A N 1
ATOM 2511 C CA . GLY A 1 330 ? 22.136 -5.386 -5.277 1.00 89.12 330 GLY A CA 1
ATOM 2512 C C . GLY A 1 330 ? 21.937 -4.675 -6.605 1.00 89.12 330 GLY A C 1
ATOM 2513 O O . GLY A 1 330 ? 21.711 -3.465 -6.658 1.00 89.12 330 GLY A O 1
ATOM 2514 N N . ASN A 1 331 ? 22.062 -5.434 -7.692 1.00 92.06 331 ASN A N 1
ATOM 2515 C CA . ASN A 1 331 ? 21.805 -4.923 -9.030 1.00 92.06 331 ASN A CA 1
ATOM 2516 C C . ASN A 1 331 ? 21.113 -5.951 -9.923 1.00 92.06 331 ASN A C 1
ATOM 2518 O O . ASN A 1 331 ? 21.302 -7.158 -9.776 1.00 92.06 331 ASN A O 1
ATOM 2522 N N . ILE A 1 332 ? 20.336 -5.435 -10.870 1.00 95.69 332 ILE A N 1
ATOM 2523 C CA . ILE A 1 332 ? 19.774 -6.174 -11.995 1.00 95.69 332 ILE A CA 1
ATOM 2524 C C . ILE A 1 332 ? 20.440 -5.639 -13.253 1.00 95.69 332 ILE A C 1
ATOM 2526 O O . ILE A 1 332 ? 20.496 -4.429 -13.457 1.00 95.69 332 ILE A O 1
ATOM 2530 N N . ARG A 1 333 ? 20.934 -6.531 -14.105 1.00 96.81 333 ARG A N 1
ATOM 2531 C CA . ARG A 1 333 ? 21.466 -6.201 -15.429 1.00 96.81 333 ARG A CA 1
ATOM 2532 C C . ARG A 1 333 ? 20.695 -6.983 -16.465 1.00 96.81 333 ARG A C 1
ATOM 2534 O O . ARG A 1 333 ? 20.497 -8.183 -16.301 1.00 96.81 333 ARG A O 1
ATOM 2541 N N . ALA A 1 334 ? 20.285 -6.322 -17.532 1.00 97.69 334 ALA A N 1
ATOM 2542 C CA . ALA A 1 334 ? 19.564 -6.952 -18.618 1.00 97.69 334 ALA A CA 1
ATOM 2543 C C . ALA A 1 334 ? 20.041 -6.417 -19.962 1.00 97.69 334 ALA A C 1
ATOM 2545 O O . ALA A 1 334 ? 20.368 -5.243 -20.093 1.00 97.69 334 ALA A O 1
ATOM 2546 N N . LYS A 1 335 ? 20.071 -7.296 -20.956 1.00 97.81 335 LYS A N 1
ATOM 2547 C CA . LYS A 1 335 ? 20.349 -6.989 -22.348 1.00 97.81 335 LYS A CA 1
ATOM 2548 C C . LYS A 1 335 ? 19.194 -7.497 -23.193 1.00 97.81 335 LYS A C 1
ATOM 2550 O O . LYS A 1 335 ? 18.891 -8.692 -23.196 1.00 97.81 335 LYS A O 1
ATOM 2555 N N . PHE A 1 336 ? 18.568 -6.582 -23.912 1.00 97.75 336 PHE A N 1
ATOM 2556 C CA . PHE A 1 336 ? 17.457 -6.846 -24.812 1.00 97.75 336 PHE A CA 1
ATOM 2557 C C . PHE A 1 336 ? 17.963 -6.774 -26.246 1.00 97.75 336 PHE A C 1
ATOM 2559 O O . PHE A 1 336 ? 18.626 -5.810 -26.615 1.00 97.75 336 PHE A O 1
ATOM 2566 N N . PHE A 1 337 ? 17.674 -7.791 -27.050 1.00 97.44 337 PHE A N 1
ATOM 2567 C CA . PHE A 1 337 ? 17.961 -7.811 -28.481 1.00 97.44 337 PHE A CA 1
ATOM 2568 C C . PHE A 1 337 ? 16.700 -7.404 -29.232 1.00 97.44 337 PHE A C 1
ATOM 2570 O O . PHE A 1 337 ? 15.653 -8.018 -29.032 1.00 97.44 337 PHE A O 1
ATOM 2577 N N . LEU A 1 338 ? 16.811 -6.384 -30.073 1.00 96.69 338 LEU A N 1
ATOM 2578 C CA . LEU A 1 338 ? 15.689 -5.689 -30.698 1.00 96.69 338 LEU A CA 1
ATOM 2579 C C . LEU A 1 338 ? 15.593 -6.024 -32.188 1.00 96.69 338 LEU A C 1
ATOM 2581 O O . LEU A 1 338 ? 16.617 -6.116 -32.867 1.00 96.69 338 LEU A O 1
ATOM 2585 N N . ALA A 1 339 ? 14.370 -6.169 -32.697 1.00 95.38 339 ALA A N 1
ATOM 2586 C CA . ALA A 1 339 ? 14.098 -6.206 -34.134 1.00 95.38 339 ALA A CA 1
ATOM 2587 C C . ALA A 1 339 ? 13.969 -4.789 -34.722 1.00 95.38 339 ALA A C 1
ATOM 2589 O O . ALA A 1 339 ? 14.431 -4.532 -35.832 1.00 95.38 339 ALA A O 1
ATOM 2590 N N . GLU A 1 340 ? 13.385 -3.868 -33.954 1.00 93.12 340 GLU A N 1
ATOM 2591 C CA . GLU A 1 340 ? 12.991 -2.521 -34.382 1.00 93.12 340 GLU A CA 1
ATOM 2592 C C . GLU A 1 340 ? 13.550 -1.457 -33.424 1.00 93.12 340 GLU A C 1
ATOM 2594 O O . GLU A 1 340 ? 12.820 -0.630 -32.886 1.00 93.12 340 GLU A O 1
ATOM 2599 N N . GLY A 1 341 ? 14.857 -1.501 -33.148 1.00 89.19 341 GLY A N 1
ATOM 2600 C CA . GLY A 1 341 ? 15.490 -0.527 -32.256 1.00 89.19 341 GLY A CA 1
ATOM 2601 C C . GLY A 1 341 ? 15.822 0.823 -32.917 1.00 89.19 341 GLY A C 1
ATOM 2602 O O . GLY A 1 341 ? 15.727 0.976 -34.141 1.00 89.19 341 GLY A O 1
ATOM 2603 N N . PRO A 1 342 ? 16.300 1.805 -32.129 1.00 88.06 342 PRO A N 1
ATOM 2604 C CA . PRO A 1 342 ? 16.680 1.691 -30.717 1.00 88.06 342 PRO A CA 1
ATOM 2605 C C . PRO A 1 342 ? 15.476 1.706 -29.767 1.00 88.06 342 PRO A C 1
ATOM 2607 O O . PRO A 1 342 ? 14.455 2.312 -30.072 1.00 88.06 342 PRO A O 1
ATOM 2610 N N . GLY A 1 343 ? 15.618 1.070 -28.602 1.00 87.12 343 GLY A N 1
ATOM 2611 C CA . GLY A 1 343 ? 14.602 1.159 -27.554 1.00 87.12 343 GLY A CA 1
ATOM 2612 C C . GLY A 1 343 ? 14.617 2.519 -26.849 1.00 87.12 343 GLY A C 1
ATOM 2613 O O . GLY A 1 343 ? 15.667 3.160 -26.748 1.00 87.12 343 GLY A O 1
ATOM 2614 N N . THR A 1 344 ? 13.473 2.956 -26.334 1.00 90.50 344 THR A N 1
ATOM 2615 C CA . THR A 1 344 ? 13.342 4.166 -25.519 1.00 90.50 344 THR A CA 1
ATOM 2616 C C . THR A 1 344 ? 13.479 3.831 -24.033 1.00 90.50 344 THR A C 1
ATOM 2618 O O . THR A 1 344 ? 12.853 2.886 -23.550 1.00 90.50 344 THR A O 1
ATOM 2621 N N . PRO A 1 345 ? 14.299 4.571 -23.264 1.00 91.62 345 PRO A N 1
ATOM 2622 C CA . PRO A 1 345 ? 14.344 4.378 -21.821 1.00 91.62 345 PRO A CA 1
ATOM 2623 C C . PRO A 1 345 ? 13.015 4.705 -21.156 1.00 91.62 345 PRO A C 1
ATOM 2625 O O . PRO A 1 345 ? 12.444 5.768 -21.388 1.00 91.62 345 PRO A O 1
ATOM 2628 N N . GLN A 1 346 ? 12.556 3.793 -20.305 1.00 91.81 346 GLN A N 1
ATOM 2629 C CA . GLN A 1 346 ? 11.280 3.881 -19.600 1.00 91.81 346 GLN A CA 1
ATOM 2630 C C . GLN A 1 346 ? 11.498 3.801 -18.083 1.00 91.81 346 GLN A C 1
ATOM 2632 O O . GLN A 1 346 ? 12.500 3.232 -17.636 1.00 91.81 346 GLN A O 1
ATOM 2637 N N . PRO A 1 347 ? 10.576 4.335 -17.264 1.00 93.56 347 PRO A N 1
ATOM 2638 C CA . PRO A 1 347 ? 10.638 4.164 -15.819 1.00 93.56 347 PRO A CA 1
ATOM 2639 C C . PRO A 1 347 ? 10.570 2.685 -15.417 1.00 93.56 347 PRO A C 1
ATOM 2641 O O . PRO A 1 347 ? 9.760 1.915 -15.939 1.00 93.56 347 PRO A O 1
ATOM 2644 N N . VAL A 1 348 ? 11.399 2.287 -14.452 1.00 95.31 348 VAL A N 1
ATOM 2645 C CA . VAL A 1 348 ? 11.318 0.958 -13.827 1.00 95.31 348 VAL A CA 1
ATOM 2646 C C . VAL A 1 348 ? 10.426 1.021 -12.594 1.00 95.31 348 VAL A C 1
ATOM 2648 O O . VAL A 1 348 ? 10.509 1.969 -11.815 1.00 95.31 348 VAL A O 1
ATOM 2651 N N . ALA A 1 349 ? 9.587 0.005 -12.403 1.00 96.62 349 ALA A N 1
ATOM 2652 C CA . ALA A 1 349 ? 8.703 -0.125 -11.253 1.00 96.62 349 ALA A CA 1
ATOM 2653 C C . ALA A 1 349 ? 9.227 -1.183 -10.276 1.00 96.62 349 ALA A C 1
ATOM 2655 O O . ALA A 1 349 ? 9.572 -2.292 -10.685 1.00 96.62 349 ALA A O 1
ATOM 2656 N N . LEU A 1 350 ? 9.222 -0.877 -8.982 1.00 95.62 350 LEU A N 1
ATOM 2657 C CA . LEU A 1 350 ? 9.566 -1.792 -7.898 1.00 95.62 350 LEU A CA 1
ATOM 2658 C C . LEU A 1 350 ? 8.389 -1.911 -6.924 1.00 95.62 350 LEU A C 1
ATOM 2660 O O . LEU A 1 350 ? 7.650 -0.958 -6.694 1.00 95.62 350 LEU A O 1
ATOM 2664 N N . GLN A 1 351 ? 8.205 -3.096 -6.353 1.00 95.81 351 GLN A N 1
ATOM 2665 C CA . GLN A 1 351 ? 7.244 -3.354 -5.288 1.00 95.81 351 GLN A CA 1
ATOM 2666 C C . GLN A 1 351 ? 7.879 -4.212 -4.202 1.00 95.81 351 GLN A C 1
ATOM 2668 O O . GLN A 1 351 ? 8.673 -5.109 -4.495 1.00 95.81 351 GLN A O 1
ATOM 2673 N N . PHE A 1 352 ? 7.485 -3.973 -2.955 1.00 93.94 352 PHE A N 1
ATOM 2674 C CA . PHE A 1 352 ? 7.908 -4.783 -1.816 1.00 93.94 352 PHE A CA 1
ATOM 2675 C C . PHE A 1 352 ? 6.815 -4.853 -0.750 1.00 93.94 352 PHE A C 1
ATOM 2677 O O . PHE A 1 352 ? 5.960 -3.972 -0.653 1.00 93.94 352 PHE A O 1
ATOM 2684 N N . CYS A 1 353 ? 6.865 -5.895 0.075 1.00 93.75 353 CYS A N 1
ATOM 2685 C CA . CYS A 1 353 ? 6.009 -6.049 1.244 1.00 93.75 353 CYS A CA 1
ATOM 2686 C C . CYS A 1 353 ? 6.851 -6.576 2.402 1.00 93.75 353 CYS A C 1
ATOM 2688 O O . CYS A 1 353 ? 7.451 -7.648 2.299 1.00 93.75 353 CYS A O 1
ATOM 2690 N N . ARG A 1 354 ? 6.884 -5.832 3.505 1.00 91.44 354 ARG A N 1
ATOM 2691 C CA . ARG A 1 354 ? 7.542 -6.225 4.749 1.00 91.44 354 ARG A CA 1
ATOM 2692 C C . ARG A 1 354 ? 6.503 -6.347 5.850 1.00 91.44 354 ARG A C 1
ATOM 2694 O O . ARG A 1 354 ? 5.761 -5.405 6.106 1.00 91.44 354 ARG A O 1
ATOM 2701 N N . ASP A 1 355 ? 6.486 -7.493 6.507 1.00 89.88 355 ASP A N 1
ATOM 2702 C CA . ASP A 1 355 ? 5.638 -7.811 7.647 1.00 89.88 355 ASP A CA 1
ATOM 2703 C C . ASP A 1 355 ? 6.478 -7.831 8.936 1.00 89.88 355 ASP A C 1
ATOM 2705 O O . ASP A 1 355 ? 7.618 -8.299 8.943 1.00 89.88 355 ASP A O 1
ATOM 2709 N N . GLY A 1 356 ? 5.910 -7.327 10.033 1.00 85.50 356 GLY A N 1
ATOM 2710 C CA . GLY A 1 356 ? 6.588 -7.190 11.327 1.00 85.50 356 GLY A CA 1
ATOM 2711 C C . GLY A 1 356 ? 7.572 -6.020 11.360 1.00 85.50 356 GLY A C 1
ATOM 2712 O O . GLY A 1 356 ? 7.825 -5.392 10.339 1.00 85.50 356 GLY A O 1
ATOM 2713 N N . GLY A 1 357 ? 8.142 -5.709 12.525 1.00 84.00 357 GLY A N 1
ATOM 2714 C CA . GLY A 1 357 ? 9.092 -4.600 12.712 1.00 84.00 357 GLY A CA 1
ATOM 2715 C C . GLY A 1 357 ? 8.455 -3.199 12.752 1.00 84.00 357 GLY A C 1
ATOM 2716 O O . GLY A 1 357 ? 7.260 -3.046 12.498 1.00 84.00 357 GLY A O 1
ATOM 2717 N N . PRO A 1 358 ? 9.246 -2.149 13.042 1.00 85.75 358 PRO A N 1
ATOM 2718 C CA . PRO A 1 358 ? 8.733 -0.793 13.243 1.00 85.75 358 PRO A CA 1
ATOM 2719 C C . PRO A 1 358 ? 8.183 -0.190 11.947 1.00 85.75 358 PRO A C 1
ATOM 2721 O O . PRO A 1 358 ? 8.766 -0.359 10.871 1.00 85.75 358 PRO A O 1
ATOM 2724 N N . LEU A 1 359 ? 7.061 0.521 12.033 1.00 91.75 359 LEU A N 1
ATOM 2725 C CA . LEU A 1 359 ? 6.547 1.316 10.919 1.00 91.75 359 LEU A CA 1
ATOM 2726 C C . LEU A 1 359 ? 7.320 2.639 10.799 1.00 91.75 359 LEU A C 1
ATOM 2728 O O . LEU A 1 359 ? 7.817 3.141 11.808 1.00 91.75 359 LEU A O 1
ATOM 2732 N N . PRO A 1 360 ? 7.439 3.224 9.597 1.00 91.50 360 PRO A N 1
ATOM 2733 C CA . PRO A 1 360 ? 8.037 4.546 9.424 1.00 91.50 360 PRO A CA 1
ATOM 2734 C C . PRO A 1 360 ? 7.425 5.665 10.276 1.00 91.50 360 PRO A C 1
ATOM 2736 O O . PRO A 1 360 ? 8.144 6.588 10.658 1.00 91.50 360 PRO A O 1
ATOM 2739 N N . SER A 1 361 ? 6.125 5.598 10.587 1.00 92.12 361 SER A N 1
ATOM 2740 C CA . SER A 1 361 ? 5.503 6.539 11.529 1.00 92.12 361 SER A CA 1
ATOM 2741 C C . SER A 1 361 ? 6.087 6.464 12.942 1.00 92.12 361 SER A C 1
ATOM 2743 O O . SER A 1 361 ? 5.999 7.442 13.679 1.00 92.12 361 SER A O 1
ATOM 2745 N N . GLY A 1 362 ? 6.689 5.329 13.312 1.00 89.88 362 GLY A N 1
ATOM 2746 C CA . GLY A 1 362 ? 7.145 5.025 14.667 1.00 89.88 362 GLY A CA 1
ATOM 2747 C C . GLY A 1 362 ? 6.024 4.607 15.622 1.00 89.88 362 GLY A C 1
ATOM 2748 O O . GLY A 1 362 ? 6.321 4.237 16.756 1.00 89.88 362 GLY A O 1
ATOM 2749 N N . ALA A 1 363 ? 4.767 4.628 15.170 1.00 90.12 363 ALA A N 1
ATOM 2750 C CA . ALA A 1 363 ? 3.618 4.410 16.030 1.00 90.12 363 ALA A CA 1
ATOM 2751 C C . ALA A 1 363 ? 3.530 2.962 16.529 1.00 90.12 363 ALA A C 1
ATOM 2753 O O . ALA A 1 363 ? 3.738 2.001 15.781 1.00 90.12 363 ALA A O 1
ATOM 2754 N N . THR A 1 364 ? 3.164 2.816 17.799 1.00 90.75 364 THR A N 1
ATOM 2755 C CA . THR A 1 364 ? 2.884 1.533 18.448 1.00 90.75 364 THR A CA 1
ATOM 2756 C C . THR A 1 364 ? 1.410 1.449 18.802 1.00 90.75 364 THR A C 1
ATOM 2758 O O . THR A 1 364 ? 0.833 2.420 19.286 1.00 90.75 364 THR A O 1
ATOM 2761 N N . PHE A 1 365 ? 0.807 0.286 18.586 1.00 92.56 365 PHE A N 1
ATOM 2762 C CA . PHE A 1 365 ? -0.613 0.060 18.824 1.00 92.56 365 PHE A CA 1
ATOM 2763 C C . PHE A 1 365 ? -0.870 -0.695 20.130 1.00 92.56 365 PHE A C 1
ATOM 2765 O O . PHE A 1 365 ? -0.228 -1.713 20.398 1.00 92.56 365 PHE A O 1
ATOM 2772 N N . ALA A 1 366 ? -1.884 -0.253 20.870 1.00 92.25 366 ALA A N 1
ATOM 2773 C CA . ALA A 1 366 ? -2.481 -0.979 21.980 1.00 92.25 366 ALA A CA 1
ATOM 2774 C C . ALA A 1 366 ? -4.015 -0.953 21.886 1.00 92.25 366 ALA A C 1
ATOM 2776 O O . ALA A 1 366 ? -4.627 0.033 21.466 1.00 92.25 366 ALA A O 1
ATOM 2777 N N . LEU A 1 367 ? -4.645 -2.050 22.310 1.00 91.81 367 LEU A N 1
ATOM 2778 C CA . LEU A 1 367 ? -6.090 -2.092 22.506 1.00 91.81 367 LEU A CA 1
ATOM 2779 C C . LEU A 1 367 ? -6.413 -1.408 23.840 1.00 91.81 367 LEU A C 1
ATOM 2781 O O . LEU A 1 367 ? -5.969 -1.860 24.894 1.00 91.81 367 LEU A O 1
ATOM 2785 N N . GLY A 1 368 ? -7.163 -0.311 23.785 1.00 87.94 368 GLY A N 1
ATOM 2786 C CA . GLY A 1 368 ? -7.576 0.424 24.972 1.00 87.94 368 GLY A CA 1
ATOM 2787 C C . GLY A 1 368 ? -8.679 -0.305 25.735 1.00 87.94 368 GLY A C 1
ATOM 2788 O O . GLY A 1 368 ? -9.516 -0.993 25.149 1.00 87.94 368 GLY A O 1
ATOM 2789 N N . VAL A 1 369 ? -8.703 -0.108 27.051 1.00 81.25 369 VAL A N 1
ATOM 2790 C CA . VAL A 1 369 ? -9.797 -0.548 27.922 1.00 81.25 369 VAL A CA 1
ATOM 2791 C C . VAL A 1 369 ? -10.603 0.679 28.332 1.00 81.25 369 VAL A C 1
ATOM 2793 O O . VAL A 1 369 ? -10.033 1.733 28.623 1.00 81.25 369 VAL A O 1
ATOM 2796 N N . ASP A 1 370 ? -11.926 0.548 28.321 1.00 70.12 370 ASP A N 1
ATOM 2797 C CA . ASP A 1 370 ? -12.820 1.541 28.907 1.00 70.12 370 ASP A CA 1
ATOM 2798 C C . ASP A 1 370 ? -12.926 1.273 30.414 1.00 70.12 370 ASP A C 1
ATOM 2800 O O . ASP A 1 370 ? -13.373 0.197 30.825 1.00 70.12 370 ASP A O 1
ATOM 2804 N N . SER A 1 371 ? -12.447 2.212 31.232 1.00 59.66 371 SER A N 1
ATOM 2805 C CA . SER A 1 371 ? -12.417 2.086 32.694 1.00 59.66 371 SER A CA 1
ATOM 2806 C C . SER A 1 371 ? -13.816 2.049 33.306 1.00 59.66 371 SER A C 1
ATOM 2808 O O . SER A 1 371 ? -14.004 1.414 34.343 1.00 59.66 371 SER A O 1
ATOM 2810 N N . ASP A 1 372 ? -14.797 2.664 32.641 1.00 56.41 372 ASP A N 1
ATOM 2811 C CA . ASP A 1 372 ? -16.157 2.824 33.165 1.00 56.41 372 ASP A CA 1
ATOM 2812 C C . ASP A 1 372 ? -17.082 1.663 32.754 1.00 56.41 372 ASP A C 1
ATOM 2814 O O . ASP A 1 372 ? -18.132 1.455 33.362 1.00 56.41 372 ASP A O 1
ATOM 2818 N N . ALA A 1 373 ? -16.681 0.861 31.759 1.00 57.88 373 ALA A N 1
ATOM 2819 C CA . ALA A 1 373 ? -17.485 -0.230 31.196 1.00 57.88 373 ALA A CA 1
ATOM 2820 C C . ALA A 1 373 ? -17.144 -1.634 31.746 1.00 57.88 373 ALA A C 1
ATOM 2822 O O . ALA A 1 373 ? -17.608 -2.637 31.204 1.00 57.88 373 ALA A O 1
ATOM 2823 N N . GLY A 1 374 ? -16.344 -1.740 32.815 1.00 52.25 374 GLY A N 1
ATOM 2824 C CA . GLY A 1 374 ? -16.133 -3.009 33.531 1.00 52.25 374 GLY A CA 1
ATOM 2825 C C . GLY A 1 374 ? -15.229 -4.049 32.845 1.00 52.25 374 GLY A C 1
ATOM 2826 O O . GLY A 1 374 ? -15.272 -5.219 33.217 1.00 52.25 374 GLY A O 1
ATOM 2827 N N . GLY A 1 375 ? -14.372 -3.650 31.898 1.00 50.81 375 GLY A N 1
ATOM 2828 C CA . GLY A 1 375 ? -13.413 -4.548 31.233 1.00 50.81 375 GLY A CA 1
ATOM 2829 C C . GLY A 1 375 ? -13.839 -4.997 29.824 1.00 50.81 375 GLY A C 1
ATOM 2830 O O . GLY A 1 375 ? -15.016 -5.157 29.517 1.00 50.81 375 GLY A O 1
ATOM 2831 N N . GLY A 1 376 ? -12.852 -5.125 28.927 1.00 58.97 376 GLY A N 1
ATOM 2832 C CA . GLY A 1 376 ? -13.020 -5.093 27.467 1.00 58.97 376 GLY A CA 1
ATOM 2833 C C . GLY A 1 376 ? -13.806 -6.251 26.835 1.00 58.97 376 GLY A C 1
ATOM 2834 O O . GLY A 1 376 ? -13.489 -7.420 27.032 1.00 58.97 376 GLY A O 1
ATOM 2835 N N . GLY A 1 377 ? -14.774 -5.907 25.974 1.00 79.81 377 GLY A N 1
ATOM 2836 C CA . GLY A 1 377 ? -15.565 -6.849 25.161 1.00 79.81 377 GLY A CA 1
ATOM 2837 C C . GLY A 1 377 ? -14.851 -7.366 23.904 1.00 79.81 377 GLY A C 1
ATOM 2838 O O . GLY A 1 377 ? -15.471 -8.010 23.062 1.00 79.81 377 GLY A O 1
ATOM 2839 N N . TYR A 1 378 ? -13.554 -7.085 23.761 1.00 89.56 378 TYR A N 1
ATOM 2840 C CA . TYR A 1 378 ? -12.735 -7.504 22.626 1.00 89.56 378 TYR A CA 1
ATOM 2841 C C . TYR A 1 378 ? -11.447 -8.146 23.119 1.00 89.56 378 TYR A C 1
ATOM 2843 O O . TYR A 1 378 ? -10.830 -7.669 24.072 1.00 89.56 378 TYR A O 1
ATOM 2851 N N . ARG A 1 379 ? -11.008 -9.192 22.423 1.00 90.31 379 ARG A N 1
ATOM 2852 C CA . ARG A 1 379 ? -9.728 -9.857 22.663 1.00 90.31 379 ARG A CA 1
ATOM 2853 C C . ARG A 1 379 ? -8.863 -9.743 21.418 1.00 90.31 379 ARG A C 1
ATOM 2855 O O . ARG A 1 379 ? -9.182 -10.340 20.393 1.00 90.31 379 ARG A O 1
ATOM 2862 N N . LEU A 1 380 ? -7.758 -9.006 21.513 1.00 92.12 380 LEU A N 1
ATOM 2863 C CA . LEU A 1 380 ? -6.787 -8.897 20.426 1.00 92.12 380 LEU A CA 1
ATOM 2864 C C . LEU A 1 380 ? -6.059 -10.238 20.245 1.00 92.12 380 LEU A C 1
ATOM 2866 O O . LEU A 1 380 ? -5.270 -10.635 21.098 1.00 92.12 380 LEU A O 1
ATOM 2870 N N . THR A 1 381 ? -6.334 -10.942 19.151 1.00 93.44 381 THR A N 1
ATOM 2871 C CA . THR A 1 381 ? -5.686 -12.218 18.809 1.00 93.44 381 THR A CA 1
ATOM 2872 C C . THR A 1 381 ? -4.394 -12.015 18.032 1.00 93.44 381 THR A C 1
ATOM 2874 O O . THR A 1 381 ? -3.471 -12.816 18.150 1.00 93.44 381 THR A O 1
ATOM 2877 N N . MET A 1 382 ? -4.316 -10.943 17.241 1.00 91.31 382 MET A N 1
ATOM 2878 C CA . MET A 1 382 ? -3.142 -10.599 16.447 1.00 91.31 382 MET A CA 1
ATOM 2879 C C . MET A 1 382 ? -3.097 -9.093 16.181 1.00 91.31 382 MET A C 1
ATOM 2881 O O . MET A 1 382 ? -4.114 -8.483 15.855 1.00 91.31 382 MET A O 1
ATOM 2885 N N . CYS A 1 383 ? -1.902 -8.509 16.249 1.00 92.25 383 CYS A N 1
ATOM 2886 C CA . CYS A 1 383 ? -1.613 -7.192 15.691 1.00 92.25 383 CYS A CA 1
ATOM 2887 C C . CYS A 1 383 ? -0.485 -7.325 14.672 1.00 92.25 383 CYS A C 1
ATOM 2889 O O . CYS A 1 383 ? 0.593 -7.820 15.001 1.00 92.25 383 CYS A O 1
ATOM 2891 N N . LYS A 1 384 ? -0.736 -6.912 13.430 1.00 91.56 384 LYS A N 1
ATOM 2892 C CA . LYS A 1 384 ? 0.227 -7.022 12.337 1.00 91.56 384 LYS A CA 1
ATOM 2893 C C . LYS A 1 384 ? 0.652 -5.646 11.846 1.00 91.56 384 LYS A C 1
ATOM 2895 O O . LYS A 1 384 ? -0.178 -4.863 11.401 1.00 91.56 384 LYS A O 1
ATOM 2900 N N . TYR A 1 385 ? 1.956 -5.400 11.853 1.00 92.75 385 TYR A N 1
ATOM 2901 C CA . TYR A 1 385 ? 2.564 -4.223 11.238 1.00 92.75 385 TYR A CA 1
ATOM 2902 C C . TYR A 1 385 ? 3.047 -4.587 9.841 1.00 92.75 385 TYR A C 1
ATOM 2904 O O . TYR A 1 385 ? 3.733 -5.595 9.666 1.00 92.75 385 TYR A O 1
ATOM 2912 N N . ARG A 1 386 ? 2.681 -3.787 8.844 1.00 94.31 386 ARG A N 1
ATOM 2913 C CA . ARG A 1 386 ? 3.020 -4.032 7.446 1.00 94.31 386 ARG A CA 1
ATOM 2914 C C . ARG A 1 386 ? 3.491 -2.754 6.777 1.00 94.31 386 ARG A C 1
ATOM 2916 O O . ARG A 1 386 ? 2.828 -1.728 6.856 1.00 94.31 386 ARG A O 1
ATOM 2923 N N . LEU A 1 387 ? 4.612 -2.843 6.074 1.00 94.75 387 LEU A N 1
ATOM 2924 C CA . LEU A 1 387 ? 5.128 -1.787 5.219 1.00 94.75 387 LEU A CA 1
ATOM 2925 C C . LEU A 1 387 ? 5.099 -2.258 3.765 1.00 94.75 387 LEU A C 1
ATOM 2927 O O . LEU A 1 387 ? 5.713 -3.265 3.413 1.00 94.75 387 LEU A O 1
ATOM 2931 N N . LEU A 1 388 ? 4.402 -1.509 2.923 1.00 95.88 388 LEU A N 1
ATOM 2932 C CA . LEU A 1 388 ? 4.288 -1.749 1.493 1.00 95.88 388 LEU A CA 1
ATOM 2933 C C . LEU A 1 388 ? 5.055 -0.683 0.720 1.00 95.88 388 LEU A C 1
ATOM 2935 O O . LEU A 1 388 ? 4.974 0.500 1.042 1.00 95.88 388 LEU A O 1
ATOM 2939 N N . GLY A 1 389 ? 5.754 -1.104 -0.326 1.00 94.94 389 GLY A N 1
ATOM 2940 C CA . GLY A 1 389 ? 6.202 -0.231 -1.402 1.00 94.94 389 GLY A CA 1
ATOM 2941 C C . GLY A 1 389 ? 5.299 -0.434 -2.600 1.00 94.94 389 GLY A C 1
ATOM 2942 O O . GLY A 1 389 ? 5.404 -1.460 -3.271 1.00 94.94 389 GLY A O 1
ATOM 2943 N N . ASP A 1 390 ? 4.419 0.527 -2.857 1.00 86.62 390 ASP A N 1
ATOM 2944 C CA . ASP A 1 390 ? 3.599 0.578 -4.069 1.00 86.62 390 ASP A CA 1
ATOM 2945 C C . ASP A 1 390 ? 3.948 1.849 -4.840 1.00 86.62 390 ASP A C 1
ATOM 2947 O O . ASP A 1 390 ? 4.358 2.839 -4.243 1.00 86.62 390 ASP A O 1
ATOM 2951 N N . ARG A 1 391 ? 3.797 1.845 -6.167 1.00 89.00 391 ARG A N 1
ATOM 2952 C CA . ARG A 1 391 ? 4.186 2.983 -7.026 1.00 89.00 391 ARG A CA 1
ATOM 2953 C C . ARG A 1 391 ? 5.588 3.504 -6.693 1.00 89.00 391 ARG A C 1
ATOM 2955 O O . ARG A 1 391 ? 5.794 4.695 -6.470 1.00 89.00 391 ARG A O 1
ATOM 2962 N N . TYR A 1 392 ? 6.526 2.569 -6.610 1.00 93.75 392 TYR A N 1
ATOM 2963 C CA . TYR A 1 392 ? 7.943 2.845 -6.469 1.00 93.75 392 TYR A CA 1
ATOM 2964 C C . TYR A 1 392 ? 8.557 2.879 -7.865 1.00 93.75 392 TYR A C 1
ATOM 2966 O O . TYR A 1 392 ? 8.699 1.830 -8.489 1.00 93.75 392 TYR A O 1
ATOM 2974 N N . PHE A 1 393 ? 8.882 4.065 -8.370 1.00 94.38 393 PHE A N 1
ATOM 2975 C CA . PHE A 1 393 ? 9.389 4.248 -9.730 1.00 94.38 393 PHE A CA 1
ATOM 2976 C C . PHE A 1 393 ? 10.775 4.871 -9.726 1.00 94.38 393 PHE A C 1
ATOM 2978 O O . PHE A 1 393 ? 11.049 5.759 -8.926 1.00 94.38 393 PHE A O 1
ATOM 2985 N N . CYS A 1 394 ? 11.651 4.433 -10.623 1.00 92.38 394 CYS A N 1
ATOM 2986 C CA . CYS A 1 394 ? 12.883 5.154 -10.926 1.00 92.38 394 CYS A CA 1
ATOM 2987 C C . CYS A 1 394 ? 12.870 5.546 -12.395 1.00 92.38 394 CYS A C 1
ATOM 2989 O O . CYS A 1 394 ? 12.772 4.683 -13.273 1.00 92.38 394 CYS A O 1
ATOM 2991 N N . ASP A 1 395 ? 12.948 6.850 -12.634 1.00 90.31 395 ASP A N 1
ATOM 2992 C CA . ASP A 1 395 ? 12.934 7.410 -13.973 1.00 90.31 395 ASP A CA 1
ATOM 2993 C C . ASP A 1 395 ? 14.224 7.043 -14.725 1.00 90.31 395 ASP A C 1
ATOM 2995 O O . ASP A 1 395 ? 15.249 6.710 -14.117 1.00 90.31 395 ASP A O 1
ATOM 2999 N N . PRO A 1 396 ? 14.210 7.040 -16.062 1.00 87.38 396 PRO A N 1
ATOM 3000 C CA . PRO A 1 396 ? 15.431 6.878 -16.837 1.00 87.38 396 PRO A CA 1
ATOM 3001 C C . PRO A 1 396 ? 16.314 8.142 -16.760 1.00 87.38 396 PRO A C 1
ATOM 3003 O O . PRO A 1 396 ? 15.813 9.229 -16.463 1.00 87.38 396 PRO A O 1
ATOM 3006 N N . PRO A 1 397 ? 17.626 8.044 -17.053 1.00 80.12 397 PRO A N 1
ATOM 3007 C CA . PRO A 1 397 ? 18.515 9.201 -17.087 1.00 80.12 397 PRO A CA 1
ATOM 3008 C C . PRO A 1 397 ? 18.025 10.281 -18.064 1.00 80.12 397 PRO A C 1
ATOM 3010 O O . PRO A 1 397 ? 17.721 9.995 -19.230 1.00 80.12 397 PRO A O 1
ATOM 3013 N N . VAL A 1 398 ? 18.007 11.537 -17.611 1.00 65.69 398 VAL A N 1
ATOM 3014 C CA . VAL A 1 398 ? 17.701 12.697 -18.462 1.00 65.69 398 VAL A CA 1
ATOM 3015 C C . VAL A 1 398 ? 18.695 12.800 -19.629 1.00 65.69 398 VAL A C 1
ATOM 3017 O O . VAL A 1 398 ? 19.906 12.725 -19.439 1.00 65.69 398 VAL A O 1
ATOM 3020 N N . GLY A 1 399 ? 18.175 12.938 -20.855 1.00 59.78 399 GLY A N 1
ATOM 3021 C CA . GLY A 1 399 ? 18.958 12.987 -22.103 1.00 59.78 399 GLY A CA 1
ATOM 3022 C C . GLY A 1 399 ? 18.749 11.804 -23.058 1.00 59.78 399 GLY A C 1
ATOM 3023 O O . GLY A 1 399 ? 19.071 11.925 -24.235 1.00 59.78 399 GLY A O 1
ATOM 3024 N N . CYS A 1 400 ? 18.144 10.698 -22.607 1.00 48.12 400 CYS A N 1
ATOM 3025 C CA . CYS A 1 400 ? 17.712 9.617 -23.507 1.00 48.12 400 CYS A CA 1
ATOM 3026 C C . CYS A 1 400 ? 16.276 9.774 -24.047 1.00 48.12 400 CYS A C 1
ATOM 3028 O O . CYS A 1 400 ? 15.908 9.099 -25.003 1.00 48.12 400 CYS A O 1
ATOM 3030 N N . SER A 1 401 ? 15.468 10.663 -23.461 1.00 40.66 401 SER A N 1
ATOM 3031 C CA . SER A 1 401 ? 14.052 10.867 -23.808 1.00 40.66 401 SER A CA 1
ATOM 3032 C C . SER A 1 401 ? 13.784 12.287 -24.322 1.00 40.66 401 SER A C 1
ATOM 3034 O O . SER A 1 401 ? 12.998 13.030 -23.742 1.00 40.66 401 SER A O 1
ATOM 3036 N N . ALA A 1 402 ? 14.448 12.691 -25.407 1.00 34.47 402 ALA A N 1
ATOM 3037 C CA . ALA A 1 402 ? 14.199 13.988 -26.049 1.00 34.47 402 ALA A CA 1
ATOM 3038 C C . ALA A 1 402 ? 13.839 13.875 -27.541 1.00 34.47 402 ALA A C 1
ATOM 3040 O O . ALA A 1 402 ? 14.223 14.735 -28.328 1.00 34.47 402 ALA A O 1
ATOM 3041 N N . VAL A 1 403 ? 13.104 12.830 -27.949 1.00 38.25 403 VAL A N 1
ATOM 3042 C CA . VAL A 1 403 ? 12.529 12.776 -29.314 1.00 38.25 403 VAL A CA 1
ATOM 3043 C C . VAL A 1 403 ? 11.034 12.420 -29.357 1.00 38.25 403 VAL A C 1
ATOM 3045 O O . VAL A 1 403 ? 10.404 12.607 -30.390 1.00 38.25 403 VAL A O 1
ATOM 3048 N N . ALA A 1 404 ? 10.391 12.016 -28.259 1.00 39.12 404 ALA A N 1
ATOM 3049 C CA . ALA A 1 404 ? 8.981 11.614 -28.303 1.00 39.12 404 ALA A CA 1
ATOM 3050 C C . ALA A 1 404 ? 8.143 12.273 -27.201 1.00 39.12 404 ALA A C 1
ATOM 3052 O O . ALA A 1 404 ? 7.752 11.612 -26.251 1.00 39.12 404 ALA A O 1
ATOM 3053 N N . LEU A 1 405 ? 7.917 13.586 -27.332 1.00 35.53 405 LEU A N 1
ATOM 3054 C CA . LEU A 1 405 ? 6.704 14.335 -26.941 1.00 35.53 405 LEU A CA 1
ATOM 3055 C C . LEU A 1 405 ? 7.042 15.830 -26.963 1.00 35.53 405 LEU A C 1
ATOM 3057 O O . LEU A 1 405 ? 7.475 16.416 -25.977 1.00 35.53 405 LEU A O 1
ATOM 3061 N N . GLY A 1 406 ? 6.896 16.436 -28.140 1.00 27.61 406 GLY A N 1
ATOM 3062 C CA . GLY A 1 406 ? 7.233 17.839 -28.354 1.00 27.61 406 GLY A CA 1
ATOM 3063 C C . GLY A 1 406 ? 6.899 18.339 -29.754 1.00 27.61 406 GLY A C 1
ATOM 3064 O O . GLY A 1 406 ? 7.665 19.108 -30.317 1.00 27.61 406 GLY A O 1
ATOM 3065 N N . GLN A 1 407 ? 5.769 17.922 -30.335 1.00 31.25 407 GLN A N 1
ATOM 3066 C CA . GLN A 1 407 ? 5.055 18.831 -31.234 1.00 31.25 407 GLN A CA 1
ATOM 3067 C C . GLN A 1 407 ? 4.205 19.753 -30.356 1.00 31.25 407 GLN A C 1
ATOM 3069 O O . GLN A 1 407 ? 3.010 19.552 -30.173 1.00 31.25 407 GLN A O 1
ATOM 3074 N N . ALA A 1 408 ? 4.873 20.734 -29.762 1.00 30.70 408 ALA A N 1
ATOM 3075 C CA . ALA A 1 408 ? 4.270 21.995 -29.378 1.00 30.70 408 ALA A CA 1
ATOM 3076 C C . ALA A 1 408 ? 5.100 23.063 -30.088 1.00 30.70 408 ALA A C 1
ATOM 3078 O O . ALA A 1 408 ? 6.328 23.062 -30.006 1.00 30.70 408 ALA A O 1
ATOM 3079 N N . GLU A 1 409 ? 4.415 23.877 -30.877 1.00 27.81 409 GLU A N 1
ATOM 3080 C CA . GLU A 1 409 ? 4.973 24.867 -31.785 1.00 27.81 409 GLU A CA 1
ATOM 3081 C C . GLU A 1 409 ? 6.080 25.713 -31.150 1.00 27.81 409 GLU A C 1
ATOM 3083 O O . GLU A 1 409 ? 5.936 26.307 -30.081 1.00 27.81 409 GLU A O 1
ATOM 3088 N N . THR A 1 410 ? 7.187 25.811 -31.879 1.00 26.86 410 THR A N 1
ATOM 3089 C CA . THR A 1 410 ? 8.276 26.749 -31.647 1.00 26.86 410 THR A CA 1
ATOM 3090 C C . THR A 1 410 ? 7.761 28.184 -31.809 1.00 26.86 410 THR A C 1
ATOM 3092 O O . THR A 1 410 ? 7.810 28.753 -32.898 1.00 26.86 410 THR A O 1
ATOM 3095 N N . LEU A 1 411 ? 7.278 28.803 -30.731 1.00 27.02 411 LEU A N 1
ATOM 3096 C CA . LEU A 1 411 ? 7.137 30.258 -30.668 1.00 27.02 411 LEU A CA 1
ATOM 3097 C C . LEU A 1 411 ? 8.483 30.868 -30.269 1.00 27.02 411 LEU A C 1
ATOM 3099 O O . LEU A 1 411 ? 8.885 30.887 -29.108 1.00 27.02 411 LEU A O 1
ATOM 3103 N N . SER A 1 412 ? 9.191 31.352 -31.286 1.00 29.69 412 SER A N 1
ATOM 3104 C CA . SER A 1 412 ? 10.403 32.161 -31.184 1.00 29.69 412 SER A CA 1
ATOM 3105 C C . SER A 1 412 ? 10.219 33.353 -30.228 1.00 29.69 412 SER A C 1
ATOM 3107 O O . SER A 1 412 ? 9.187 34.026 -30.295 1.00 29.69 412 SER A O 1
ATOM 3109 N N . PRO A 1 413 ? 11.220 33.715 -29.404 1.00 31.02 413 PRO A N 1
ATOM 3110 C CA . PRO A 1 413 ? 11.161 34.938 -28.615 1.00 31.02 413 PRO A CA 1
ATOM 3111 C C . PRO A 1 413 ? 11.274 36.162 -29.536 1.00 31.02 413 PRO A C 1
ATOM 3113 O O . PRO A 1 413 ? 12.290 36.389 -30.198 1.00 31.02 413 PRO A O 1
ATOM 3116 N N . LEU A 1 414 ? 10.207 36.960 -29.583 1.00 30.88 414 LEU A N 1
ATOM 3117 C CA . LEU A 1 414 ? 10.176 38.255 -30.255 1.00 30.88 414 LEU A CA 1
ATOM 3118 C C . LEU A 1 414 ? 11.215 39.196 -29.624 1.00 30.88 414 LEU A C 1
ATOM 3120 O O . LEU A 1 414 ? 11.153 39.528 -28.442 1.00 30.88 414 LEU A O 1
ATOM 3124 N N . ARG A 1 415 ? 12.164 39.650 -30.450 1.00 33.72 415 ARG A N 1
ATOM 3125 C CA . ARG A 1 415 ? 13.065 40.781 -30.179 1.00 33.72 415 ARG A CA 1
ATOM 3126 C C . ARG A 1 415 ? 12.259 42.009 -29.719 1.00 33.72 415 ARG A C 1
ATOM 3128 O O . ARG A 1 415 ? 11.271 42.338 -30.381 1.00 33.72 415 ARG A O 1
ATOM 3135 N N . PRO A 1 416 ? 12.712 42.774 -28.711 1.00 33.31 416 PRO A N 1
ATOM 3136 C CA . PRO A 1 416 ? 12.171 44.103 -28.460 1.00 33.31 416 PRO A CA 1
ATOM 3137 C C . PRO A 1 416 ? 12.444 45.005 -29.669 1.00 33.31 416 PRO A C 1
ATOM 3139 O O . PRO A 1 416 ? 13.589 45.185 -30.090 1.00 33.31 416 PRO A O 1
ATOM 3142 N N . LYS A 1 417 ? 11.378 45.548 -30.256 1.00 34.38 417 LYS A N 1
ATOM 3143 C CA . LYS A 1 417 ? 11.439 46.521 -31.348 1.00 34.38 417 LYS A CA 1
ATOM 3144 C C . LYS A 1 417 ? 11.919 47.854 -30.764 1.00 34.38 417 LYS A C 1
ATOM 3146 O O . LYS A 1 417 ? 11.221 48.450 -29.949 1.00 34.38 417 LYS A O 1
ATOM 3151 N N . ALA A 1 418 ? 13.116 48.292 -31.147 1.00 38.03 418 ALA A N 1
ATOM 3152 C CA . ALA A 1 418 ? 13.640 49.609 -30.801 1.00 38.03 418 ALA A CA 1
ATOM 3153 C C . ALA A 1 418 ? 12.702 50.711 -31.332 1.00 38.03 418 ALA A C 1
ATOM 3155 O O . ALA A 1 418 ? 12.255 50.658 -32.480 1.00 38.03 418 ALA A O 1
ATOM 3156 N N . LEU A 1 419 ? 12.396 51.684 -30.475 1.00 44.53 419 LEU A N 1
ATOM 3157 C CA . LEU A 1 419 ? 11.624 52.882 -30.800 1.00 44.53 419 LEU A CA 1
ATOM 3158 C C . LEU A 1 419 ? 12.449 53.775 -31.753 1.00 44.53 419 LEU A C 1
ATOM 3160 O O . LEU A 1 419 ? 13.637 53.975 -31.486 1.00 44.53 419 LEU A O 1
ATOM 3164 N N . PRO A 1 420 ? 11.884 54.322 -32.843 1.00 53.53 420 PRO A N 1
ATOM 3165 C CA . PRO A 1 420 ? 12.591 55.311 -33.652 1.00 53.53 420 PRO A CA 1
ATOM 3166 C C . PRO A 1 420 ? 12.700 56.658 -32.907 1.00 53.53 420 PRO A C 1
ATOM 3168 O O . PRO A 1 420 ? 11.814 56.985 -32.112 1.00 53.53 420 PRO A O 1
ATOM 3171 N N . PRO A 1 421 ? 13.760 57.453 -33.151 1.00 51.97 421 PRO A N 1
ATOM 3172 C CA . PRO A 1 421 ? 13.926 58.760 -32.527 1.00 51.97 421 PRO A CA 1
ATOM 3173 C C . PRO A 1 421 ? 12.863 59.748 -33.024 1.00 51.97 421 PRO A C 1
ATOM 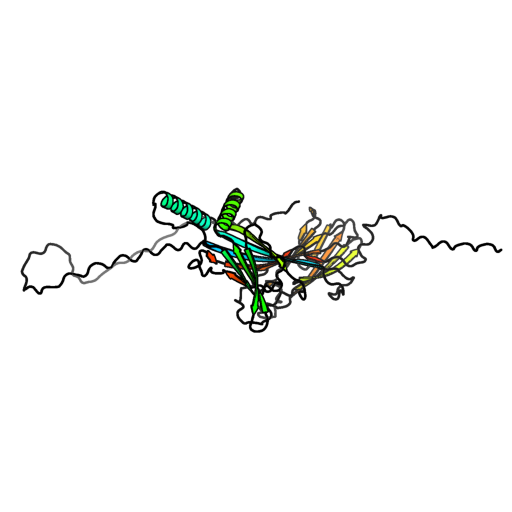3175 O O . PRO A 1 421 ? 12.554 59.817 -34.214 1.00 51.97 421 PRO A O 1
ATOM 3178 N N . SER A 1 422 ? 12.319 60.525 -32.092 1.00 49.62 422 SER A N 1
ATOM 3179 C CA . SER A 1 422 ? 11.432 61.660 -32.344 1.00 49.62 422 SER A CA 1
ATOM 3180 C C . SER A 1 422 ? 12.146 62.755 -33.151 1.00 49.62 422 SER A C 1
ATOM 3182 O O . SER A 1 422 ? 13.278 63.101 -32.801 1.00 49.62 422 SER A O 1
ATOM 3184 N N . PRO A 1 423 ? 11.515 63.342 -34.184 1.00 51.56 423 PRO A N 1
ATOM 3185 C CA . PRO A 1 423 ? 12.057 64.520 -34.841 1.00 51.56 423 PRO A CA 1
ATOM 3186 C C . PRO A 1 423 ? 11.919 65.751 -33.938 1.00 51.56 423 PRO A C 1
ATOM 3188 O O . PRO A 1 423 ? 10.905 65.960 -33.274 1.00 51.56 423 PRO A O 1
ATOM 3191 N N . SER A 1 424 ? 12.983 66.542 -33.943 1.00 46.84 424 SER A N 1
ATOM 3192 C CA . SER A 1 424 ? 13.146 67.843 -33.305 1.00 46.84 424 SER A CA 1
ATOM 3193 C C . SER A 1 424 ? 12.017 68.827 -33.612 1.00 46.84 424 SER A C 1
ATOM 3195 O O . SER A 1 424 ? 11.700 69.048 -34.785 1.00 46.84 424 SER A O 1
ATOM 3197 N N . ASN A 1 425 ? 11.542 69.505 -32.569 1.00 38.28 425 ASN A N 1
ATOM 3198 C CA . ASN A 1 425 ? 11.390 70.958 -32.573 1.00 38.28 425 ASN A CA 1
ATOM 3199 C C . ASN A 1 425 ? 11.646 71.504 -31.168 1.00 38.28 425 ASN A C 1
ATOM 3201 O O . ASN A 1 425 ? 11.105 70.895 -30.216 1.00 38.28 425 ASN A O 1
#

Secondary structure (DSSP, 8-state):
------PPPPPPPPP-----------------------------PPP--------PPPPPPPPPPPP-------EEEEEEEEEEEEEEE---SSSSS--SSPPEEEEEEEEEEEEEHHHHHHHHHHHHHHHHHHHH-TT-----PPPPEEEEEES-TTEEEEEESSTT-EEEEEEEE-SSSEEEEEEEEE-HHHHHHHHHHHHHHHTTSTT-SEEEEEEEEEEE--TT---SEEEEEEEEE-SSEEEEEEEEEE-PPPPPSSSS----PPPEEPPEEEEEE--S-EEEEEEES--EEETTTTEEEEEE-SGGGS-TTS-----TTPPEEEEEEEEEEESS-PPPP--EEEEEEEESS--TT--EEEEE--TTTTS-SEEEEEEEEEEEEEEEEEPPPTTS--SSS--S-----PPP-PPPPPPP-